Protein AF-A0A959IHS4-F1 (afdb_monomer)

Structure (mmCIF, N/CA/C/O backbone):
data_AF-A0A959IHS4-F1
#
_entry.id   AF-A0A959IHS4-F1
#
loop_
_atom_site.group_PDB
_atom_site.id
_atom_site.type_symbol
_atom_site.label_atom_id
_atom_site.label_alt_id
_atom_site.label_comp_id
_atom_site.label_asym_id
_atom_site.label_entity_id
_atom_site.label_seq_id
_atom_site.pdbx_PDB_ins_code
_atom_site.Cartn_x
_atom_site.Cartn_y
_atom_site.Cartn_z
_atom_site.occupancy
_atom_site.B_iso_or_equiv
_atom_site.auth_seq_id
_atom_site.auth_comp_id
_atom_site.auth_asym_id
_atom_site.auth_atom_id
_atom_site.pdbx_PDB_model_num
ATOM 1 N N . GLU A 1 1 ? 25.591 5.114 -28.907 1.00 56.88 1 GLU A N 1
ATOM 2 C CA . GLU A 1 1 ? 26.953 5.305 -29.443 1.00 56.88 1 GLU A CA 1
ATOM 3 C C . GLU A 1 1 ? 26.884 5.442 -30.956 1.00 56.88 1 GLU A C 1
ATOM 5 O O . GLU A 1 1 ? 26.188 4.658 -31.595 1.00 56.88 1 GLU A O 1
ATOM 10 N N . VAL A 1 2 ? 27.521 6.467 -31.518 1.00 58.00 2 VAL A N 1
ATOM 11 C CA . VAL A 1 2 ? 27.653 6.655 -32.969 1.00 58.00 2 VAL A CA 1
ATOM 12 C C . VAL A 1 2 ? 29.113 6.933 -33.289 1.00 58.00 2 VAL A C 1
ATOM 14 O O . VAL A 1 2 ? 29.644 7.971 -32.889 1.00 58.00 2 VAL A O 1
ATOM 17 N N . ASP A 1 3 ? 29.726 6.039 -34.059 1.00 51.16 3 ASP A N 1
ATOM 18 C CA . ASP A 1 3 ? 31.077 6.229 -34.571 1.00 51.16 3 ASP A CA 1
ATOM 19 C C . ASP A 1 3 ? 31.067 7.031 -35.865 1.00 51.16 3 ASP A C 1
ATOM 21 O O . ASP A 1 3 ? 30.422 6.676 -36.860 1.00 51.16 3 ASP A O 1
ATOM 25 N N . VAL A 1 4 ? 31.838 8.113 -35.876 1.00 56.34 4 VAL A N 1
ATOM 26 C CA . VAL A 1 4 ? 32.077 8.891 -37.087 1.00 56.34 4 VAL A CA 1
ATOM 27 C C . VAL A 1 4 ? 33.311 8.326 -37.775 1.00 56.34 4 VAL A C 1
ATOM 29 O O . VAL A 1 4 ? 34.445 8.640 -37.410 1.00 56.34 4 VAL A O 1
ATOM 32 N N . LEU A 1 5 ? 33.083 7.482 -38.779 1.00 50.22 5 LEU A N 1
ATOM 33 C CA . LEU A 1 5 ? 34.152 6.828 -39.529 1.00 50.22 5 LEU A CA 1
ATOM 34 C C . LEU A 1 5 ? 34.499 7.581 -40.818 1.00 50.22 5 LEU A C 1
ATOM 36 O O . LEU A 1 5 ? 33.633 8.167 -41.475 1.00 50.22 5 LEU A O 1
ATOM 40 N N . TYR A 1 6 ? 35.766 7.507 -41.225 1.00 49.72 6 TYR A N 1
ATOM 41 C CA . TYR A 1 6 ? 36.226 8.013 -42.518 1.00 49.72 6 TYR A CA 1
ATOM 42 C C . TYR A 1 6 ? 36.817 6.901 -43.393 1.00 49.72 6 TYR A C 1
ATOM 44 O O . TYR A 1 6 ? 37.619 6.088 -42.940 1.00 49.72 6 TYR A O 1
ATOM 52 N N . SER A 1 7 ? 36.481 6.906 -44.688 1.00 39.66 7 SER A N 1
ATOM 53 C CA . SER A 1 7 ? 37.101 6.026 -45.687 1.00 39.66 7 SER A CA 1
ATOM 54 C C . SER A 1 7 ? 37.397 6.782 -46.991 1.00 39.66 7 SER A C 1
ATOM 56 O O . SER A 1 7 ? 36.471 7.155 -47.713 1.00 39.66 7 SER A O 1
ATOM 58 N N . GLY A 1 8 ? 38.677 6.996 -47.323 1.00 46.59 8 GLY A N 1
ATOM 59 C CA . GLY A 1 8 ? 39.109 7.593 -48.601 1.00 46.59 8 GLY A CA 1
ATOM 60 C C . GLY A 1 8 ? 40.490 8.265 -48.549 1.00 46.59 8 GLY A C 1
ATOM 61 O O . GLY A 1 8 ? 41.148 8.255 -47.515 1.00 46.59 8 GLY A O 1
ATOM 62 N N . SER A 1 9 ? 40.927 8.925 -49.631 1.00 45.72 9 SER A N 1
ATOM 63 C CA . SER A 1 9 ? 42.103 9.822 -49.612 1.00 45.72 9 SER A CA 1
ATOM 64 C C . SER A 1 9 ? 41.672 11.288 -49.694 1.00 45.72 9 SER A C 1
ATOM 66 O O . SER A 1 9 ? 40.969 11.662 -50.635 1.00 45.72 9 SER A O 1
ATOM 68 N N . LEU A 1 10 ? 42.115 12.132 -48.758 1.00 48.22 10 LEU A N 1
ATOM 69 C CA . LEU A 1 10 ? 41.819 13.566 -48.778 1.00 48.22 10 LEU A CA 1
ATOM 70 C C . LEU A 1 10 ? 42.882 14.305 -49.600 1.00 48.22 10 LEU A C 1
ATOM 72 O O . LEU A 1 10 ? 43.956 14.635 -49.103 1.00 48.22 10 LEU A O 1
ATOM 76 N N . THR A 1 11 ? 42.589 14.610 -50.863 1.00 45.53 11 THR A N 1
ATOM 77 C CA . THR A 1 11 ? 43.406 15.540 -51.660 1.00 45.53 11 THR A CA 1
ATOM 78 C C . THR A 1 11 ? 42.654 16.845 -51.887 1.00 45.53 11 THR A C 1
ATOM 80 O O . THR A 1 11 ? 41.589 16.842 -52.497 1.00 45.53 11 THR A O 1
ATOM 83 N N . GLY A 1 12 ? 43.224 17.968 -51.434 1.00 41.34 12 GLY A N 1
ATOM 84 C CA . GLY A 1 12 ? 42.740 19.317 -51.768 1.00 41.34 12 GLY A CA 1
ATOM 85 C C . GLY A 1 12 ? 41.621 19.883 -50.886 1.00 41.34 12 GLY A C 1
ATOM 86 O O . GLY A 1 12 ? 40.983 20.855 -51.282 1.00 41.34 12 GLY A O 1
ATOM 87 N N . ILE A 1 13 ? 41.375 19.310 -49.707 1.00 45.72 13 ILE A N 1
ATOM 88 C CA . ILE A 1 13 ? 40.368 19.807 -48.757 1.00 45.72 13 ILE A CA 1
ATOM 89 C C . ILE A 1 13 ? 41.061 20.719 -47.744 1.00 45.72 13 ILE A C 1
ATOM 91 O O . ILE A 1 13 ? 41.985 20.290 -47.061 1.00 45.72 13 ILE A O 1
ATOM 95 N N . SER A 1 14 ? 40.646 21.987 -47.686 1.00 37.81 14 SER A N 1
ATOM 96 C CA . SER A 1 14 ? 41.252 23.010 -46.823 1.00 37.81 14 SER A CA 1
ATOM 97 C C . SER A 1 14 ? 40.633 23.084 -45.426 1.00 37.81 14 SER A C 1
ATOM 99 O O . SER A 1 14 ? 41.330 23.485 -44.502 1.00 37.81 14 SER A O 1
ATOM 101 N N . LEU A 1 15 ? 39.360 22.699 -45.274 1.00 43.03 15 LEU A N 1
ATOM 102 C CA . LEU A 1 15 ? 38.643 22.553 -44.002 1.00 43.03 15 LEU A CA 1
ATOM 103 C C . LEU A 1 15 ? 37.551 21.482 -44.137 1.00 43.03 15 LEU A C 1
ATOM 105 O O . LEU A 1 15 ? 36.865 21.416 -45.160 1.00 43.03 15 LEU A O 1
ATOM 109 N N . MET A 1 16 ? 37.362 20.683 -43.087 1.00 46.66 16 MET A N 1
ATOM 110 C CA . MET A 1 16 ? 36.220 19.780 -42.925 1.00 46.66 16 MET A CA 1
ATOM 111 C C . MET A 1 16 ? 35.393 20.252 -41.724 1.00 46.66 16 MET A C 1
ATOM 113 O O . MET A 1 16 ? 35.949 20.725 -40.736 1.00 46.66 16 MET A O 1
ATOM 117 N N . TYR A 1 17 ? 34.070 20.138 -41.823 1.00 47.97 17 TYR A N 1
ATOM 118 C CA . TYR A 1 17 ? 33.146 20.353 -40.712 1.00 47.97 17 TYR A CA 1
ATOM 119 C C . TYR A 1 17 ? 32.264 19.120 -4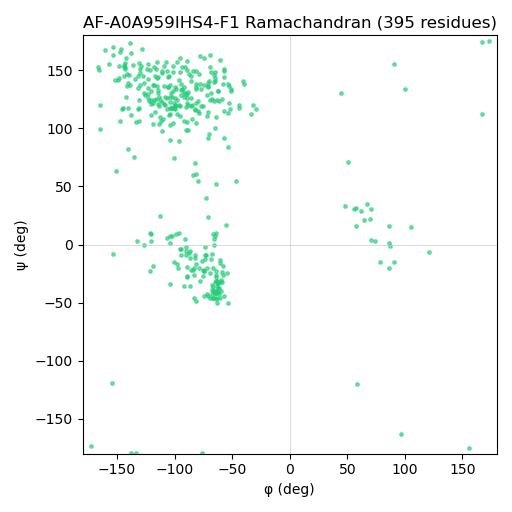0.597 1.00 47.97 17 TYR A C 1
ATOM 121 O O . TYR A 1 17 ? 31.687 18.693 -41.602 1.00 47.97 17 TYR A O 1
ATOM 129 N N . ILE A 1 18 ? 32.145 18.573 -39.393 1.00 51.59 18 ILE A N 1
ATOM 130 C CA . ILE A 1 18 ? 31.140 17.564 -39.072 1.00 51.59 18 ILE A CA 1
ATOM 131 C C . ILE A 1 18 ? 30.284 18.181 -37.975 1.00 51.59 18 ILE A C 1
ATOM 133 O O . ILE A 1 18 ? 30.715 18.286 -36.830 1.00 51.59 18 ILE A O 1
ATOM 137 N N . ASN A 1 19 ? 29.090 18.638 -38.350 1.00 53.12 19 ASN A N 1
ATOM 138 C CA . ASN A 1 19 ? 28.087 19.043 -37.375 1.00 53.12 19 ASN A CA 1
ATOM 139 C C . ASN A 1 19 ? 27.079 17.911 -37.289 1.00 53.12 19 ASN A C 1
ATOM 141 O O . ASN A 1 19 ? 26.419 17.593 -38.286 1.00 53.12 19 ASN A O 1
ATOM 145 N N . VAL A 1 20 ? 26.992 17.324 -36.102 1.00 55.72 20 VAL A N 1
ATOM 146 C CA . VAL A 1 20 ? 25.949 16.367 -35.757 1.00 55.72 20 VAL A CA 1
ATOM 147 C C . VAL A 1 20 ? 24.960 17.104 -34.875 1.00 55.72 20 VAL A C 1
ATOM 149 O O . VAL A 1 20 ? 25.310 17.619 -33.811 1.00 55.72 20 VAL A O 1
ATOM 152 N N . ARG A 1 21 ? 23.726 17.221 -35.358 1.00 58.97 21 ARG A N 1
ATOM 153 C CA . ARG A 1 21 ? 22.641 17.838 -34.604 1.00 58.97 21 ARG A CA 1
ATOM 154 C C . ARG A 1 21 ? 21.675 16.752 -34.163 1.00 58.97 21 ARG A C 1
ATOM 156 O O . ARG A 1 21 ? 21.175 16.019 -35.008 1.00 58.97 21 ARG A O 1
ATOM 163 N N . PHE A 1 22 ? 21.406 16.726 -32.866 1.00 61.47 22 PHE A N 1
ATOM 164 C CA . PHE A 1 22 ? 20.348 15.935 -32.249 1.00 61.47 22 PHE A CA 1
ATOM 165 C C . PHE A 1 22 ? 19.163 16.857 -31.949 1.00 61.47 22 PHE A C 1
ATOM 167 O O . PHE A 1 22 ? 19.346 18.057 -31.714 1.00 61.47 22 PHE A O 1
ATOM 174 N N . THR A 1 23 ? 17.941 16.341 -32.006 1.00 64.12 23 THR A N 1
ATOM 175 C CA . THR A 1 23 ? 16.740 17.132 -31.685 1.00 64.12 23 THR A CA 1
ATOM 176 C C . THR A 1 23 ? 16.409 17.137 -30.191 1.00 64.12 23 THR A C 1
ATOM 178 O O . THR A 1 23 ? 15.749 18.061 -29.724 1.00 64.12 23 THR A O 1
ATOM 181 N N . ASN A 1 24 ? 16.900 16.147 -29.447 1.00 62.38 24 ASN A N 1
ATOM 182 C CA . ASN A 1 24 ? 16.707 15.917 -28.013 1.00 62.38 24 ASN A CA 1
ATOM 183 C C . ASN A 1 24 ? 17.911 15.131 -27.448 1.00 62.38 24 ASN A C 1
ATOM 185 O O . ASN A 1 24 ? 18.754 14.653 -28.209 1.00 62.38 24 ASN A O 1
ATOM 189 N N . GLY A 1 25 ? 17.985 15.024 -26.120 1.00 62.03 25 GLY A N 1
ATOM 190 C CA . GLY A 1 25 ? 19.011 14.249 -25.422 1.00 62.03 25 GLY A CA 1
ATOM 191 C C . GLY A 1 25 ? 20.274 15.030 -25.049 1.00 62.03 25 GLY A C 1
ATOM 192 O O . GLY A 1 25 ? 20.619 16.053 -25.652 1.00 62.03 25 GLY A O 1
ATOM 193 N N . ASN A 1 26 ? 20.964 14.540 -24.021 1.00 63.53 26 ASN A N 1
ATOM 194 C CA . ASN A 1 26 ? 22.276 15.050 -23.639 1.00 63.53 26 ASN A CA 1
ATOM 195 C C . ASN A 1 26 ? 23.328 14.411 -24.533 1.00 63.53 26 ASN A C 1
ATOM 197 O O . ASN A 1 26 ? 23.304 13.209 -24.751 1.00 63.53 26 ASN A O 1
ATOM 201 N N . VAL A 1 27 ? 24.253 15.212 -25.059 1.00 58.94 27 VAL A N 1
ATOM 202 C CA . VAL A 1 27 ? 25.267 14.735 -26.006 1.00 58.94 27 VAL A CA 1
ATOM 203 C C . VAL A 1 27 ? 26.654 15.018 -25.456 1.00 58.94 27 VAL A C 1
ATOM 205 O O . VAL A 1 27 ? 27.020 16.180 -25.206 1.00 58.94 27 VAL A O 1
ATOM 208 N N . THR A 1 28 ? 27.433 13.950 -25.353 1.00 61.44 28 THR A N 1
ATOM 209 C CA . THR A 1 28 ? 28.850 13.956 -25.011 1.00 61.44 28 THR A CA 1
ATOM 210 C C . THR A 1 28 ? 29.624 13.390 -26.189 1.00 61.44 28 THR A C 1
ATOM 212 O O . THR A 1 28 ? 29.217 12.417 -26.810 1.00 61.44 28 THR A O 1
ATOM 215 N N . VAL A 1 29 ? 30.744 14.009 -26.537 1.00 58.16 29 VAL A N 1
ATOM 216 C CA . VAL A 1 29 ? 31.593 13.503 -27.615 1.00 58.16 29 VAL A CA 1
ATOM 217 C C . VAL A 1 29 ? 32.923 13.116 -27.012 1.00 58.16 29 VAL A C 1
ATOM 219 O O . VAL A 1 29 ? 33.552 13.942 -26.346 1.00 58.16 29 VAL A O 1
ATOM 222 N N . ASP A 1 30 ? 33.317 11.871 -27.241 1.00 59.19 30 ASP A N 1
ATOM 223 C CA . ASP A 1 30 ? 34.622 11.364 -26.872 1.00 59.19 30 ASP A CA 1
ATOM 224 C C . ASP A 1 30 ? 35.549 11.349 -28.089 1.00 59.19 30 ASP A C 1
ATOM 226 O O . ASP A 1 30 ? 35.183 10.949 -29.196 1.00 59.19 30 ASP A O 1
ATOM 230 N N . TYR A 1 31 ? 36.767 11.813 -27.846 1.00 59.78 31 TYR A N 1
ATOM 231 C CA . TYR A 1 31 ? 37.858 11.873 -28.811 1.00 59.78 31 TYR A CA 1
ATOM 232 C C . TYR A 1 31 ? 39.063 11.053 -28.338 1.00 59.78 31 TYR A C 1
ATOM 234 O O . TYR A 1 31 ? 40.143 11.162 -28.912 1.00 59.78 31 TYR A O 1
ATOM 242 N N . SER A 1 32 ? 38.915 10.271 -27.264 1.00 58.66 32 SER A N 1
ATOM 243 C CA . SER A 1 32 ? 39.979 9.447 -26.689 1.00 58.66 32 SER A CA 1
ATOM 244 C C . SER A 1 32 ? 40.466 8.365 -27.658 1.00 58.66 32 SER A C 1
ATOM 246 O O . SER A 1 32 ? 41.653 8.042 -27.664 1.00 58.66 32 SER A O 1
ATOM 248 N N . GLU A 1 33 ? 39.573 7.869 -28.520 1.00 52.56 33 GLU A N 1
ATOM 249 C CA . GLU A 1 33 ? 39.887 6.919 -29.593 1.00 52.56 33 GLU A CA 1
ATOM 250 C C . GLU A 1 33 ? 40.322 7.591 -30.901 1.00 52.56 33 GLU A C 1
ATOM 252 O O . GLU A 1 33 ? 40.768 6.923 -31.838 1.00 52.56 33 GLU A O 1
ATOM 257 N N . THR A 1 34 ? 40.230 8.920 -30.984 1.00 55.50 34 THR A N 1
ATOM 258 C CA . THR A 1 34 ? 40.799 9.651 -32.107 1.00 55.50 34 THR A CA 1
ATOM 259 C C . THR A 1 34 ? 42.317 9.562 -31.994 1.00 55.50 34 THR A C 1
ATOM 261 O O . THR A 1 34 ? 42.898 9.997 -31.000 1.00 55.50 34 THR A O 1
ATOM 264 N N . ASP A 1 35 ? 42.994 9.079 -33.037 1.00 50.09 35 ASP A N 1
ATOM 265 C CA . ASP A 1 35 ? 44.466 9.047 -33.115 1.00 50.09 35 ASP A CA 1
ATOM 266 C C . ASP A 1 35 ? 45.071 10.461 -33.332 1.00 50.09 35 ASP A C 1
ATOM 268 O O . ASP A 1 35 ? 45.996 10.695 -34.110 1.00 50.09 35 ASP A O 1
ATOM 272 N N . ALA A 1 36 ? 44.497 11.454 -32.648 1.00 46.62 36 ALA A N 1
ATOM 273 C CA . ALA A 1 36 ? 44.821 12.875 -32.672 1.00 46.62 36 ALA A CA 1
ATOM 274 C C . ALA A 1 36 ? 46.203 13.182 -32.074 1.00 46.62 36 ALA A C 1
ATOM 276 O O . ALA A 1 36 ? 46.694 14.303 -32.187 1.00 46.62 36 ALA A O 1
ATOM 277 N N . SER A 1 37 ? 46.858 12.194 -31.459 1.00 43.19 37 SER A N 1
ATOM 278 C CA . SER A 1 37 ? 48.214 12.343 -30.927 1.00 43.19 37 SER A CA 1
ATOM 279 C C . SER A 1 37 ? 49.302 12.409 -32.012 1.00 43.19 37 SER A C 1
ATOM 281 O O . SER A 1 37 ? 50.451 12.723 -31.696 1.00 43.19 37 SER A O 1
ATOM 283 N N . ILE A 1 38 ? 48.961 12.154 -33.285 1.00 44.38 38 ILE A N 1
ATOM 284 C CA . ILE A 1 38 ? 49.937 12.043 -34.383 1.00 44.38 38 ILE A CA 1
ATOM 285 C C . ILE A 1 38 ? 50.040 13.320 -35.247 1.00 44.38 38 ILE A C 1
ATOM 287 O O . ILE A 1 38 ? 51.042 13.484 -35.945 1.00 44.38 38 ILE A O 1
ATOM 291 N N . ASP A 1 39 ? 49.095 14.271 -35.182 1.00 47.97 39 ASP A N 1
ATOM 292 C CA . ASP A 1 39 ? 49.120 15.456 -36.062 1.00 47.97 39 ASP A CA 1
ATOM 293 C C . ASP A 1 39 ? 48.901 16.797 -35.311 1.00 47.97 39 ASP A C 1
ATOM 295 O O . ASP A 1 39 ? 47.811 17.032 -34.788 1.00 47.97 39 ASP A O 1
ATOM 299 N N . PRO A 1 40 ? 49.884 17.730 -35.289 1.00 44.66 40 PRO A N 1
ATOM 300 C CA . PRO A 1 40 ? 49.788 19.056 -34.643 1.00 44.66 40 PRO A CA 1
ATOM 301 C C . PRO A 1 40 ? 48.753 20.019 -35.264 1.00 44.66 40 PRO A C 1
ATOM 303 O O . PRO A 1 40 ? 48.694 21.194 -34.908 1.00 44.66 40 PRO A O 1
ATOM 306 N N . ASN A 1 41 ? 47.952 19.520 -36.198 1.00 43.78 41 ASN A N 1
ATOM 307 C CA . ASN A 1 41 ? 46.930 20.210 -36.976 1.00 43.78 41 ASN A CA 1
ATOM 308 C C . ASN A 1 41 ? 45.497 19.862 -36.549 1.00 43.78 41 ASN A C 1
ATOM 310 O O . ASN A 1 41 ? 44.522 20.232 -37.201 1.00 43.78 41 ASN A O 1
ATOM 314 N N . TYR A 1 42 ? 45.362 19.084 -35.483 1.00 45.97 42 TYR A N 1
ATOM 315 C CA . TYR A 1 42 ? 44.081 18.729 -34.907 1.00 45.97 42 TYR A CA 1
ATOM 316 C C . TYR A 1 42 ? 43.760 19.697 -33.759 1.00 45.97 42 TYR A C 1
ATOM 318 O O . TYR A 1 42 ? 44.424 19.667 -32.725 1.00 45.97 42 TYR A O 1
ATOM 326 N N . ASP A 1 43 ? 42.767 20.574 -33.943 1.00 46.34 43 ASP A N 1
ATOM 327 C CA . ASP A 1 43 ? 42.283 21.494 -32.903 1.00 46.34 43 ASP A CA 1
ATOM 328 C C . ASP A 1 43 ? 40.798 21.232 -32.626 1.00 46.34 43 ASP A C 1
ATOM 330 O O . ASP A 1 43 ? 39.937 21.473 -33.475 1.00 46.34 43 ASP A O 1
ATOM 334 N N . TYR A 1 44 ? 40.504 20.713 -31.434 1.00 49.53 44 TYR A N 1
ATOM 335 C CA . TYR A 1 44 ? 39.147 20.471 -30.957 1.00 49.53 44 TYR A CA 1
ATOM 336 C C . TYR A 1 44 ? 38.748 21.546 -29.944 1.00 49.53 44 TYR A C 1
ATOM 338 O O . TYR A 1 44 ? 39.367 21.688 -28.889 1.00 49.53 44 TYR A O 1
ATOM 346 N N . SER A 1 45 ? 37.655 22.261 -30.222 1.00 47.06 45 SER A N 1
ATOM 347 C CA . SER A 1 45 ? 37.067 23.221 -29.287 1.00 47.06 45 SER A CA 1
ATOM 348 C C . SER A 1 45 ? 35.686 22.758 -28.814 1.00 47.06 45 SER A C 1
ATOM 350 O O . SER A 1 45 ? 34.701 22.908 -29.538 1.00 47.06 45 SER A O 1
ATOM 352 N N . ALA A 1 46 ? 35.595 22.250 -27.581 1.00 43.78 46 ALA A N 1
ATOM 353 C CA . ALA A 1 46 ? 34.322 22.053 -26.886 1.00 43.78 46 ALA A CA 1
ATOM 354 C C . ALA A 1 46 ? 33.901 23.357 -26.198 1.00 43.78 46 ALA A C 1
ATOM 356 O O . ALA A 1 46 ? 34.595 23.817 -25.292 1.00 43.78 46 ALA A O 1
ATOM 357 N N . SER A 1 47 ? 32.746 23.924 -26.542 1.00 42.16 47 SER A N 1
ATOM 358 C CA . SER A 1 47 ? 32.084 24.882 -25.645 1.00 42.16 47 SER A CA 1
ATOM 359 C C . SER A 1 47 ? 31.068 24.133 -24.767 1.00 42.16 47 SER A C 1
ATOM 361 O O . SER A 1 47 ? 30.314 23.312 -25.299 1.00 42.16 47 SER A O 1
ATOM 363 N N . PRO A 1 48 ? 31.014 24.362 -23.440 1.00 35.81 48 PRO A N 1
ATOM 364 C CA . PRO A 1 48 ? 29.933 23.850 -22.597 1.00 35.81 48 PRO A CA 1
ATOM 365 C C . PRO A 1 48 ? 28.602 24.558 -22.918 1.00 35.81 48 PRO A C 1
ATOM 367 O O . PRO A 1 48 ? 28.555 25.786 -22.912 1.00 35.81 48 PRO A O 1
ATOM 370 N N . GLY A 1 49 ? 27.525 23.791 -23.140 1.00 42.72 49 GLY A N 1
ATOM 371 C CA . GLY A 1 49 ? 26.142 24.287 -23.248 1.00 42.72 49 GLY A CA 1
ATOM 372 C C . GLY A 1 49 ? 25.575 24.448 -24.673 1.00 42.72 49 GLY A C 1
ATOM 373 O O . GLY A 1 49 ? 26.223 25.028 -25.533 1.00 42.72 49 GLY A O 1
ATOM 374 N N . THR A 1 50 ? 24.335 23.949 -24.838 1.00 44.31 50 THR A N 1
ATOM 375 C CA . THR A 1 50 ? 23.358 23.951 -25.966 1.00 44.31 50 THR A CA 1
ATOM 376 C C . THR A 1 50 ? 23.845 23.638 -27.391 1.00 44.31 50 THR A C 1
ATOM 378 O O . THR A 1 50 ? 24.772 24.245 -27.912 1.00 44.31 50 THR A O 1
ATOM 381 N N . LEU A 1 51 ? 23.137 22.711 -28.051 1.00 44.78 51 LEU A N 1
ATOM 382 C CA . LEU A 1 51 ? 23.334 22.294 -29.446 1.00 44.78 51 LEU A CA 1
ATOM 383 C C . LEU A 1 51 ? 23.222 23.461 -30.454 1.00 44.78 51 LEU A C 1
ATOM 385 O O . LEU A 1 51 ? 22.410 24.366 -30.242 1.00 44.78 51 LEU A O 1
ATOM 389 N N . PRO A 1 52 ? 23.926 23.397 -31.605 1.00 48.06 52 PRO A N 1
ATOM 390 C CA . PRO A 1 52 ? 24.788 22.302 -32.076 1.00 48.06 52 PRO A CA 1
ATOM 391 C C . PRO A 1 52 ? 26.219 22.365 -31.510 1.00 48.06 52 PRO A C 1
ATOM 393 O O . PRO A 1 52 ? 26.745 23.445 -31.257 1.00 48.06 52 PRO A O 1
ATOM 396 N N . ARG A 1 53 ? 26.858 21.199 -31.329 1.00 48.94 53 ARG A N 1
ATOM 397 C CA . ARG A 1 53 ? 28.300 21.114 -31.043 1.00 48.94 53 ARG A CA 1
ATOM 398 C C . ARG A 1 53 ? 29.066 20.965 -32.363 1.00 48.94 53 ARG A C 1
ATOM 400 O O . ARG A 1 53 ? 28.759 20.068 -33.146 1.00 48.94 53 ARG A O 1
ATOM 407 N N . ASP A 1 54 ? 30.047 21.836 -32.592 1.00 44.19 54 ASP A N 1
ATOM 408 C CA . ASP A 1 54 ? 30.864 21.856 -33.811 1.00 44.19 54 ASP A CA 1
ATOM 409 C C . ASP A 1 54 ? 32.160 21.052 -33.610 1.00 44.19 54 ASP A C 1
ATOM 411 O O . ASP A 1 54 ? 32.921 21.332 -32.682 1.00 44.19 54 ASP A O 1
ATOM 415 N N . VAL A 1 55 ? 32.472 20.124 -34.519 1.00 43.75 55 VAL A N 1
ATOM 416 C CA . VAL A 1 55 ? 33.821 19.539 -34.634 1.00 43.75 55 VAL A CA 1
ATOM 417 C C . VAL A 1 55 ? 34.560 20.250 -35.768 1.00 43.75 55 VAL A C 1
ATOM 419 O O . VAL A 1 55 ? 34.107 20.237 -36.919 1.00 43.75 55 VAL A O 1
ATOM 422 N N . ARG A 1 56 ? 35.681 20.912 -35.451 1.00 46.91 56 ARG A N 1
ATOM 423 C CA . ARG A 1 56 ? 36.486 21.685 -36.412 1.00 46.91 56 ARG A CA 1
ATOM 424 C C . ARG A 1 56 ? 37.749 20.920 -36.803 1.00 46.91 56 ARG A C 1
ATOM 426 O O . ARG A 1 56 ? 38.439 20.390 -35.948 1.00 46.91 56 ARG A O 1
ATOM 433 N N . PHE A 1 57 ? 38.074 20.932 -38.096 1.00 47.34 57 PHE A N 1
ATOM 434 C CA . PHE A 1 57 ? 39.347 20.437 -38.625 1.00 47.34 57 PHE A CA 1
ATOM 435 C C . PHE A 1 57 ? 40.096 21.601 -39.296 1.00 47.34 57 PHE A C 1
ATOM 437 O O . PHE A 1 57 ? 39.547 22.228 -40.207 1.00 47.34 57 PHE A O 1
ATOM 444 N N . GLN A 1 58 ? 41.337 21.894 -38.891 1.00 40.62 58 GLN A N 1
ATOM 445 C CA . GLN A 1 58 ? 42.188 22.900 -39.546 1.00 40.62 58 GLN A CA 1
ATOM 446 C C . GLN A 1 58 ? 43.604 22.369 -39.785 1.00 40.62 58 GLN A C 1
ATOM 448 O O . GLN A 1 58 ? 44.393 22.418 -38.859 1.00 40.62 58 GLN A O 1
ATOM 453 N N . ASN A 1 59 ? 43.981 22.023 -41.027 1.00 43.56 59 ASN A N 1
ATOM 454 C CA . ASN A 1 59 ? 45.288 22.457 -41.553 1.00 43.56 59 ASN A CA 1
ATOM 455 C C . ASN A 1 59 ? 45.460 22.301 -43.073 1.00 43.56 59 ASN A C 1
ATOM 457 O O . ASN A 1 59 ? 44.936 21.393 -43.713 1.00 43.56 59 ASN A O 1
ATOM 461 N N . GLY A 1 60 ? 46.283 23.192 -43.632 1.00 42.16 60 GLY A N 1
ATOM 462 C CA . GLY A 1 60 ? 46.703 23.258 -45.028 1.00 42.16 60 GLY A CA 1
ATOM 463 C C . GLY A 1 60 ? 47.815 22.278 -45.411 1.00 42.16 60 GLY A C 1
ATOM 464 O O . GLY A 1 60 ? 48.832 22.690 -45.967 1.00 42.16 60 GLY A O 1
ATOM 465 N N . SER A 1 61 ? 47.640 20.981 -45.163 1.00 40.53 61 SER A N 1
ATOM 466 C CA . SER A 1 61 ? 48.498 19.931 -45.733 1.00 40.53 61 SER A CA 1
ATOM 467 C C . SER A 1 61 ? 47.705 18.645 -45.960 1.00 40.53 61 SER A C 1
ATOM 469 O O . SER A 1 61 ? 46.812 18.307 -45.192 1.00 40.53 61 SER A O 1
ATOM 471 N N . THR A 1 62 ? 48.010 17.937 -47.047 1.00 44.72 62 THR A N 1
ATOM 472 C CA . THR A 1 62 ? 47.391 16.657 -47.426 1.00 44.72 62 THR A CA 1
ATOM 473 C C . THR A 1 62 ? 47.548 15.607 -46.324 1.00 44.72 62 THR A C 1
ATOM 475 O O . THR A 1 62 ? 48.666 15.169 -46.061 1.00 44.72 62 THR A O 1
ATOM 478 N N . LEU A 1 63 ? 46.432 15.179 -45.728 1.00 46.06 63 LEU A N 1
ATOM 479 C CA . LEU A 1 63 ? 46.359 14.064 -44.779 1.00 46.06 63 LEU A CA 1
ATOM 480 C C . LEU A 1 63 ? 46.559 12.741 -45.537 1.00 46.06 63 LEU A C 1
ATOM 482 O O . LEU A 1 63 ? 45.711 12.347 -46.339 1.00 46.06 63 LEU A O 1
ATOM 486 N N . SER A 1 64 ? 47.687 12.059 -45.317 1.00 45.69 64 SER A N 1
ATOM 487 C CA . SER A 1 64 ? 48.023 10.806 -46.017 1.00 45.69 64 SER A CA 1
ATOM 488 C C . SER A 1 64 ? 47.362 9.555 -45.424 1.00 45.69 64 SER A C 1
ATOM 490 O O . SER A 1 64 ? 47.300 8.534 -46.104 1.00 45.69 64 SER A O 1
ATOM 492 N N . SER A 1 65 ? 46.849 9.625 -44.192 1.00 49.56 65 SER A N 1
ATOM 493 C CA . SER A 1 65 ? 46.073 8.557 -43.548 1.00 49.56 65 SER A CA 1
ATOM 494 C C . SER A 1 65 ? 45.331 9.111 -42.330 1.00 49.56 65 SER A C 1
ATOM 496 O O . SER A 1 65 ? 45.977 9.608 -41.411 1.00 49.56 65 SER A O 1
ATOM 498 N N . LEU A 1 66 ? 44.001 9.033 -42.317 1.00 50.19 66 LEU A N 1
ATOM 499 C CA . LEU A 1 66 ? 43.194 9.274 -41.115 1.00 50.19 66 LEU A CA 1
ATOM 500 C C . LEU A 1 66 ? 42.971 7.945 -40.365 1.00 50.19 66 LEU A C 1
ATOM 502 O O . LEU A 1 66 ? 42.967 6.898 -41.023 1.00 50.19 66 LEU A O 1
ATOM 506 N N . PRO A 1 67 ? 42.767 7.965 -39.033 1.00 52.69 67 PRO A N 1
ATOM 507 C CA . PRO A 1 67 ? 42.268 6.800 -38.305 1.00 52.69 67 PRO A CA 1
ATOM 508 C C . PRO A 1 67 ? 40.882 6.389 -38.825 1.00 52.69 67 PRO A C 1
ATOM 510 O O . PRO A 1 67 ? 40.170 7.192 -39.434 1.00 52.69 67 PRO A O 1
ATOM 513 N N . SER A 1 68 ? 40.493 5.131 -38.593 1.00 54.56 68 SER A N 1
ATOM 514 C CA . SER A 1 68 ? 39.168 4.634 -38.986 1.00 54.56 68 SER A CA 1
ATOM 515 C C . SER A 1 68 ? 38.042 5.370 -38.261 1.00 54.56 68 SER A C 1
ATOM 517 O O . SER A 1 68 ? 37.029 5.642 -38.899 1.00 54.56 68 SER A O 1
ATOM 519 N N . THR A 1 69 ? 38.253 5.751 -36.995 1.00 54.72 69 THR A N 1
ATOM 520 C CA . THR A 1 69 ? 37.294 6.477 -36.147 1.00 54.72 69 THR A CA 1
ATOM 521 C C . THR A 1 69 ? 37.804 7.885 -35.853 1.00 54.72 69 THR A C 1
ATOM 523 O O . THR A 1 69 ? 38.925 8.069 -35.381 1.00 54.72 69 THR A O 1
ATOM 526 N N . LEU A 1 70 ? 36.993 8.896 -36.173 1.00 59.03 70 LEU A N 1
ATOM 527 C CA . LEU A 1 70 ? 37.325 10.308 -35.962 1.00 59.03 70 LEU A CA 1
ATOM 528 C C . LEU A 1 70 ? 36.846 10.821 -34.604 1.00 59.03 70 LEU A C 1
ATOM 530 O O . LEU A 1 70 ? 37.511 11.665 -34.012 1.00 59.03 70 LEU A O 1
ATOM 534 N N . ALA A 1 71 ? 35.694 10.349 -34.140 1.00 58.44 71 ALA A N 1
ATOM 535 C CA . ALA A 1 71 ? 35.120 10.641 -32.833 1.00 58.44 71 ALA A CA 1
ATOM 536 C C . ALA A 1 71 ? 33.986 9.649 -32.559 1.00 58.44 71 ALA A C 1
ATOM 538 O O . ALA A 1 71 ? 33.314 9.211 -33.503 1.00 58.44 71 ALA A O 1
ATOM 539 N N . THR A 1 72 ? 33.733 9.385 -31.281 1.00 59.84 72 THR A N 1
ATOM 540 C CA . THR A 1 72 ? 32.587 8.598 -30.827 1.00 59.84 72 THR A CA 1
ATOM 541 C C . THR A 1 72 ? 31.622 9.524 -30.105 1.00 59.84 72 THR A C 1
ATOM 543 O O . THR A 1 72 ? 31.981 10.243 -29.169 1.00 59.84 72 THR A O 1
ATOM 546 N N . ILE A 1 73 ? 30.381 9.566 -30.581 1.00 62.50 73 ILE A N 1
ATOM 547 C CA . ILE A 1 73 ? 29.341 10.421 -30.017 1.00 62.50 73 ILE A CA 1
ATOM 548 C C . ILE A 1 73 ? 28.448 9.573 -29.114 1.00 62.50 73 ILE A C 1
ATOM 550 O O . ILE A 1 73 ? 27.762 8.651 -29.569 1.00 62.50 73 ILE A O 1
ATOM 554 N N . TYR A 1 74 ? 28.436 9.926 -27.835 1.00 65.69 74 TYR A N 1
ATOM 555 C CA . TYR A 1 74 ? 27.506 9.417 -26.842 1.00 65.69 74 TYR A CA 1
ATOM 556 C C . TYR A 1 74 ? 26.331 10.382 -26.734 1.00 65.69 74 TYR A C 1
ATOM 558 O O . TYR A 1 74 ? 26.505 11.601 -26.664 1.00 65.69 74 TYR A O 1
ATOM 566 N N . PHE A 1 75 ? 25.122 9.845 -26.748 1.00 65.31 75 PHE A N 1
ATOM 567 C CA . PHE A 1 75 ? 23.932 10.631 -26.493 1.00 65.31 75 PHE A CA 1
ATOM 568 C C . PHE A 1 75 ? 22.959 9.812 -25.664 1.00 65.31 75 PHE A C 1
ATOM 570 O O . PHE A 1 75 ? 22.754 8.630 -25.944 1.00 65.31 75 PHE A O 1
ATOM 577 N N . ASP A 1 76 ? 22.384 10.473 -24.671 1.00 67.62 76 ASP A N 1
ATOM 578 C CA . ASP A 1 76 ? 21.418 9.894 -23.753 1.00 67.62 76 ASP A CA 1
ATOM 579 C C . ASP A 1 76 ? 20.037 10.401 -24.145 1.00 67.62 76 ASP A C 1
ATOM 581 O O . ASP A 1 76 ? 19.822 11.609 -24.301 1.00 67.62 76 ASP A O 1
ATOM 585 N N . MET A 1 77 ? 19.108 9.474 -24.335 1.00 74.38 77 MET A N 1
ATOM 586 C CA . MET A 1 77 ? 17.713 9.767 -24.627 1.00 74.38 77 MET A CA 1
ATOM 587 C C . MET A 1 77 ? 16.821 8.733 -23.937 1.00 74.38 77 MET A C 1
ATOM 589 O O . MET A 1 77 ? 17.281 7.605 -23.747 1.00 74.38 77 MET A O 1
ATOM 593 N N . PRO A 1 78 ? 15.570 9.091 -23.598 1.00 76.38 78 PRO A N 1
ATOM 594 C CA . PRO A 1 78 ? 14.636 8.139 -23.014 1.00 76.38 78 PRO A CA 1
ATOM 595 C C . PRO A 1 78 ? 14.426 6.925 -23.923 1.00 76.38 78 PRO A C 1
ATOM 597 O O . PRO A 1 78 ? 14.505 7.023 -25.155 1.00 76.38 78 PRO A O 1
ATOM 600 N N . SER A 1 79 ? 14.149 5.781 -23.310 1.00 81.38 79 SER A N 1
ATOM 601 C CA . SER A 1 79 ? 13.827 4.543 -24.017 1.00 81.38 79 SER A CA 1
ATOM 602 C C . SER A 1 79 ? 12.607 4.747 -24.925 1.00 81.38 79 SER A C 1
ATOM 604 O O . SER A 1 79 ? 11.650 5.413 -24.552 1.00 81.38 79 SER A O 1
ATOM 606 N N . GLY A 1 80 ? 12.630 4.205 -26.146 1.00 81.00 80 GLY A N 1
ATOM 607 C CA . GLY A 1 80 ? 11.488 4.246 -27.072 1.00 81.00 80 GLY A CA 1
ATOM 608 C C . GLY A 1 80 ? 11.291 5.573 -27.809 1.00 81.00 80 GLY A C 1
ATOM 609 O O . GLY A 1 80 ? 10.615 5.601 -28.839 1.00 81.00 80 GLY A O 1
ATOM 610 N N . GLU A 1 81 ? 11.931 6.653 -27.359 1.00 81.94 81 GLU A N 1
ATOM 611 C CA . GLU A 1 81 ? 11.903 7.938 -28.050 1.00 81.94 81 GLU A CA 1
ATOM 612 C C . GLU A 1 81 ? 12.683 7.889 -29.368 1.00 81.94 81 GLU A C 1
ATOM 614 O O . GLU A 1 81 ? 13.642 7.127 -29.543 1.00 81.94 81 GLU A O 1
ATOM 619 N N . CYS A 1 82 ? 12.285 8.750 -30.305 1.00 79.38 82 CYS A N 1
ATOM 620 C CA . CYS A 1 82 ? 12.969 8.921 -31.581 1.00 79.38 82 CYS A CA 1
ATOM 621 C C . CYS A 1 82 ? 13.651 10.292 -31.664 1.00 79.38 82 CYS A C 1
ATOM 623 O O . CYS A 1 82 ? 13.197 11.289 -31.100 1.00 79.38 82 CYS A O 1
ATOM 625 N N . THR A 1 83 ? 14.759 10.353 -32.393 1.00 72.31 83 THR A N 1
ATOM 626 C CA . THR A 1 83 ? 15.523 11.572 -32.633 1.00 72.31 83 THR A CA 1
ATOM 627 C C . THR A 1 83 ? 16.026 11.613 -34.063 1.00 72.31 83 THR A C 1
ATOM 629 O O . THR A 1 83 ? 16.498 10.614 -34.612 1.00 72.31 83 THR A O 1
ATOM 632 N N . ASP A 1 84 ? 15.953 12.796 -34.666 1.00 72.44 84 ASP A N 1
ATOM 633 C CA . ASP A 1 84 ? 16.606 13.036 -35.941 1.00 72.44 84 ASP A CA 1
ATOM 634 C C . ASP A 1 84 ? 18.077 13.366 -35.684 1.00 72.44 84 ASP A C 1
ATOM 636 O O . ASP A 1 84 ? 18.416 14.414 -35.128 1.00 72.44 84 ASP A O 1
ATOM 640 N N . ILE A 1 85 ? 18.965 12.501 -36.164 1.00 69.88 85 ILE A N 1
ATOM 641 C CA . ILE A 1 85 ? 20.401 12.750 -36.228 1.00 69.88 85 ILE A CA 1
ATOM 642 C C . ILE A 1 85 ? 20.698 13.359 -37.595 1.00 69.88 85 ILE A C 1
ATOM 644 O O . ILE A 1 85 ? 20.655 12.676 -38.623 1.00 69.88 85 ILE A O 1
ATOM 648 N N . GLN A 1 86 ? 20.978 14.662 -37.620 1.00 64.25 86 GLN A N 1
ATOM 649 C CA . GLN A 1 86 ? 21.265 15.381 -38.860 1.00 64.25 86 GLN A CA 1
ATOM 650 C C . GLN A 1 86 ? 22.760 15.612 -39.051 1.00 64.25 86 GLN A C 1
ATOM 652 O O . GLN A 1 86 ? 23.432 16.146 -38.166 1.00 64.25 86 GLN A O 1
ATOM 657 N N . PHE A 1 87 ? 23.252 15.304 -40.252 1.00 62.34 87 PHE A N 1
ATOM 658 C CA . PHE A 1 87 ? 24.628 15.556 -40.669 1.00 62.34 87 PHE A CA 1
ATOM 659 C C . PHE A 1 87 ? 24.659 16.627 -41.764 1.00 62.34 87 PHE A C 1
ATOM 661 O O . PHE A 1 87 ? 24.246 16.405 -42.907 1.00 62.34 87 PHE A O 1
ATOM 668 N N . THR A 1 88 ? 25.167 17.818 -41.445 1.00 53.34 88 THR A N 1
ATOM 669 C CA . THR A 1 88 ? 25.054 18.970 -42.361 1.00 53.34 88 THR A CA 1
ATOM 670 C C . THR A 1 88 ? 26.116 19.016 -43.466 1.00 53.34 88 THR A C 1
ATOM 672 O O . THR A 1 88 ? 26.003 19.831 -44.381 1.00 53.34 88 THR A O 1
ATOM 675 N N . SER A 1 89 ? 27.148 18.166 -43.423 1.00 53.16 89 SER A N 1
ATOM 676 C CA . SER A 1 89 ? 28.262 18.195 -44.384 1.00 53.16 89 SER A CA 1
ATOM 677 C C . SER A 1 89 ? 28.107 17.142 -45.481 1.00 53.16 89 SER A C 1
ATOM 679 O O . SER A 1 89 ? 28.031 15.949 -45.209 1.00 53.16 89 SER A O 1
ATOM 681 N N . LYS A 1 90 ? 28.045 17.584 -46.743 1.00 48.34 90 LYS A N 1
ATOM 682 C CA . LYS A 1 90 ? 27.743 16.733 -47.914 1.00 48.34 90 LYS A CA 1
ATOM 683 C C . LYS A 1 90 ? 28.958 16.044 -48.533 1.00 48.34 90 LYS A C 1
ATOM 685 O O . LYS A 1 90 ? 28.785 15.201 -49.406 1.00 48.34 90 LYS A O 1
ATOM 690 N N . THR A 1 91 ? 30.169 16.431 -48.146 1.00 45.94 91 THR A N 1
ATOM 691 C CA . THR A 1 91 ? 31.351 16.138 -48.967 1.00 45.94 91 THR A CA 1
ATOM 692 C C . THR A 1 91 ? 32.103 14.881 -48.517 1.00 45.94 91 THR A C 1
ATOM 694 O O . THR A 1 91 ? 32.866 14.338 -49.309 1.00 45.94 91 THR A O 1
ATOM 697 N N . ILE A 1 92 ? 31.935 14.415 -47.269 1.00 48.34 92 ILE A N 1
ATOM 698 C CA . ILE A 1 92 ? 32.856 13.430 -46.670 1.00 48.34 92 ILE A CA 1
ATOM 699 C C . ILE A 1 92 ? 32.164 12.532 -45.632 1.00 48.34 92 ILE A C 1
ATOM 701 O O . ILE A 1 92 ? 32.501 12.559 -44.455 1.00 48.34 92 ILE A O 1
ATOM 705 N N . MET A 1 93 ? 31.182 11.731 -46.046 1.00 47.78 93 MET A N 1
ATOM 706 C CA . MET A 1 93 ? 30.680 10.640 -45.202 1.00 47.78 93 MET A CA 1
ATOM 707 C C . MET A 1 93 ? 30.404 9.415 -46.062 1.00 47.78 93 MET A C 1
ATOM 709 O O . MET A 1 93 ? 29.559 9.455 -46.954 1.00 47.78 93 MET A O 1
ATOM 713 N N . HIS A 1 94 ? 31.120 8.328 -45.791 1.00 43.34 94 HIS A N 1
ATOM 714 C CA . HIS A 1 94 ? 30.751 7.003 -46.265 1.00 43.34 94 HIS A CA 1
ATOM 715 C C . HIS A 1 94 ? 30.319 6.211 -45.031 1.00 43.34 94 HIS A C 1
ATOM 717 O O . HIS A 1 94 ? 31.151 5.732 -44.268 1.00 43.34 94 HIS A O 1
ATOM 723 N N . LEU A 1 95 ? 29.011 6.146 -44.791 1.00 45.44 95 LEU A N 1
ATOM 724 C CA . LEU A 1 95 ? 28.440 5.369 -43.691 1.00 45.44 95 LEU A CA 1
ATOM 725 C C . LEU A 1 95 ? 28.348 3.899 -44.130 1.00 45.44 95 LEU A C 1
ATOM 727 O O . LEU A 1 95 ? 28.000 3.611 -45.276 1.00 45.44 95 LEU A O 1
ATOM 731 N N . SER A 1 96 ? 28.693 2.968 -43.242 1.00 41.53 96 SER A N 1
ATOM 732 C CA . SER A 1 96 ? 28.464 1.529 -43.439 1.00 41.53 96 SER A CA 1
ATOM 733 C C . SER A 1 96 ? 27.356 1.047 -42.493 1.00 41.53 96 SER A C 1
ATOM 735 O O . SER A 1 96 ? 27.113 1.677 -41.467 1.00 41.53 96 SER A O 1
ATOM 737 N N . GLY A 1 97 ? 26.637 -0.021 -42.857 1.00 46.41 97 GLY A N 1
ATOM 738 C CA . GLY A 1 97 ? 25.428 -0.483 -42.151 1.00 46.41 97 GLY A CA 1
ATOM 739 C C . GLY A 1 97 ? 24.120 0.012 -42.791 1.00 46.41 97 GLY A C 1
ATOM 740 O O . GLY A 1 97 ? 24.117 0.454 -43.937 1.00 46.41 97 GLY A O 1
ATOM 741 N N . ASN A 1 98 ? 22.997 -0.052 -42.063 1.00 37.88 98 ASN A N 1
ATOM 742 C CA . ASN A 1 98 ? 21.648 0.315 -42.550 1.00 37.88 98 ASN A CA 1
ATOM 743 C C . ASN A 1 98 ? 21.455 1.821 -42.864 1.00 37.88 98 ASN A C 1
ATOM 745 O O . ASN A 1 98 ? 20.339 2.263 -43.125 1.00 37.88 98 ASN A O 1
ATOM 749 N N . CYS A 1 99 ? 22.523 2.621 -42.857 1.00 37.66 99 CYS A N 1
ATOM 750 C CA . CYS A 1 99 ? 22.490 4.052 -43.140 1.00 37.66 99 CYS A CA 1
ATOM 751 C C . CYS A 1 99 ? 22.839 4.310 -44.617 1.00 37.66 99 CYS A C 1
ATOM 753 O O . CYS A 1 99 ? 24.003 4.489 -44.968 1.00 37.66 99 CYS A O 1
ATOM 755 N N . THR A 1 100 ? 21.843 4.312 -45.509 1.00 46.12 100 THR A N 1
ATOM 756 C CA . THR A 1 100 ? 22.048 4.646 -46.933 1.00 46.12 100 THR A CA 1
ATOM 757 C C . THR A 1 100 ? 22.096 6.165 -47.177 1.00 46.12 100 THR A C 1
ATOM 759 O O . THR A 1 100 ? 21.232 6.883 -46.668 1.00 46.12 100 THR A O 1
ATOM 762 N N . PRO A 1 101 ? 23.041 6.680 -47.993 1.00 45.75 101 PRO A N 1
ATOM 763 C CA . PRO A 1 101 ? 23.380 8.103 -48.096 1.00 45.75 101 PRO A CA 1
ATOM 764 C C . PRO A 1 101 ? 22.456 8.870 -49.055 1.00 45.75 101 PRO A C 1
ATOM 766 O O . PRO A 1 101 ? 22.895 9.474 -50.035 1.00 45.75 101 PRO A O 1
ATOM 769 N N . ASN A 1 102 ? 21.158 8.863 -48.761 1.00 44.59 102 ASN A N 1
ATOM 770 C CA . ASN A 1 102 ? 20.169 9.648 -49.503 1.00 44.59 102 ASN A CA 1
ATOM 771 C C . ASN A 1 102 ? 19.459 10.668 -48.601 1.00 44.59 102 ASN A C 1
ATOM 773 O O . ASN A 1 102 ? 18.895 11.635 -49.111 1.00 44.59 102 ASN A O 1
ATOM 777 N N . SER A 1 103 ? 19.506 10.499 -47.277 1.00 50.41 103 SER A N 1
ATOM 778 C CA . SER A 1 103 ? 18.933 11.434 -46.311 1.00 50.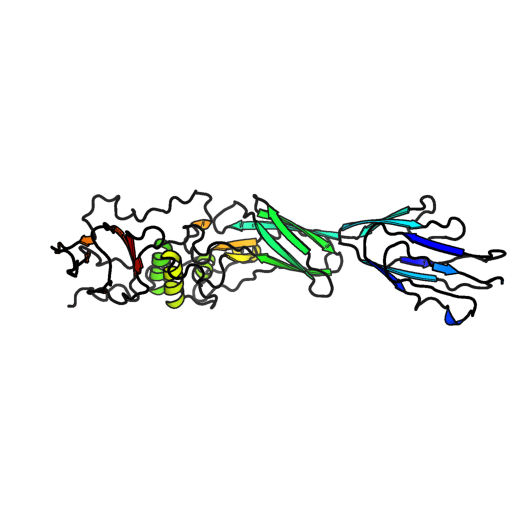41 103 SER A CA 1
ATOM 779 C C . SER A 1 103 ? 20.025 11.954 -45.382 1.00 50.41 103 SER A C 1
ATOM 781 O O . SER A 1 103 ? 20.711 11.194 -44.711 1.00 50.41 103 SER A O 1
ATOM 783 N N . GLN A 1 104 ? 20.171 13.280 -45.311 1.00 59.19 104 GLN A N 1
ATOM 784 C CA . GLN A 1 104 ? 21.038 13.971 -44.344 1.00 59.19 104 GLN A CA 1
ATOM 785 C C . GLN A 1 104 ? 20.569 13.809 -42.887 1.00 59.19 104 GLN A C 1
ATOM 787 O O . GLN A 1 104 ? 21.146 14.421 -41.995 1.00 59.19 104 GLN A O 1
ATOM 792 N N . ASN A 1 105 ? 19.521 13.012 -42.679 1.00 63.28 105 ASN A N 1
ATOM 793 C CA . ASN A 1 105 ? 18.803 12.803 -41.440 1.00 63.28 105 ASN A CA 1
ATOM 794 C C . ASN A 1 105 ? 18.668 11.288 -41.249 1.00 63.28 105 ASN A C 1
ATOM 796 O O . ASN A 1 105 ? 18.153 10.600 -42.141 1.00 63.28 105 ASN A O 1
ATOM 800 N N . ILE A 1 106 ? 19.131 10.786 -40.112 1.00 71.81 106 ILE A N 1
ATOM 801 C CA . ILE A 1 106 ? 18.819 9.450 -39.615 1.00 71.81 106 ILE A CA 1
ATOM 802 C C . ILE A 1 106 ? 17.740 9.643 -38.558 1.00 71.81 106 ILE A C 1
ATOM 804 O O . ILE A 1 106 ? 17.998 10.304 -37.561 1.00 71.81 106 ILE A O 1
ATOM 808 N N . ASN A 1 107 ? 16.558 9.072 -38.767 1.00 76.06 107 ASN A N 1
ATOM 809 C CA . ASN A 1 107 ? 15.594 8.937 -37.683 1.00 76.06 107 ASN A CA 1
ATOM 810 C C . ASN A 1 107 ? 16.001 7.707 -36.862 1.00 76.06 107 ASN A C 1
ATOM 812 O O . ASN A 1 107 ? 15.861 6.578 -37.338 1.00 76.06 107 ASN A O 1
ATOM 816 N N . TYR A 1 108 ? 16.585 7.933 -35.689 1.00 78.19 108 TYR A N 1
ATOM 817 C CA . TYR A 1 108 ? 16.994 6.884 -34.763 1.00 78.19 108 TYR A CA 1
ATOM 818 C C . TYR A 1 108 ? 15.983 6.798 -33.626 1.00 78.19 108 TYR A C 1
ATOM 820 O O . TYR A 1 108 ? 15.686 7.815 -33.010 1.00 78.19 108 TYR A O 1
ATOM 828 N N . CYS A 1 109 ? 15.497 5.597 -33.325 1.00 79.25 109 CYS A N 1
ATOM 829 C CA . CYS A 1 109 ? 14.655 5.351 -32.159 1.00 79.25 109 CYS A CA 1
ATOM 830 C C . CYS A 1 109 ? 15.400 4.439 -31.191 1.00 79.25 109 CYS A C 1
ATOM 832 O O . CYS A 1 109 ? 15.933 3.405 -31.611 1.00 79.25 109 CYS A O 1
ATOM 834 N N . ALA A 1 110 ? 15.454 4.827 -29.917 1.00 80.44 110 ALA A N 1
ATOM 835 C CA . ALA A 1 110 ? 16.076 4.017 -28.881 1.00 80.44 110 ALA A CA 1
ATOM 836 C C . ALA A 1 110 ? 15.300 2.694 -28.732 1.00 80.44 110 ALA A C 1
ATOM 838 O O . ALA A 1 110 ? 14.086 2.732 -28.518 1.00 80.44 110 ALA A O 1
ATOM 839 N N . PRO A 1 111 ? 15.950 1.520 -28.862 1.00 83.88 111 PRO A N 1
ATOM 840 C CA . PRO A 1 111 ? 15.259 0.246 -28.718 1.00 83.88 111 PRO A CA 1
ATOM 841 C C . PRO A 1 111 ? 14.674 0.097 -27.312 1.00 83.88 111 PRO A C 1
ATOM 843 O O . PRO A 1 111 ? 15.403 0.151 -26.321 1.00 83.88 111 PRO A O 1
ATOM 846 N N . ALA A 1 112 ? 13.369 -0.136 -27.244 1.00 90.38 112 ALA A N 1
ATOM 847 C CA . ALA A 1 112 ? 12.644 -0.294 -25.997 1.00 90.38 112 ALA A CA 1
ATOM 848 C C . ALA A 1 112 ? 11.572 -1.370 -26.109 1.00 90.38 112 ALA A C 1
ATOM 850 O O . ALA A 1 112 ? 11.143 -1.743 -27.205 1.00 90.38 112 ALA A O 1
ATOM 851 N N . TYR A 1 113 ? 11.158 -1.849 -24.947 1.00 95.44 113 TYR A N 1
ATOM 852 C CA . TYR A 1 113 ? 10.026 -2.741 -24.773 1.00 95.44 113 TYR A CA 1
ATOM 853 C C . TYR A 1 113 ? 9.099 -2.181 -23.704 1.00 95.44 113 TYR A C 1
ATOM 855 O O . TYR A 1 113 ? 9.457 -1.246 -22.993 1.00 95.44 113 TYR A O 1
ATOM 863 N N . THR A 1 114 ? 7.910 -2.758 -23.598 1.00 96.44 114 THR A N 1
ATOM 864 C CA . THR A 1 114 ? 6.914 -2.326 -22.621 1.00 96.44 114 THR A CA 1
ATOM 865 C C . THR A 1 114 ? 6.810 -3.312 -21.465 1.00 96.44 114 THR A C 1
ATOM 867 O O . THR A 1 114 ? 6.943 -4.525 -21.659 1.00 96.44 114 THR A O 1
ATOM 870 N N . ILE A 1 115 ? 6.581 -2.802 -20.258 1.00 98.00 115 ILE A N 1
ATOM 871 C CA . ILE A 1 115 ? 6.090 -3.579 -19.119 1.00 98.00 115 ILE A CA 1
ATOM 872 C C . ILE A 1 115 ? 4.692 -3.058 -18.804 1.00 98.00 115 ILE A C 1
ATOM 874 O O . ILE A 1 115 ? 4.525 -1.885 -18.487 1.00 98.00 115 ILE A O 1
ATOM 878 N N . GLU A 1 116 ? 3.698 -3.932 -18.904 1.00 97.94 116 GLU A N 1
ATOM 879 C CA . GLU A 1 116 ? 2.285 -3.570 -18.804 1.00 97.94 116 GLU A CA 1
ATOM 880 C C . GLU A 1 116 ? 1.556 -4.504 -17.841 1.00 97.94 116 GLU A C 1
ATOM 882 O O . GLU A 1 116 ? 1.809 -5.717 -17.790 1.00 97.94 116 GLU A O 1
ATOM 887 N N . GLY A 1 117 ? 0.589 -3.944 -17.123 1.00 97.44 117 GLY A N 1
ATOM 888 C CA . GLY A 1 117 ? -0.245 -4.687 -16.190 1.00 97.44 117 GLY A CA 1
ATOM 889 C C . GLY A 1 117 ? -1.380 -3.847 -15.626 1.00 97.44 117 GLY A C 1
ATOM 890 O O . GLY A 1 117 ? -1.631 -2.716 -16.049 1.00 97.44 117 GLY A O 1
ATOM 891 N N . GLN A 1 118 ? -2.085 -4.428 -14.662 1.00 96.75 118 GLN A N 1
ATOM 892 C CA . GLN A 1 118 ? -3.117 -3.760 -13.885 1.00 96.75 118 GLN A CA 1
ATOM 893 C C . GLN A 1 118 ? -2.817 -3.825 -12.388 1.00 96.75 118 GLN A C 1
ATOM 895 O O . GLN A 1 118 ? -2.399 -4.859 -11.876 1.00 96.75 118 GLN A O 1
ATOM 900 N N . VAL A 1 119 ? -3.114 -2.753 -11.660 1.00 96.38 119 VAL A N 1
ATOM 901 C CA . VAL A 1 119 ? -3.262 -2.798 -10.200 1.00 96.38 119 VAL A CA 1
ATOM 902 C C . VAL A 1 119 ? -4.728 -3.092 -9.889 1.00 96.38 119 VAL A C 1
ATOM 904 O O . VAL A 1 119 ? -5.610 -2.323 -10.268 1.00 96.38 119 VAL A O 1
ATOM 907 N N . LEU A 1 120 ? -5.003 -4.210 -9.222 1.00 93.44 120 LEU A N 1
ATOM 908 C CA . LEU A 1 120 ? -6.342 -4.680 -8.846 1.00 93.44 120 LEU A CA 1
ATOM 909 C C . LEU A 1 120 ? -6.562 -4.524 -7.338 1.00 93.44 120 LEU A C 1
ATOM 911 O O . LEU A 1 120 ? -5.601 -4.502 -6.578 1.00 93.44 120 LEU A O 1
ATOM 915 N N . ARG A 1 121 ? -7.814 -4.446 -6.872 1.00 90.00 121 ARG A N 1
ATOM 916 C CA . ARG A 1 121 ? -8.109 -4.566 -5.429 1.00 90.00 121 ARG A CA 1
ATOM 917 C C . ARG A 1 121 ? -8.302 -6.023 -5.044 1.00 90.00 121 ARG A C 1
ATOM 919 O O . ARG A 1 121 ? -8.886 -6.784 -5.812 1.00 90.00 121 ARG A O 1
ATOM 926 N N . VAL A 1 122 ? -7.904 -6.386 -3.825 1.00 87.38 122 VAL A N 1
ATOM 927 C CA . VAL A 1 122 ? -8.315 -7.666 -3.225 1.00 87.38 122 VAL A CA 1
ATOM 928 C C . VAL A 1 122 ? -9.831 -7.826 -3.307 1.00 87.38 122 VAL A C 1
ATOM 930 O O . VAL A 1 122 ? -10.585 -6.900 -3.001 1.00 87.38 122 VAL A O 1
ATOM 933 N N . GLY A 1 123 ? -10.273 -9.013 -3.725 1.00 74.25 123 GLY A N 1
ATOM 934 C CA . GLY A 1 123 ? -11.690 -9.367 -3.782 1.00 74.25 123 GLY A CA 1
ATOM 935 C C . GLY A 1 123 ? -12.507 -8.663 -4.874 1.00 74.25 123 GLY A C 1
ATOM 936 O O . GLY A 1 123 ? -13.715 -8.890 -4.938 1.00 74.25 123 GLY A O 1
ATOM 937 N N . ASP A 1 124 ? -11.894 -7.853 -5.746 1.00 74.12 124 ASP A N 1
ATOM 938 C CA . ASP A 1 124 ? -12.568 -7.200 -6.876 1.00 74.12 124 ASP A CA 1
ATOM 939 C C . ASP A 1 124 ? -11.814 -7.439 -8.199 1.00 74.12 124 ASP A C 1
ATOM 941 O O . ASP A 1 124 ? -10.611 -7.670 -8.257 1.00 74.12 124 ASP A O 1
ATOM 945 N N . THR A 1 125 ? -12.560 -7.387 -9.296 1.00 71.19 125 THR A N 1
ATOM 946 C CA . THR A 1 125 ? -12.054 -7.358 -10.673 1.00 71.19 125 THR A CA 1
ATOM 947 C C . THR A 1 125 ? -11.820 -5.938 -11.193 1.00 71.19 125 THR A C 1
ATOM 949 O O . THR A 1 125 ? -11.280 -5.765 -12.284 1.00 71.19 125 THR A O 1
ATOM 952 N N . ASN A 1 126 ? -12.250 -4.915 -10.449 1.00 79.25 126 ASN A N 1
ATOM 953 C CA . ASN A 1 126 ? -12.020 -3.522 -10.809 1.00 79.25 126 ASN A CA 1
ATOM 954 C C . ASN A 1 126 ? -10.576 -3.108 -10.501 1.00 79.25 126 ASN A C 1
ATOM 956 O O . ASN A 1 126 ? -10.056 -3.349 -9.409 1.00 79.25 126 ASN A O 1
ATOM 960 N N . GLY A 1 127 ? -9.946 -2.437 -11.464 1.00 87.25 127 GLY A N 1
ATOM 961 C CA . GLY A 1 127 ? -8.619 -1.869 -11.272 1.00 87.25 127 GLY A CA 1
ATOM 962 C C . GLY A 1 127 ? -8.619 -0.607 -10.409 1.00 87.25 127 GLY A C 1
ATOM 963 O O . GLY A 1 127 ? -9.639 0.064 -10.229 1.00 87.25 127 GLY A O 1
ATOM 964 N N . VAL A 1 128 ? -7.447 -0.280 -9.875 1.00 90.44 128 VAL A N 1
ATOM 965 C CA . VAL A 1 128 ? -7.204 0.868 -9.003 1.00 90.44 128 VAL A CA 1
ATOM 966 C C . VAL A 1 128 ? -6.486 1.954 -9.773 1.00 90.44 128 VAL A C 1
ATOM 968 O O . VAL A 1 128 ? -5.326 1.783 -10.113 1.00 90.44 128 VAL A O 1
ATOM 971 N N . GLY A 1 129 ? -7.160 3.074 -10.023 1.00 92.38 129 GLY A N 1
ATOM 972 C CA . GLY A 1 129 ? -6.499 4.250 -10.583 1.00 92.38 129 GLY A CA 1
ATOM 973 C C . GLY A 1 129 ? -5.773 5.080 -9.533 1.00 92.38 129 GLY A C 1
ATOM 974 O O . GLY A 1 129 ? -6.227 5.176 -8.391 1.00 92.38 129 GLY A O 1
ATOM 975 N N . GLY A 1 130 ? -4.687 5.725 -9.954 1.00 93.75 130 GLY A N 1
ATOM 976 C CA . GLY A 1 130 ? -3.865 6.595 -9.116 1.00 93.75 130 GLY A CA 1
ATOM 977 C C . GLY A 1 130 ? -2.770 5.884 -8.318 1.00 93.75 130 GLY A C 1
ATOM 978 O O . GLY A 1 130 ? -2.069 6.557 -7.573 1.00 93.75 130 GLY A O 1
ATOM 979 N N . ALA A 1 131 ? -2.618 4.565 -8.457 1.00 95.94 131 ALA A N 1
ATOM 980 C CA . ALA A 1 131 ? -1.434 3.854 -7.981 1.00 95.94 131 ALA A CA 1
ATOM 981 C C . ALA A 1 131 ? -0.227 4.203 -8.861 1.00 95.94 131 ALA A C 1
ATOM 983 O O . ALA A 1 131 ? -0.352 4.230 -10.089 1.00 95.94 131 ALA A O 1
ATOM 984 N N . GLU A 1 132 ? 0.902 4.463 -8.217 1.00 97.88 132 GLU A N 1
ATOM 985 C CA . GLU A 1 132 ? 2.197 4.742 -8.830 1.00 97.88 132 GLU A CA 1
ATOM 986 C C . GLU A 1 132 ? 2.926 3.420 -9.061 1.00 97.88 132 GLU A C 1
ATOM 988 O O . GLU A 1 132 ? 2.974 2.573 -8.166 1.00 97.88 132 GLU A O 1
ATOM 993 N N . VAL A 1 133 ? 3.450 3.219 -10.266 1.00 98.31 133 VAL A N 1
ATOM 994 C CA . VAL A 1 133 ? 4.201 2.021 -10.643 1.00 98.31 133 VAL A CA 1
ATOM 995 C C . VAL A 1 133 ? 5.569 2.453 -11.135 1.00 98.31 133 VAL A C 1
ATOM 997 O O . VAL A 1 133 ? 5.662 3.277 -12.040 1.00 98.31 133 VAL A O 1
ATOM 1000 N N . VAL A 1 134 ? 6.612 1.881 -10.541 1.00 97.75 134 VA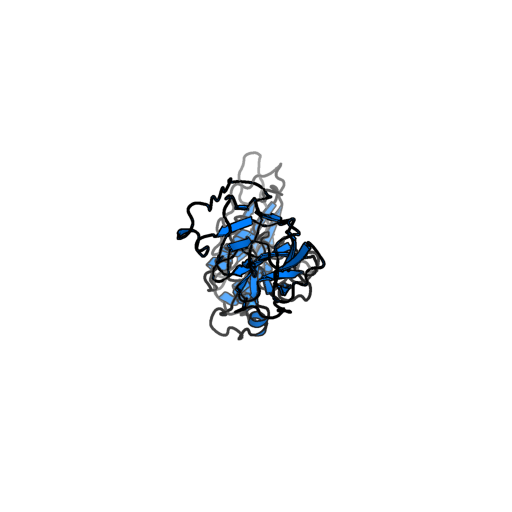L A N 1
ATOM 1001 C CA . VAL A 1 134 ? 8.009 2.246 -10.783 1.00 97.75 134 VAL A CA 1
ATOM 1002 C C . VAL A 1 134 ? 8.768 1.009 -11.242 1.00 97.75 134 VAL A C 1
ATOM 1004 O O . VAL A 1 134 ? 8.693 -0.036 -10.596 1.00 97.75 134 VAL A O 1
ATOM 1007 N N . ALA A 1 135 ? 9.498 1.117 -12.347 1.00 97.12 135 ALA A N 1
ATOM 1008 C CA . ALA A 1 135 ? 10.521 0.164 -12.751 1.00 97.12 135 ALA A CA 1
ATOM 1009 C C . ALA A 1 135 ? 11.902 0.762 -12.461 1.00 97.12 135 ALA A C 1
ATOM 1011 O O . ALA A 1 135 ? 12.400 1.583 -13.232 1.00 97.12 135 ALA A O 1
ATOM 1012 N N . ASP A 1 136 ? 12.517 0.299 -11.374 1.00 96.06 136 ASP A N 1
ATOM 1013 C CA . ASP A 1 136 ? 13.870 0.677 -10.957 1.00 96.06 136 ASP A CA 1
ATOM 1014 C C . ASP A 1 136 ? 14.888 -0.232 -11.672 1.00 96.06 136 ASP A C 1
ATOM 1016 O O . ASP A 1 136 ? 14.817 -1.464 -11.547 1.00 96.06 136 ASP A O 1
ATOM 1020 N N . PRO A 1 137 ? 15.809 0.307 -12.487 1.00 93.44 137 PRO A N 1
ATOM 1021 C CA . PRO A 1 137 ? 16.847 -0.493 -13.111 1.00 93.44 137 PRO A CA 1
ATOM 1022 C C . PRO A 1 137 ? 17.827 -1.031 -12.058 1.00 93.44 137 PRO A C 1
ATOM 1024 O O . PRO A 1 137 ? 18.526 -0.276 -11.392 1.00 93.44 137 PRO A O 1
ATOM 1027 N N . THR A 1 138 ? 18.043 -2.351 -12.013 1.00 86.25 138 THR A N 1
ATOM 1028 C CA . THR A 1 138 ? 18.924 -3.017 -11.022 1.00 86.25 138 THR A CA 1
ATOM 1029 C C . THR A 1 138 ? 20.435 -2.755 -11.237 1.00 86.25 138 THR A C 1
ATOM 1031 O O . THR A 1 138 ? 21.285 -3.582 -10.892 1.00 86.25 138 THR A O 1
ATOM 1034 N N . GLY A 1 139 ? 20.796 -1.656 -11.902 1.00 77.25 139 GLY A N 1
ATOM 1035 C CA . GLY A 1 139 ? 22.131 -1.288 -12.352 1.00 77.25 139 GLY A CA 1
ATOM 1036 C C . GLY A 1 139 ? 22.283 0.229 -12.485 1.00 77.25 139 GLY A C 1
ATOM 1037 O O . GLY A 1 139 ? 22.218 0.951 -11.499 1.00 77.25 139 GLY A O 1
ATOM 1038 N N . THR A 1 140 ? 22.574 0.714 -13.692 1.00 67.50 140 THR A N 1
ATOM 1039 C CA . THR A 1 140 ? 22.672 2.152 -13.987 1.00 67.50 140 THR A CA 1
ATOM 1040 C C . THR A 1 140 ? 21.550 2.556 -14.927 1.00 67.50 140 THR A C 1
ATOM 1042 O O . THR A 1 140 ? 21.434 1.971 -16.004 1.00 67.50 140 THR A O 1
ATOM 1045 N N . GLY A 1 141 ? 20.788 3.572 -14.555 1.00 73.00 141 GLY A N 1
ATOM 1046 C CA . GLY A 1 141 ? 19.687 4.121 -15.336 1.00 73.00 141 GLY A CA 1
ATOM 1047 C C . GLY A 1 141 ? 18.851 5.048 -14.462 1.00 73.00 141 GLY A C 1
ATOM 1048 O O . GLY A 1 141 ? 19.122 5.153 -13.266 1.00 73.00 141 GLY A O 1
ATOM 1049 N N . ASP A 1 142 ? 17.885 5.713 -15.081 1.00 83.06 142 ASP A N 1
ATOM 1050 C CA . ASP A 1 142 ? 16.834 6.433 -14.367 1.00 83.06 142 ASP A CA 1
ATOM 1051 C C . ASP A 1 142 ? 15.618 5.506 -14.211 1.00 83.06 142 ASP A C 1
ATOM 1053 O O . ASP A 1 142 ? 15.420 4.597 -15.027 1.00 83.06 142 ASP A O 1
ATOM 1057 N N . ASP A 1 143 ? 14.832 5.740 -13.163 1.00 91.25 143 ASP A N 1
ATOM 1058 C CA . ASP A 1 143 ? 13.575 5.036 -12.928 1.00 91.25 143 ASP A CA 1
ATOM 1059 C C . ASP A 1 143 ? 12.569 5.364 -14.035 1.00 91.25 143 ASP A C 1
ATOM 1061 O O . ASP A 1 143 ? 12.463 6.509 -14.487 1.00 91.25 143 ASP A O 1
ATOM 1065 N N . GLU A 1 144 ? 11.813 4.355 -14.460 1.00 93.69 144 GLU A N 1
ATOM 1066 C CA . GLU A 1 144 ? 10.665 4.551 -15.343 1.00 93.69 144 GLU A CA 1
ATOM 1067 C C . GLU A 1 144 ? 9.393 4.467 -14.499 1.00 93.69 144 GLU A C 1
ATOM 1069 O O . GLU A 1 144 ? 9.183 3.487 -13.782 1.00 93.69 144 GLU A O 1
ATOM 1074 N N . GLU A 1 145 ? 8.527 5.473 -14.594 1.00 96.25 145 GLU A N 1
ATOM 1075 C CA . GLU A 1 145 ? 7.343 5.605 -13.741 1.00 96.25 145 GLU A CA 1
ATOM 1076 C C . GLU A 1 145 ? 6.071 5.808 -14.571 1.00 96.25 145 GLU A C 1
ATOM 1078 O O . GLU A 1 145 ? 6.078 6.483 -15.604 1.00 96.25 145 GLU A O 1
ATOM 1083 N N . ASP A 1 146 ? 4.955 5.258 -14.096 1.00 97.88 146 ASP A N 1
ATOM 1084 C CA . ASP A 1 146 ? 3.618 5.522 -14.623 1.00 97.88 146 ASP A CA 1
ATOM 1085 C C . ASP A 1 146 ? 2.592 5.553 -13.484 1.00 97.88 146 ASP A C 1
ATOM 1087 O O . ASP A 1 146 ? 2.775 4.962 -12.418 1.00 97.88 146 ASP A O 1
ATOM 1091 N N . VAL A 1 147 ? 1.479 6.245 -13.715 1.00 97.38 147 VAL A N 1
ATOM 1092 C CA . VAL A 1 147 ? 0.349 6.291 -12.789 1.00 97.38 147 VAL A CA 1
ATOM 1093 C C . VAL A 1 147 ? -0.842 5.616 -13.437 1.00 97.38 147 VAL A C 1
ATOM 1095 O O . VAL A 1 147 ? -1.370 6.055 -14.460 1.00 97.38 147 VAL A O 1
ATOM 1098 N N . THR A 1 148 ? -1.323 4.574 -12.772 1.00 97.44 148 THR A N 1
ATOM 1099 C CA . THR A 1 1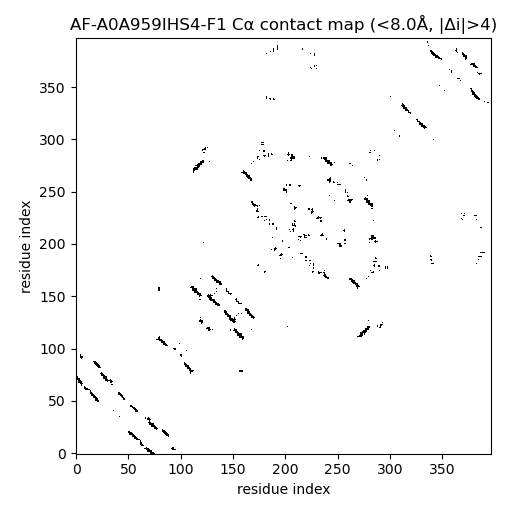48 ? -2.458 3.778 -13.235 1.00 97.44 148 THR A CA 1
ATOM 1100 C C . THR A 1 148 ? -3.688 4.628 -13.562 1.00 97.44 148 THR A C 1
ATOM 1102 O O . THR A 1 148 ? -4.118 5.508 -12.805 1.00 97.44 148 THR A O 1
ATOM 1105 N N . ASN A 1 149 ? -4.326 4.320 -14.690 1.00 95.56 149 ASN A N 1
ATOM 1106 C CA . ASN A 1 149 ? -5.579 4.962 -15.082 1.00 95.56 149 ASN A CA 1
ATOM 1107 C C . ASN A 1 149 ? -6.784 4.424 -14.282 1.00 95.56 149 ASN A C 1
ATOM 1109 O O . ASN A 1 149 ? -6.664 3.525 -13.459 1.00 95.56 149 ASN A O 1
ATOM 1113 N N . SER A 1 150 ? -8.000 4.917 -14.548 1.00 92.00 150 SER A N 1
ATOM 1114 C CA . SER A 1 150 ? -9.210 4.501 -13.811 1.00 92.00 150 SER A CA 1
ATOM 1115 C C . SER A 1 150 ? -9.566 3.010 -13.910 1.00 92.00 150 SER A C 1
ATOM 1117 O O . SER A 1 150 ? -10.423 2.554 -13.161 1.00 92.00 150 SER A O 1
ATOM 1119 N N . SER A 1 151 ? -8.961 2.266 -14.840 1.00 92.25 151 SER A N 1
ATOM 1120 C CA . SER A 1 151 ? -9.104 0.808 -14.975 1.00 92.25 151 SER A CA 1
ATOM 1121 C C . SER A 1 151 ? -7.941 0.042 -14.333 1.00 92.25 151 SER A C 1
ATOM 1123 O O . SER A 1 151 ? -7.815 -1.160 -14.551 1.00 92.25 151 SER A O 1
ATOM 1125 N N . GLY A 1 152 ? -7.071 0.731 -13.591 1.00 95.25 152 GLY A N 1
ATOM 1126 C CA . GLY A 1 152 ? -5.871 0.185 -12.963 1.00 95.25 152 GLY A CA 1
ATOM 1127 C C . GLY A 1 152 ? -4.716 -0.105 -13.910 1.00 95.25 152 GLY A C 1
ATOM 1128 O O . GLY A 1 152 ? -3.714 -0.634 -13.457 1.00 95.25 152 GLY A O 1
ATOM 1129 N N . TYR A 1 153 ? -4.840 0.203 -15.202 1.00 97.50 153 TYR A N 1
ATOM 1130 C CA . TYR A 1 153 ? -3.814 -0.115 -16.195 1.00 97.50 153 TYR A CA 1
ATOM 1131 C C . TYR A 1 153 ? -2.644 0.864 -16.126 1.00 97.50 153 TYR A C 1
ATOM 1133 O O . TYR A 1 153 ? -2.888 2.072 -16.031 1.00 97.50 153 TYR A O 1
ATOM 1141 N N . TYR A 1 154 ? -1.429 0.332 -16.242 1.00 98.25 154 TYR A N 1
ATOM 1142 C CA . TYR A 1 154 ? -0.178 1.073 -16.390 1.00 98.25 154 TYR A CA 1
ATOM 1143 C C . TYR A 1 154 ? 0.658 0.508 -17.552 1.00 98.25 154 TYR A C 1
ATOM 1145 O O . TYR A 1 154 ? 0.527 -0.670 -17.906 1.00 98.25 154 TYR A O 1
ATOM 1153 N N . GLU A 1 155 ? 1.537 1.337 -18.111 1.00 97.88 155 GLU A N 1
ATOM 1154 C CA . GLU A 1 155 ? 2.477 0.974 -19.173 1.00 97.88 155 GLU A CA 1
ATOM 1155 C C . GLU A 1 155 ? 3.805 1.722 -19.006 1.00 97.88 155 GLU A C 1
ATOM 1157 O O . GLU A 1 155 ? 3.869 2.943 -19.113 1.00 97.88 155 GLU A O 1
ATOM 1162 N N . LEU A 1 156 ? 4.884 0.970 -18.791 1.00 96.81 156 LEU A N 1
ATOM 1163 C CA . LEU A 1 156 ? 6.244 1.494 -18.662 1.00 96.81 156 LEU A CA 1
ATOM 1164 C C . LEU A 1 156 ? 7.046 1.187 -19.923 1.00 96.81 156 LEU A C 1
ATOM 1166 O O . LEU A 1 156 ? 7.029 0.053 -20.407 1.00 96.81 156 LEU A O 1
ATOM 1170 N N . THR A 1 157 ? 7.790 2.169 -20.431 1.00 94.94 157 THR A N 1
ATOM 1171 C CA . THR A 1 157 ? 8.712 1.977 -21.559 1.00 94.94 157 THR A CA 1
ATOM 1172 C C . THR A 1 157 ? 10.126 1.786 -21.032 1.00 94.94 157 THR A C 1
ATOM 1174 O O . THR A 1 157 ? 10.727 2.712 -20.514 1.00 94.94 157 THR A O 1
ATOM 1177 N N . VAL A 1 158 ? 10.677 0.587 -21.194 1.00 93.25 158 VAL A N 1
ATOM 1178 C CA . VAL A 1 158 ? 11.961 0.193 -20.602 1.00 93.25 158 VAL A CA 1
ATOM 1179 C C . VAL A 1 158 ? 13.022 -0.121 -21.650 1.00 93.25 158 VAL A C 1
ATOM 1181 O O . VAL A 1 158 ? 12.732 -0.594 -22.757 1.00 93.25 158 VAL A O 1
ATOM 1184 N N . GLN A 1 159 ? 14.284 0.101 -21.289 1.00 89.94 159 GLN A N 1
ATOM 1185 C CA . GLN A 1 159 ? 15.420 -0.122 -22.174 1.00 89.94 159 GLN A CA 1
ATOM 1186 C C . GLN A 1 159 ? 15.654 -1.619 -22.410 1.00 89.94 159 GLN A C 1
ATOM 1188 O O . GLN A 1 159 ? 15.675 -2.427 -21.479 1.00 89.94 159 GLN A O 1
ATOM 1193 N N . THR A 1 160 ? 15.910 -2.008 -23.662 1.00 90.44 160 THR A N 1
ATOM 1194 C CA . THR A 1 160 ? 16.339 -3.384 -23.950 1.00 90.44 160 THR A CA 1
ATOM 1195 C C . THR A 1 160 ? 17.711 -3.701 -23.341 1.00 90.44 160 THR A C 1
ATOM 1197 O O . THR A 1 160 ? 18.614 -2.869 -23.337 1.00 90.44 160 THR A O 1
ATOM 1200 N N . GLY A 1 161 ? 17.894 -4.932 -22.868 1.00 89.94 161 GLY A N 1
ATOM 1201 C CA . GLY A 1 161 ? 19.139 -5.429 -22.284 1.00 89.94 161 GLY A CA 1
ATOM 1202 C C . GLY A 1 161 ? 19.295 -5.137 -20.790 1.00 89.94 161 GLY A C 1
ATOM 1203 O O . GLY A 1 161 ? 20.055 -5.836 -20.122 1.00 89.94 161 GLY A O 1
ATOM 1204 N N . SER A 1 162 ? 18.558 -4.159 -20.260 1.00 91.38 162 SER A N 1
ATOM 1205 C CA . SER A 1 162 ? 18.556 -3.801 -18.838 1.00 91.38 162 SER A CA 1
ATOM 1206 C C . SER A 1 162 ? 17.726 -4.782 -18.002 1.00 91.38 162 SER A C 1
ATOM 1208 O O . SER A 1 162 ? 16.920 -5.544 -18.537 1.00 91.38 162 SER A O 1
ATOM 1210 N N . SER A 1 163 ? 17.939 -4.786 -16.690 1.00 95.31 163 SER A N 1
ATOM 1211 C CA . SER A 1 163 ? 17.127 -5.519 -15.712 1.00 95.31 163 SER A CA 1
ATOM 1212 C C . SER A 1 163 ? 16.410 -4.514 -14.818 1.00 95.31 163 SER A C 1
ATOM 1214 O O . SER A 1 163 ? 17.006 -3.489 -14.501 1.00 95.31 163 SER A O 1
ATOM 1216 N N . TYR A 1 164 ? 15.176 -4.813 -14.417 1.00 96.38 164 TYR A N 1
ATOM 1217 C CA . TYR A 1 164 ? 14.333 -3.921 -13.620 1.00 96.38 164 TYR A CA 1
ATOM 1218 C C . TYR A 1 164 ? 13.659 -4.662 -12.468 1.00 96.38 164 TYR A C 1
ATOM 1220 O O . TYR A 1 164 ? 13.194 -5.789 -12.663 1.00 96.38 164 TYR A O 1
ATOM 1228 N N . ASP A 1 165 ? 13.549 -3.997 -11.322 1.00 97.31 165 ASP A N 1
ATOM 1229 C CA . ASP A 1 165 ? 12.630 -4.346 -10.244 1.00 97.31 165 ASP A CA 1
ATOM 1230 C C . ASP A 1 165 ? 1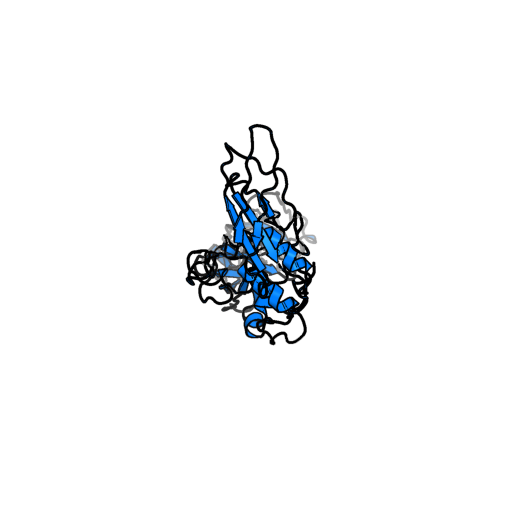1.403 -3.437 -10.350 1.00 97.31 165 ASP A C 1
ATOM 1232 O O . ASP A 1 165 ? 11.491 -2.213 -10.278 1.00 97.31 165 ASP A O 1
ATOM 1236 N N . VAL A 1 166 ? 10.244 -4.044 -10.607 1.00 98.00 166 VAL A N 1
ATOM 1237 C CA . VAL A 1 166 ? 8.986 -3.317 -10.802 1.00 98.00 166 VAL A CA 1
ATOM 1238 C C . VAL A 1 166 ? 8.172 -3.382 -9.525 1.00 98.00 166 VAL A C 1
ATOM 1240 O O . VAL A 1 166 ? 7.815 -4.477 -9.083 1.00 98.00 166 VAL A O 1
ATOM 1243 N N . THR A 1 167 ? 7.838 -2.224 -8.970 1.00 97.75 167 THR A N 1
ATOM 1244 C CA . THR A 1 167 ? 7.034 -2.074 -7.755 1.00 97.75 167 THR A CA 1
ATOM 1245 C C . THR A 1 167 ? 5.809 -1.214 -8.028 1.00 97.75 167 THR A C 1
ATOM 1247 O O . THR A 1 167 ? 5.791 -0.402 -8.952 1.00 97.75 167 THR A O 1
ATOM 1250 N N . ALA A 1 168 ? 4.768 -1.403 -7.223 1.00 97.69 168 ALA A N 1
ATOM 1251 C CA . ALA A 1 168 ? 3.606 -0.530 -7.204 1.00 97.69 168 ALA A CA 1
ATOM 1252 C C . ALA A 1 168 ? 3.427 0.038 -5.797 1.00 97.69 168 ALA A C 1
ATOM 1254 O O . ALA A 1 168 ? 3.760 -0.616 -4.808 1.00 97.69 168 ALA A O 1
ATOM 1255 N N . SER A 1 169 ? 2.865 1.237 -5.697 1.00 96.06 169 SER A N 1
ATOM 1256 C CA . SER A 1 169 ? 2.488 1.844 -4.428 1.00 96.06 169 SER A CA 1
ATOM 1257 C C . SER A 1 169 ? 1.192 2.641 -4.566 1.00 96.06 169 SER A C 1
ATOM 1259 O O . SER A 1 169 ? 0.812 3.099 -5.647 1.00 96.06 169 SER A O 1
ATOM 1261 N N . LEU A 1 170 ? 0.453 2.758 -3.465 1.00 93.62 170 LEU A N 1
ATOM 1262 C CA . LEU A 1 170 ? -0.762 3.559 -3.411 1.00 93.62 170 LEU A CA 1
ATOM 1263 C C . LEU A 1 170 ? -0.903 4.179 -2.030 1.00 93.62 170 LEU A C 1
ATOM 1265 O O . LEU A 1 170 ? -1.114 3.483 -1.035 1.00 93.62 170 LEU A O 1
ATOM 1269 N N . ASP A 1 171 ? -0.858 5.504 -1.987 1.00 89.31 171 ASP A N 1
ATOM 1270 C CA . ASP A 1 171 ? -1.180 6.246 -0.778 1.00 89.31 171 ASP A CA 1
ATOM 1271 C C . ASP A 1 171 ? -2.680 6.580 -0.715 1.00 89.31 171 ASP A C 1
ATOM 1273 O O . ASP A 1 171 ? -3.411 6.602 -1.709 1.00 89.31 171 ASP A O 1
ATOM 1277 N N . GLY A 1 172 ? -3.173 6.825 0.491 1.00 88.25 172 GLY A N 1
ATOM 1278 C CA . GLY A 1 172 ? -4.555 7.192 0.728 1.00 88.25 172 GLY A CA 1
ATOM 1279 C C . GLY A 1 172 ? -4.893 7.242 2.211 1.00 88.25 172 GLY A C 1
ATOM 1280 O O . GLY A 1 172 ? -4.094 6.854 3.062 1.00 88.25 172 GLY A O 1
ATOM 1281 N N . PRO A 1 173 ? -6.112 7.662 2.569 1.00 86.88 173 PRO A N 1
ATOM 1282 C CA . PRO A 1 173 ? -6.513 7.722 3.965 1.00 86.88 173 PRO A CA 1
ATOM 1283 C C . PRO A 1 173 ? -6.494 6.322 4.587 1.00 86.88 173 PRO A C 1
ATOM 1285 O O . PRO A 1 173 ? -7.049 5.375 4.027 1.00 86.88 173 PRO A O 1
ATOM 1288 N N . HIS A 1 174 ? -5.886 6.185 5.767 1.00 89.69 174 HIS A N 1
ATOM 1289 C CA . HIS A 1 174 ? -5.715 4.877 6.404 1.00 89.69 174 HIS A CA 1
ATOM 1290 C C . HIS A 1 174 ? -7.050 4.227 6.780 1.00 89.69 174 HIS A C 1
ATOM 1292 O O . HIS A 1 174 ? -7.156 3.009 6.727 1.00 89.69 174 HIS A O 1
ATOM 1298 N N . ASN A 1 175 ? -8.105 5.000 7.052 1.00 84.44 175 ASN A N 1
ATOM 1299 C CA . ASN A 1 175 ? -9.452 4.449 7.246 1.00 84.44 175 ASN A CA 1
ATOM 1300 C C . ASN A 1 175 ? -10.132 3.988 5.934 1.00 84.44 175 ASN A C 1
ATOM 1302 O O . ASN A 1 175 ? -11.282 3.548 5.948 1.00 84.44 175 ASN A O 1
ATOM 1306 N N . GLY A 1 176 ? -9.471 4.162 4.785 1.00 80.25 176 GLY A N 1
ATOM 1307 C CA . GLY A 1 176 ? -9.982 3.815 3.461 1.00 80.25 176 GLY A CA 1
ATOM 1308 C C . GLY A 1 176 ? -11.241 4.588 3.056 1.00 80.25 176 GLY A C 1
ATOM 1309 O O . GLY A 1 176 ? -12.061 4.080 2.302 1.00 80.25 176 GLY A O 1
ATOM 1310 N N . ASN A 1 177 ? -11.426 5.811 3.564 1.00 83.69 177 ASN A N 1
ATOM 1311 C CA . ASN A 1 177 ? -12.672 6.584 3.451 1.00 83.69 177 ASN A CA 1
ATOM 1312 C C . ASN A 1 177 ? -13.878 5.951 4.168 1.00 83.69 177 ASN A C 1
ATOM 1314 O O . ASN A 1 177 ? -15.017 6.308 3.871 1.00 83.69 177 ASN A O 1
ATOM 1318 N N . GLY A 1 178 ? -13.640 5.060 5.134 1.00 80.56 178 GLY A N 1
ATOM 1319 C CA . GLY A 1 178 ? -14.678 4.438 5.959 1.00 80.56 178 GLY A CA 1
ATOM 1320 C C . GLY A 1 178 ? -14.991 2.982 5.618 1.00 80.56 178 GLY A C 1
ATOM 1321 O O . GLY A 1 178 ? -16.032 2.495 6.048 1.00 80.56 178 GLY A O 1
ATOM 1322 N N . CYS A 1 179 ? -14.135 2.298 4.854 1.00 85.12 179 CYS A N 1
ATOM 1323 C CA . CYS A 1 179 ? -14.199 0.837 4.733 1.00 85.12 179 CYS A CA 1
ATOM 1324 C C . CYS A 1 179 ? -13.487 0.113 5.883 1.00 85.12 179 CYS A C 1
ATOM 1326 O O . CYS A 1 179 ? -13.921 -0.963 6.258 1.00 85.12 179 CYS A O 1
ATOM 1328 N N . VAL A 1 180 ? -12.487 0.724 6.529 1.00 90.88 180 VAL A N 1
ATOM 1329 C CA . VAL A 1 180 ? -11.941 0.179 7.783 1.00 90.88 180 VAL A CA 1
ATOM 1330 C C . VAL A 1 180 ? -12.877 0.561 8.932 1.00 90.88 180 VAL A C 1
ATOM 1332 O O . VAL A 1 180 ? -13.047 1.748 9.228 1.00 90.88 180 VAL A O 1
ATOM 1335 N N . THR A 1 181 ? -13.504 -0.429 9.567 1.00 89.38 181 THR A N 1
ATOM 1336 C CA . THR A 1 181 ? -14.625 -0.237 10.504 1.00 89.38 181 THR A CA 1
ATOM 1337 C C . THR A 1 181 ? -14.491 -1.041 11.805 1.00 89.38 181 THR A C 1
ATOM 1339 O O . THR A 1 181 ? -13.541 -1.786 12.039 1.00 89.38 181 THR A O 1
ATOM 1342 N N . SER A 1 182 ? -15.491 -0.907 12.686 1.00 85.88 182 SER A N 1
ATOM 1343 C CA . SER A 1 182 ? -15.668 -1.745 13.880 1.00 85.88 182 SER A CA 1
ATOM 1344 C C . SER A 1 182 ? -15.815 -3.239 13.548 1.00 85.88 182 SER A C 1
ATOM 1346 O O . SER A 1 182 ? -15.513 -4.085 14.394 1.00 85.88 182 SER A O 1
ATOM 1348 N N . TYR A 1 183 ? -16.250 -3.576 12.329 1.00 87.56 183 TYR A N 1
ATOM 1349 C CA . TYR A 1 183 ? -16.376 -4.958 11.877 1.00 87.56 183 TYR A CA 1
ATOM 1350 C C . TYR A 1 183 ? -15.008 -5.631 11.731 1.00 87.56 183 TYR A C 1
ATOM 1352 O O . TYR A 1 183 ? -14.832 -6.759 12.193 1.00 87.56 183 TYR A O 1
ATOM 1360 N N . ASP A 1 184 ? -14.028 -4.917 11.175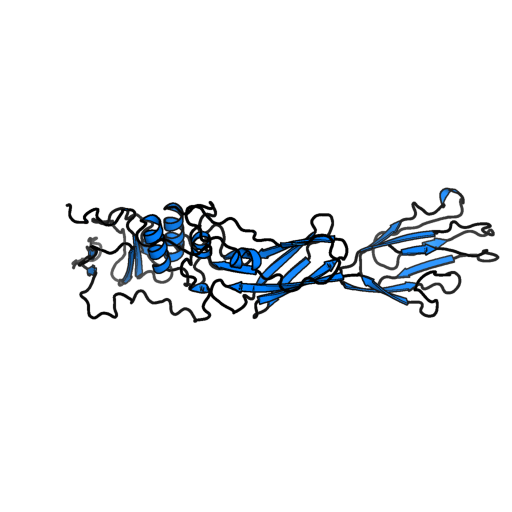 1.00 92.12 184 ASP A N 1
ATOM 1361 C CA . ASP A 1 184 ? -12.659 -5.409 11.008 1.00 92.12 184 ASP A CA 1
ATOM 1362 C C . ASP A 1 184 ? -11.992 -5.683 12.355 1.00 92.12 184 ASP A C 1
ATOM 1364 O O . ASP A 1 184 ? -11.362 -6.720 12.557 1.00 92.12 184 ASP A O 1
ATOM 1368 N N . LEU A 1 185 ? -12.229 -4.803 13.333 1.00 89.75 185 LEU A N 1
ATOM 1369 C CA . LEU A 1 185 ? -11.789 -5.013 14.713 1.00 89.75 185 LEU A CA 1
ATOM 1370 C C . LEU A 1 185 ? -12.419 -6.253 15.342 1.00 89.75 185 LEU A C 1
ATOM 1372 O O . LEU A 1 185 ? -11.753 -6.957 16.101 1.00 89.75 185 LEU A O 1
ATOM 1376 N N . ASN A 1 186 ? -13.690 -6.531 15.046 1.00 87.00 186 ASN A N 1
ATOM 1377 C CA . ASN A 1 186 ? -14.332 -7.743 15.535 1.00 87.00 186 ASN A CA 1
ATOM 1378 C C . ASN A 1 186 ? -13.720 -8.998 14.909 1.00 87.00 186 ASN A C 1
ATOM 1380 O O . ASN A 1 186 ? -13.406 -9.933 15.639 1.00 87.00 186 ASN A O 1
ATOM 1384 N N . ALA A 1 187 ? -13.512 -9.007 13.592 1.00 90.19 187 ALA A N 1
ATOM 1385 C CA . ALA A 1 187 ? -12.886 -10.129 12.899 1.00 90.19 187 ALA A CA 1
ATOM 1386 C C . ALA A 1 187 ? -11.446 -10.377 13.391 1.00 90.19 187 ALA A C 1
ATOM 1388 O O . ALA A 1 187 ? -11.084 -11.514 13.692 1.00 90.19 187 ALA A O 1
ATOM 1389 N N . LEU A 1 188 ? -10.657 -9.316 13.586 1.00 91.12 188 LEU A N 1
ATOM 1390 C CA . LEU A 1 188 ? -9.313 -9.406 14.157 1.00 91.12 188 LEU A CA 1
ATOM 1391 C C . LEU A 1 188 ? -9.321 -9.898 15.613 1.00 91.12 188 LEU A C 1
ATOM 1393 O O . LEU A 1 188 ? -8.511 -10.746 15.990 1.00 91.12 188 LEU A O 1
ATOM 1397 N N . SER A 1 189 ? -10.247 -9.402 16.438 1.00 88.38 189 SER A N 1
ATOM 1398 C CA . SER A 1 189 ? -10.423 -9.884 17.814 1.00 88.38 189 SER A CA 1
ATOM 1399 C C . SER A 1 189 ? -10.771 -11.375 17.835 1.00 88.38 189 SER A C 1
ATOM 1401 O O . SER A 1 189 ? -10.144 -12.142 18.567 1.00 88.38 189 SER A O 1
ATOM 1403 N N . ASP A 1 190 ? -11.703 -11.816 16.986 1.00 87.25 190 ASP A N 1
ATOM 1404 C CA . ASP A 1 190 ? -12.075 -13.225 16.879 1.00 87.25 190 ASP A CA 1
ATOM 1405 C C . ASP A 1 190 ? -10.899 -14.112 16.430 1.00 87.25 190 ASP A C 1
ATOM 1407 O O . ASP A 1 190 ? -10.732 -15.225 16.949 1.00 87.25 190 ASP A O 1
ATOM 1411 N N . HIS A 1 191 ? -10.049 -13.613 15.526 1.00 89.25 191 HIS A N 1
ATOM 1412 C CA . HIS A 1 191 ? -8.835 -14.310 15.106 1.00 89.25 191 HIS A CA 1
ATOM 1413 C C . HIS A 1 191 ? -7.859 -14.476 16.278 1.00 89.25 191 HIS A C 1
ATOM 1415 O O . HIS A 1 191 ? -7.435 -15.594 16.577 1.00 89.25 191 HIS A O 1
ATOM 1421 N N . LEU A 1 192 ? -7.562 -13.393 17.004 1.00 88.06 192 LEU A N 1
ATOM 1422 C CA . LEU A 1 192 ? -6.653 -13.412 18.158 1.00 88.06 192 LEU A CA 1
ATOM 1423 C C . LEU A 1 192 ? -7.155 -14.316 19.296 1.00 88.06 192 LEU A C 1
ATOM 1425 O O . LEU A 1 192 ? -6.361 -14.945 20.000 1.00 88.06 192 LEU A O 1
ATOM 1429 N N . LEU A 1 193 ? -8.475 -14.410 19.480 1.00 85.50 193 LEU A N 1
ATOM 1430 C CA . LEU A 1 193 ? -9.098 -15.272 20.488 1.00 85.50 193 LEU A CA 1
ATOM 1431 C C . LEU A 1 193 ? -9.242 -16.735 20.035 1.00 85.50 193 LEU A C 1
ATOM 1433 O O . LEU A 1 193 ? -9.533 -17.605 20.866 1.00 85.50 193 LEU A O 1
ATOM 1437 N N . GLY A 1 194 ? -9.026 -17.017 18.747 1.00 85.44 194 GLY A N 1
ATOM 1438 C CA . GLY A 1 194 ? -9.207 -18.334 18.137 1.00 85.44 194 GLY A CA 1
ATOM 1439 C C . GLY A 1 194 ? -10.673 -18.763 18.034 1.00 85.44 194 GLY A C 1
ATOM 1440 O O . GLY A 1 194 ? -10.959 -19.960 17.986 1.00 85.44 194 GLY A O 1
ATOM 1441 N N . THR A 1 195 ? -11.611 -17.813 18.065 1.00 85.50 195 THR A N 1
ATOM 1442 C CA . THR A 1 195 ? -13.056 -18.062 17.931 1.00 85.50 195 THR A CA 1
ATOM 1443 C C . THR A 1 195 ? -13.493 -18.101 16.474 1.00 85.50 195 THR A C 1
ATOM 1445 O O . THR A 1 195 ? -14.357 -18.910 16.134 1.00 85.50 195 THR A O 1
ATOM 1448 N N . ASN A 1 196 ? -12.884 -17.270 15.628 1.00 87.25 196 ASN A N 1
ATOM 1449 C CA . ASN A 1 196 ? -12.992 -17.330 14.175 1.00 87.25 196 ASN A CA 1
ATOM 1450 C C . ASN A 1 196 ? -11.666 -16.863 13.567 1.00 87.25 196 ASN A C 1
ATOM 1452 O O . ASN A 1 196 ? -11.337 -15.685 13.629 1.00 87.25 196 ASN A O 1
ATOM 1456 N N . THR A 1 197 ? -10.878 -17.794 13.039 1.00 89.44 197 THR A N 1
ATOM 1457 C CA . THR A 1 197 ? -9.545 -17.501 12.506 1.00 89.44 197 THR A CA 1
ATOM 1458 C C . THR A 1 197 ? -9.614 -17.190 11.019 1.00 89.44 197 THR A C 1
ATOM 1460 O O . THR A 1 197 ? -10.227 -17.954 10.280 1.00 89.44 197 THR A O 1
ATOM 1463 N N . PHE A 1 198 ? -8.910 -16.142 10.597 1.00 90.81 198 PHE A N 1
ATOM 1464 C CA . PHE A 1 198 ? -8.521 -15.907 9.202 1.00 90.81 198 PHE A CA 1
ATOM 1465 C C . PHE A 1 198 ? -8.068 -17.179 8.472 1.00 90.81 198 PHE A C 1
ATOM 1467 O O . PHE A 1 198 ? -7.376 -18.031 9.044 1.00 90.81 198 PHE A O 1
ATOM 1474 N N . THR A 1 199 ? -8.471 -17.287 7.212 1.00 86.62 199 THR A N 1
ATOM 1475 C CA . THR A 1 199 ? -8.210 -18.418 6.318 1.00 86.62 199 THR A CA 1
ATOM 1476 C C . THR A 1 199 ? -7.458 -18.020 5.056 1.00 86.62 199 THR A C 1
ATOM 1478 O O . THR A 1 199 ? -6.791 -18.884 4.481 1.00 86.62 199 THR A O 1
ATOM 1481 N N . GLU A 1 200 ? -7.523 -16.747 4.665 1.00 87.31 200 GLU A N 1
ATOM 1482 C CA . GLU A 1 200 ? -6.919 -16.204 3.449 1.00 87.31 200 GLU A CA 1
ATOM 1483 C C . GLU A 1 200 ? -5.749 -15.272 3.787 1.00 87.31 200 GLU A C 1
ATOM 1485 O O . GLU A 1 200 ? -5.743 -14.612 4.823 1.00 87.31 200 GLU A O 1
ATOM 1490 N N . ALA A 1 201 ? -4.727 -15.220 2.935 1.00 89.19 201 ALA A N 1
ATOM 1491 C CA . ALA A 1 201 ? -3.486 -14.500 3.222 1.00 89.19 201 ALA A CA 1
ATOM 1492 C C . ALA A 1 201 ? -3.665 -12.974 3.297 1.00 89.19 201 ALA A C 1
ATOM 1494 O O . ALA A 1 201 ? -3.030 -12.325 4.128 1.00 89.19 201 ALA A O 1
ATOM 1495 N N . GLU A 1 202 ? -4.560 -12.408 2.488 1.00 90.25 202 GLU A N 1
ATOM 1496 C CA . GLU A 1 202 ? -4.920 -10.990 2.523 1.00 90.25 202 GLU A CA 1
ATOM 1497 C C . GLU A 1 202 ? -5.472 -10.548 3.880 1.00 90.25 202 GLU A C 1
ATOM 1499 O O . GLU A 1 202 ? -5.211 -9.423 4.291 1.00 90.25 202 GLU A O 1
ATOM 1504 N N . GLU A 1 203 ? -6.174 -11.423 4.608 1.00 92.44 203 GLU A N 1
ATOM 1505 C CA . GLU A 1 203 ? -6.697 -11.104 5.938 1.00 92.44 203 GLU A CA 1
ATOM 1506 C C . GLU A 1 203 ? -5.544 -10.920 6.931 1.00 92.44 203 GLU A C 1
ATOM 1508 O O . GLU A 1 203 ? -5.594 -10.043 7.791 1.00 92.44 203 GLU A O 1
ATOM 1513 N N . PHE A 1 204 ? -4.474 -11.712 6.785 1.00 93.19 204 PHE A N 1
ATOM 1514 C CA . PHE A 1 204 ? -3.281 -11.583 7.618 1.00 93.19 204 PHE A CA 1
ATOM 1515 C C . PHE A 1 204 ? -2.538 -10.290 7.300 1.00 93.19 204 PHE A C 1
ATOM 1517 O O . PHE A 1 204 ? -2.184 -9.562 8.224 1.00 93.19 204 PHE A O 1
ATOM 1524 N N . ILE A 1 205 ? -2.347 -9.989 6.014 1.00 93.94 205 ILE A N 1
ATOM 1525 C CA . ILE A 1 205 ? -1.651 -8.777 5.567 1.00 93.94 205 ILE A CA 1
ATOM 1526 C C . ILE A 1 205 ? -2.432 -7.526 5.980 1.00 93.94 205 ILE A C 1
ATOM 1528 O O . ILE A 1 205 ? -1.871 -6.621 6.590 1.00 93.94 205 ILE A O 1
ATOM 1532 N N . ALA A 1 206 ? -3.746 -7.503 5.747 1.00 95.25 206 ALA A N 1
ATOM 1533 C CA . ALA A 1 206 ? -4.608 -6.407 6.173 1.00 95.25 206 ALA A CA 1
ATOM 1534 C C . ALA A 1 206 ? -4.602 -6.219 7.700 1.00 95.25 206 ALA A C 1
ATOM 1536 O O . ALA A 1 206 ? -4.721 -5.090 8.178 1.00 95.25 206 ALA A O 1
ATOM 1537 N N . ALA A 1 207 ? -4.453 -7.295 8.477 1.00 95.62 207 ALA A N 1
ATOM 1538 C CA . ALA A 1 207 ? -4.430 -7.236 9.934 1.00 95.62 207 ALA A CA 1
ATOM 1539 C C . ALA A 1 207 ? -3.120 -6.694 10.530 1.00 95.62 207 ALA A C 1
ATOM 1541 O O . ALA A 1 207 ? -3.150 -6.233 11.668 1.00 95.62 207 ALA A O 1
ATOM 1542 N N . ASP A 1 208 ? -1.993 -6.735 9.815 1.00 95.69 208 ASP A N 1
ATOM 1543 C CA . ASP A 1 208 ? -0.677 -6.295 10.306 1.00 95.69 208 ASP A CA 1
ATOM 1544 C C . ASP A 1 208 ? -0.502 -4.775 10.185 1.00 95.69 208 ASP A C 1
ATOM 1546 O O . ASP A 1 208 ? 0.240 -4.239 9.362 1.00 95.69 208 ASP A O 1
ATOM 1550 N N . ALA A 1 209 ? -1.235 -4.040 11.018 1.00 96.94 209 ALA A N 1
ATOM 1551 C CA . ALA A 1 209 ? -1.280 -2.586 10.952 1.00 96.94 209 ALA A CA 1
ATOM 1552 C C . ALA A 1 209 ? 0.073 -1.913 11.251 1.00 96.94 209 ALA A C 1
ATOM 1554 O O . ALA A 1 209 ? 0.320 -0.802 10.764 1.00 96.94 209 ALA A O 1
ATOM 1555 N N . ASN A 1 210 ? 0.958 -2.562 12.016 1.00 95.56 210 ASN A N 1
ATOM 1556 C CA . ASN A 1 210 ? 2.290 -2.041 12.342 1.00 95.56 210 ASN A CA 1
ATOM 1557 C C . ASN A 1 210 ? 3.427 -2.532 11.422 1.00 95.56 210 ASN A C 1
ATOM 1559 O O . ASN A 1 210 ? 4.552 -2.058 11.596 1.00 95.56 210 ASN A O 1
ATOM 1563 N N . GLY A 1 211 ? 3.156 -3.436 10.474 1.00 94.69 211 GLY A N 1
ATOM 1564 C CA . GLY A 1 211 ? 4.151 -3.957 9.531 1.00 94.69 211 GLY A CA 1
ATOM 1565 C C . GLY A 1 211 ? 5.188 -4.883 10.180 1.00 94.69 211 GLY A C 1
ATOM 1566 O O . GLY A 1 211 ? 6.353 -4.900 9.781 1.00 94.69 211 GLY A O 1
ATOM 1567 N N . SER A 1 212 ? 4.808 -5.604 11.237 1.00 94.38 212 SER A N 1
ATOM 1568 C CA . SER A 1 212 ? 5.694 -6.513 11.976 1.00 94.38 212 SER A CA 1
ATOM 1569 C C . SER A 1 212 ? 5.771 -7.922 11.389 1.00 94.38 212 SER A C 1
ATOM 1571 O O . SER A 1 212 ? 6.537 -8.751 11.889 1.00 94.38 212 SER A O 1
ATOM 1573 N N . SER A 1 213 ? 4.960 -8.216 10.371 1.00 92.25 213 SER A N 1
ATOM 1574 C CA . SER A 1 213 ? 4.698 -9.559 9.850 1.00 92.25 213 SER A CA 1
ATOM 1575 C C . SER A 1 213 ? 4.192 -10.523 10.930 1.00 92.25 213 SER A C 1
ATOM 1577 O O . SER A 1 213 ? 4.448 -11.730 10.890 1.00 92.25 213 SER A O 1
ATOM 1579 N N . THR A 1 214 ? 3.485 -9.996 11.935 1.00 90.75 214 THR A N 1
ATOM 1580 C CA . THR A 1 214 ? 2.822 -10.772 12.987 1.00 90.75 214 THR A CA 1
ATOM 1581 C C . THR A 1 214 ? 1.504 -10.120 13.375 1.00 90.75 214 THR A C 1
ATOM 1583 O O . THR A 1 214 ? 1.409 -8.904 13.421 1.00 90.75 214 THR A O 1
ATOM 1586 N N . ILE A 1 215 ? 0.496 -10.929 13.706 1.00 91.94 215 ILE A N 1
ATOM 1587 C CA . ILE A 1 215 ? -0.803 -10.416 14.155 1.00 91.94 215 ILE A CA 1
ATOM 1588 C C . ILE A 1 215 ? -0.834 -10.419 15.678 1.00 91.94 215 ILE A C 1
ATOM 1590 O O . ILE A 1 215 ? -0.693 -11.467 16.318 1.00 91.94 215 ILE A O 1
ATOM 1594 N N . SER A 1 216 ? -1.023 -9.243 16.266 1.00 91.06 216 SER A N 1
ATOM 1595 C CA . SER A 1 216 ? -0.953 -9.042 17.707 1.00 91.06 216 SER A CA 1
ATOM 1596 C C . SER A 1 216 ? -2.043 -8.104 18.228 1.00 91.06 216 SER A C 1
ATOM 1598 O O . SER A 1 216 ? -2.795 -7.473 17.487 1.00 91.06 216 SER A O 1
ATOM 1600 N N . THR A 1 217 ? -2.123 -7.972 19.553 1.00 89.88 217 THR A N 1
ATOM 1601 C CA . THR A 1 217 ? -2.998 -6.975 20.184 1.00 89.88 217 THR A CA 1
ATOM 1602 C C . THR A 1 217 ? -2.587 -5.541 19.858 1.00 89.88 217 THR A C 1
ATOM 1604 O O . THR A 1 217 ? -3.432 -4.653 19.931 1.00 89.88 217 THR A O 1
ATOM 1607 N N . LEU A 1 218 ? -1.325 -5.292 19.490 1.00 92.12 218 LEU A N 1
ATOM 1608 C CA . LEU A 1 218 ? -0.875 -3.964 19.079 1.00 92.12 218 LEU A CA 1
ATOM 1609 C C . LEU A 1 218 ? -1.567 -3.528 17.781 1.00 92.12 218 LEU A C 1
ATOM 1611 O O . LEU A 1 218 ? -2.009 -2.386 17.692 1.00 92.12 218 LEU A O 1
ATOM 1615 N N . ASP A 1 219 ? -1.746 -4.441 16.831 1.00 95.06 219 ASP A N 1
ATOM 1616 C CA . ASP A 1 219 ? -2.419 -4.155 15.562 1.00 95.06 219 ASP A CA 1
ATOM 1617 C C . ASP A 1 219 ? -3.888 -3.786 15.773 1.00 95.06 219 ASP A C 1
ATOM 1619 O O . ASP A 1 219 ? -4.380 -2.791 15.240 1.00 95.06 219 ASP A O 1
ATOM 1623 N N . LEU A 1 220 ? -4.560 -4.504 16.674 1.00 91.75 220 LEU A N 1
ATOM 1624 C CA . LEU A 1 220 ? -5.929 -4.206 17.093 1.00 91.75 220 LEU A CA 1
ATOM 1625 C C . LEU A 1 220 ? -6.056 -2.801 17.714 1.00 91.75 220 LEU A C 1
ATOM 1627 O O . LEU A 1 220 ? -7.019 -2.079 17.444 1.00 91.75 220 LEU A O 1
ATOM 1631 N N . LEU A 1 221 ? -5.079 -2.380 18.527 1.00 91.62 221 LEU A N 1
ATOM 1632 C CA . LEU A 1 221 ? -5.052 -1.034 19.116 1.00 91.62 221 LEU A CA 1
ATOM 1633 C C . LEU A 1 221 ? -4.829 0.053 18.057 1.00 91.62 221 LEU A C 1
ATOM 1635 O O . LEU A 1 221 ? -5.458 1.110 18.132 1.00 91.62 221 LEU A O 1
ATOM 1639 N N . ILE A 1 222 ? -3.962 -0.212 17.079 1.00 94.94 222 ILE A N 1
ATOM 1640 C CA . ILE A 1 222 ? -3.656 0.704 15.978 1.00 94.94 222 ILE A CA 1
ATOM 1641 C C . ILE A 1 222 ? -4.879 0.878 15.065 1.00 94.94 222 ILE A C 1
ATOM 1643 O O . ILE A 1 222 ? -5.263 2.011 14.772 1.00 94.94 222 ILE A O 1
ATOM 1647 N N . ILE A 1 223 ? -5.553 -0.213 14.681 1.00 94.56 223 ILE A N 1
ATOM 1648 C CA . ILE A 1 223 ? -6.791 -0.159 13.882 1.00 94.56 223 ILE A CA 1
ATOM 1649 C C . ILE A 1 223 ? -7.892 0.576 14.644 1.00 94.56 223 ILE A C 1
ATOM 1651 O O . ILE A 1 223 ? -8.550 1.439 14.064 1.00 94.56 223 ILE A O 1
ATOM 1655 N N . ARG A 1 224 ? -8.040 0.356 15.960 1.00 92.56 224 ARG A N 1
ATOM 1656 C CA . ARG A 1 224 ? -8.998 1.116 16.783 1.00 92.56 224 ARG A CA 1
ATOM 1657 C C . ARG A 1 224 ? -8.730 2.615 16.706 1.00 92.56 224 ARG A C 1
ATOM 1659 O O . ARG A 1 224 ? -9.676 3.386 16.559 1.00 92.56 224 ARG A O 1
ATOM 1666 N N . ALA A 1 225 ? -7.466 3.027 16.790 1.00 92.62 225 ALA A N 1
ATOM 1667 C CA . ALA A 1 225 ? -7.100 4.437 16.733 1.00 92.62 225 ALA A CA 1
ATOM 1668 C C . ALA A 1 225 ? -7.413 5.079 15.369 1.00 92.62 225 ALA A C 1
ATOM 1670 O O . ALA A 1 225 ? -7.783 6.253 15.321 1.00 92.62 225 ALA A O 1
ATOM 1671 N N . VAL A 1 226 ? -7.322 4.314 14.275 1.00 93.00 226 VAL A N 1
ATOM 1672 C CA . VAL A 1 226 ? -7.717 4.763 12.929 1.00 93.00 226 VAL A CA 1
ATOM 1673 C C . VAL A 1 226 ? -9.237 4.817 12.771 1.00 93.00 226 VAL A C 1
ATOM 1675 O O . VAL A 1 226 ? -9.747 5.820 12.273 1.00 93.00 226 VAL A O 1
ATOM 1678 N N . VAL A 1 227 ? -9.975 3.804 13.242 1.00 90.44 227 VAL A N 1
ATOM 1679 C CA . VAL A 1 227 ? -11.452 3.769 13.183 1.00 90.44 227 VAL A CA 1
ATOM 1680 C C . VAL A 1 227 ? -12.061 4.907 14.005 1.00 90.44 227 VAL A C 1
ATOM 1682 O O . VAL A 1 227 ? -12.919 5.635 13.511 1.00 90.44 227 VAL A O 1
ATOM 1685 N N . LEU A 1 228 ? -11.564 5.127 15.228 1.00 89.69 228 LEU A N 1
ATOM 1686 C CA . LEU A 1 228 ? -11.932 6.285 16.047 1.00 89.69 228 LEU A CA 1
ATOM 1687 C C . LEU A 1 228 ? -11.293 7.586 15.541 1.00 89.69 228 LEU A C 1
ATOM 1689 O O . LEU A 1 228 ? -11.616 8.659 16.028 1.00 89.69 228 LEU A O 1
ATOM 1693 N N . GLN A 1 229 ? -10.364 7.538 14.587 1.00 88.62 229 GLN A N 1
ATOM 1694 C CA . GLN A 1 229 ? -9.571 8.678 14.114 1.00 88.62 229 GLN A CA 1
ATOM 1695 C C . GLN A 1 229 ? -8.946 9.522 15.257 1.00 88.62 229 GLN A C 1
ATOM 1697 O O . GLN A 1 229 ? -8.784 10.735 15.147 1.00 88.62 229 GLN A O 1
ATOM 1702 N N . THR A 1 230 ? -8.583 8.879 16.371 1.00 89.44 230 THR A N 1
ATOM 1703 C CA . THR A 1 230 ? -7.733 9.471 17.422 1.00 89.44 230 THR A CA 1
ATOM 1704 C C . THR A 1 230 ? -6.272 9.518 16.982 1.00 89.44 230 THR A C 1
ATOM 1706 O O . THR A 1 230 ? -5.529 10.407 17.391 1.00 89.44 230 THR A O 1
ATOM 1709 N N . ASN A 1 231 ? -5.876 8.596 16.100 1.00 90.56 231 ASN A N 1
ATOM 1710 C CA . ASN A 1 231 ? -4.626 8.644 15.354 1.00 90.56 231 ASN A CA 1
ATOM 1711 C C . ASN A 1 231 ? -4.873 8.155 13.910 1.00 90.56 231 ASN A C 1
ATOM 1713 O O . ASN A 1 231 ? -4.658 6.981 13.607 1.00 90.56 231 ASN A O 1
ATOM 1717 N N . PRO A 1 232 ? -5.366 9.027 13.010 1.00 87.50 232 PRO A N 1
ATOM 1718 C CA . PRO A 1 232 ? -5.812 8.636 11.671 1.00 87.50 232 PRO A CA 1
ATOM 1719 C C . PRO A 1 232 ? -4.680 8.180 10.743 1.00 87.50 232 PRO A C 1
ATOM 1721 O O . PRO A 1 232 ? -4.970 7.604 9.704 1.00 87.50 232 PRO A O 1
ATOM 1724 N N . SER A 1 233 ? -3.417 8.412 11.104 1.00 91.31 233 SER A N 1
ATOM 1725 C CA . SER A 1 233 ? -2.240 8.038 10.309 1.00 91.31 233 SER A CA 1
ATOM 1726 C C . SER A 1 233 ? -1.407 6.944 10.991 1.00 91.31 233 SER A C 1
ATOM 1728 O O . SER A 1 233 ? -0.210 6.853 10.759 1.00 91.31 233 SER A O 1
ATOM 1730 N N . ALA A 1 234 ? -2.020 6.12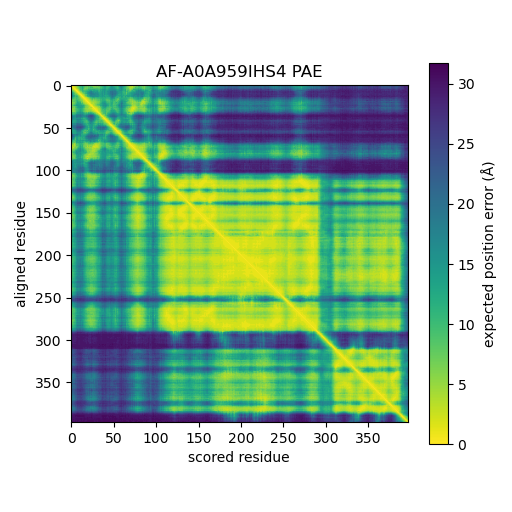9 11.861 1.00 92.56 234 ALA A N 1
ATOM 1731 C CA . ALA A 1 234 ? -1.285 5.190 12.715 1.00 92.56 234 ALA A CA 1
ATOM 1732 C C . ALA A 1 234 ? -0.733 3.942 12.001 1.00 92.56 234 ALA A C 1
ATOM 1734 O O . ALA A 1 234 ? 0.182 3.315 12.528 1.00 92.56 234 ALA A O 1
ATOM 1735 N N . PHE A 1 235 ? -1.303 3.553 10.856 1.00 94.75 235 PHE A N 1
ATOM 1736 C CA . PHE A 1 235 ? -0.780 2.437 10.056 1.00 94.75 235 PHE A CA 1
ATOM 1737 C C . PHE A 1 235 ? 0.608 2.756 9.510 1.00 94.75 235 PHE A C 1
ATOM 1739 O O . PHE A 1 235 ? 0.909 3.910 9.213 1.00 94.75 235 PHE A O 1
ATOM 1746 N N . HIS A 1 236 ? 1.438 1.725 9.355 1.00 94.00 236 HIS A N 1
ATOM 1747 C CA . HIS A 1 236 ? 2.744 1.866 8.709 1.00 94.00 236 HIS A CA 1
ATOM 1748 C C . HIS A 1 236 ? 2.617 2.280 7.232 1.00 94.00 236 HIS A C 1
ATOM 1750 O O . HIS A 1 236 ? 3.463 3.016 6.733 1.00 94.00 236 HIS A O 1
ATOM 1756 N N . GLN A 1 237 ? 1.539 1.850 6.567 1.00 94.56 237 GLN A N 1
ATOM 1757 C CA . GLN A 1 237 ? 1.140 2.272 5.226 1.00 94.56 237 GLN A CA 1
ATOM 1758 C C . GLN A 1 237 ? -0.376 2.132 5.035 1.00 94.56 237 GLN A C 1
ATOM 1760 O O . GLN A 1 237 ? -1.058 1.445 5.801 1.00 94.56 237 GLN A O 1
ATOM 1765 N N . SER A 1 238 ? -0.920 2.790 4.011 1.00 93.56 238 SER A N 1
ATOM 1766 C CA . SER A 1 238 ? -2.358 2.752 3.730 1.00 93.56 238 SER A CA 1
ATOM 1767 C C . SER A 1 238 ? -2.775 1.493 2.974 1.00 93.56 238 SER A C 1
ATOM 1769 O O . SER A 1 238 ? -3.739 0.826 3.366 1.00 93.56 238 SER A O 1
ATOM 1771 N N . TRP A 1 239 ? -2.044 1.170 1.911 1.00 94.56 239 TRP A N 1
ATOM 1772 C CA . TRP A 1 239 ? -2.237 -0.006 1.075 1.00 94.56 239 TRP A CA 1
ATOM 1773 C C . TRP A 1 239 ? -0.920 -0.753 0.976 1.00 94.56 239 TRP A C 1
ATOM 1775 O O . TRP A 1 239 ? 0.125 -0.128 0.822 1.00 94.56 239 TRP A O 1
ATOM 1785 N N . ASP A 1 240 ? -0.996 -2.071 1.053 1.00 95.25 240 ASP A N 1
ATOM 1786 C CA . ASP A 1 240 ? 0.117 -2.951 0.739 1.00 95.25 240 ASP A CA 1
ATOM 1787 C C . ASP A 1 240 ? -0.060 -3.543 -0.658 1.00 95.25 240 ASP A C 1
ATOM 1789 O O . ASP A 1 240 ? -1.186 -3.660 -1.153 1.00 95.25 240 ASP A O 1
ATOM 1793 N N . MET A 1 241 ? 1.047 -3.907 -1.294 1.00 95.38 241 MET A N 1
ATOM 1794 C CA . MET A 1 241 ? 1.071 -4.402 -2.663 1.00 95.38 241 MET A CA 1
ATOM 1795 C C . MET A 1 241 ? 1.712 -5.780 -2.716 1.00 95.38 241 MET A C 1
ATOM 1797 O O . MET A 1 241 ? 2.777 -6.031 -2.159 1.00 95.38 241 MET A O 1
ATOM 1801 N N . THR A 1 242 ? 1.075 -6.680 -3.453 1.00 94.75 242 THR A N 1
ATOM 1802 C CA . THR A 1 242 ? 1.658 -7.969 -3.813 1.00 94.75 242 THR A CA 1
ATOM 1803 C C . THR A 1 242 ? 1.528 -8.195 -5.309 1.00 94.75 242 THR A C 1
ATOM 1805 O O . THR A 1 242 ? 0.605 -7.692 -5.952 1.00 94.75 242 THR A O 1
ATOM 1808 N N . THR A 1 243 ? 2.449 -8.949 -5.898 1.00 95.38 243 THR A N 1
ATOM 1809 C CA . THR A 1 243 ? 2.281 -9.371 -7.290 1.00 95.38 243 THR A CA 1
ATOM 1810 C C . THR A 1 243 ? 1.078 -10.309 -7.424 1.00 95.38 243 THR A C 1
ATOM 1812 O O . THR A 1 243 ? 0.805 -11.133 -6.551 1.00 95.38 243 THR A O 1
ATOM 1815 N N . TYR A 1 244 ? 0.361 -10.243 -8.544 1.00 92.31 244 TYR A N 1
ATOM 1816 C CA . TYR A 1 244 ? -0.796 -11.110 -8.796 1.00 92.31 244 TYR A CA 1
ATOM 1817 C C . TYR A 1 244 ? -0.436 -12.607 -8.791 1.00 92.31 244 TYR A C 1
ATOM 1819 O O . TYR A 1 244 ? -1.251 -13.453 -8.413 1.00 92.31 244 TYR A O 1
ATOM 1827 N N . SER A 1 245 ? 0.796 -12.952 -9.182 1.00 89.44 245 SER A N 1
ATOM 1828 C CA . SER A 1 245 ? 1.307 -14.323 -9.090 1.00 89.44 245 SER A CA 1
ATOM 1829 C C . SER A 1 245 ? 1.482 -14.807 -7.652 1.00 89.44 245 SER A C 1
ATOM 1831 O O . SER A 1 245 ? 1.158 -15.960 -7.376 1.00 89.44 245 SER A O 1
ATOM 1833 N N . GLU A 1 246 ? 1.966 -13.949 -6.752 1.00 88.44 246 GLU A N 1
ATOM 1834 C CA . GLU A 1 246 ? 2.099 -14.276 -5.328 1.00 88.44 246 GLU A CA 1
ATOM 1835 C C . GLU A 1 246 ? 0.718 -14.336 -4.665 1.00 88.44 246 GLU A C 1
ATOM 1837 O O . GLU A 1 246 ? 0.424 -15.312 -3.979 1.00 88.44 246 GLU A O 1
ATOM 1842 N N . TYR A 1 247 ? -0.177 -13.388 -4.980 1.00 87.50 247 TYR A N 1
ATOM 1843 C CA . TYR A 1 247 ? -1.560 -13.383 -4.489 1.00 87.50 247 TYR A CA 1
ATOM 1844 C C . TYR A 1 247 ? -2.297 -14.700 -4.782 1.00 87.50 247 TYR A C 1
ATOM 1846 O O . TYR A 1 247 ? -2.844 -15.340 -3.890 1.00 87.50 247 TYR A O 1
ATOM 1854 N N . ASN A 1 248 ? -2.257 -15.174 -6.029 1.00 83.25 248 ASN A N 1
ATOM 1855 C CA . ASN A 1 248 ? -2.889 -16.449 -6.393 1.00 83.25 248 ASN A CA 1
ATOM 1856 C C . ASN A 1 248 ? -2.103 -17.688 -5.937 1.00 83.25 248 ASN A C 1
ATOM 1858 O O . ASN A 1 248 ? -2.609 -18.810 -6.020 1.00 83.25 248 ASN A O 1
ATOM 1862 N N . GLY A 1 249 ? -0.845 -17.500 -5.542 1.00 77.88 249 GLY A N 1
ATOM 1863 C CA . GLY A 1 249 ? 0.061 -18.547 -5.090 1.00 77.88 249 GLY A CA 1
ATOM 1864 C C . GLY A 1 249 ? 0.076 -18.735 -3.576 1.00 77.88 249 GLY A C 1
ATOM 1865 O O . GLY A 1 249 ? 0.753 -19.654 -3.107 1.00 77.88 249 GLY A O 1
ATOM 1866 N N . PHE A 1 250 ? -0.648 -17.902 -2.818 1.00 77.56 250 PHE A N 1
ATOM 1867 C CA . PHE A 1 250 ? -0.657 -17.951 -1.364 1.00 77.56 250 PHE A CA 1
ATOM 1868 C C . PHE A 1 250 ? -0.985 -19.355 -0.852 1.00 77.56 250 PHE A C 1
ATOM 1870 O O . PHE A 1 250 ? -2.041 -19.929 -1.116 1.00 77.56 250 PHE A O 1
ATOM 1877 N N . ALA A 1 251 ? -0.067 -19.921 -0.071 1.00 68.69 251 ALA A N 1
ATOM 1878 C CA . ALA A 1 251 ? -0.404 -21.062 0.759 1.00 68.69 251 ALA A CA 1
ATOM 1879 C C . ALA A 1 251 ? -1.281 -20.560 1.908 1.00 68.69 251 ALA A C 1
ATOM 1881 O O . ALA A 1 251 ? -0.873 -19.625 2.597 1.00 68.69 251 ALA A O 1
ATOM 1882 N N . ASN A 1 252 ? -2.438 -21.191 2.146 1.00 63.97 252 ASN A N 1
ATOM 1883 C CA . ASN A 1 252 ? -3.293 -20.830 3.279 1.00 63.97 252 ASN A CA 1
ATOM 1884 C C . ASN A 1 252 ? -2.450 -20.825 4.568 1.00 63.97 252 ASN A C 1
ATOM 1886 O O . ASN A 1 252 ? -1.914 -21.877 4.948 1.00 63.97 252 ASN A O 1
ATOM 1890 N N . PRO A 1 253 ? -2.295 -19.672 5.236 1.00 61.78 253 PRO A N 1
ATOM 1891 C CA . PRO A 1 253 ? -1.427 -19.547 6.398 1.00 61.78 253 PRO A CA 1
ATOM 1892 C C . PRO A 1 253 ? -2.034 -20.300 7.586 1.00 61.78 253 PRO A C 1
ATOM 1894 O O . PRO A 1 253 ? -2.867 -19.792 8.327 1.00 61.78 253 PRO A O 1
ATOM 1897 N N . THR A 1 254 ? -1.621 -21.552 7.800 1.00 61.72 254 THR A N 1
ATOM 1898 C CA . THR A 1 254 ? -2.157 -22.352 8.915 1.00 61.72 254 THR A CA 1
ATOM 1899 C C . THR A 1 254 ? -1.523 -22.002 10.261 1.00 61.72 254 THR A C 1
ATOM 1901 O O . THR A 1 254 ? -2.080 -22.350 11.300 1.00 61.72 254 THR A O 1
ATOM 1904 N N . THR A 1 255 ? -0.335 -21.380 10.265 1.00 63.50 255 THR A N 1
ATOM 1905 C CA . THR A 1 255 ? 0.454 -21.150 11.495 1.00 63.50 255 THR A CA 1
ATOM 1906 C C . THR A 1 255 ? 1.400 -19.943 11.475 1.00 63.50 255 THR A C 1
ATOM 1908 O O . THR A 1 255 ? 1.998 -19.649 12.507 1.00 63.50 255 THR A O 1
ATOM 1911 N N . SER A 1 256 ? 1.602 -19.272 10.340 1.00 74.00 256 SER A N 1
ATOM 1912 C CA . SER A 1 256 ? 2.556 -18.160 10.207 1.00 74.00 256 SER A CA 1
ATOM 1913 C C . SER A 1 256 ? 2.065 -17.141 9.191 1.00 74.00 256 SER A C 1
ATOM 1915 O O . SER A 1 256 ? 1.346 -17.511 8.266 1.00 74.00 256 SER A O 1
ATOM 1917 N N . PHE A 1 257 ? 2.496 -15.891 9.350 1.00 83.75 257 PHE A N 1
ATOM 1918 C CA . PHE A 1 257 ? 2.259 -14.828 8.378 1.00 83.75 257 PHE A CA 1
ATOM 1919 C C . PHE A 1 257 ? 2.748 -15.253 6.980 1.00 83.75 257 PHE A C 1
ATOM 1921 O O . PHE A 1 257 ? 3.793 -15.914 6.889 1.00 83.75 257 PHE A O 1
ATOM 1928 N N . PRO A 1 258 ? 1.994 -14.958 5.908 1.00 85.06 258 PRO A N 1
ATOM 1929 C CA . PRO A 1 258 ? 2.375 -15.355 4.561 1.00 85.06 258 PRO A CA 1
ATOM 1930 C C . PRO A 1 258 ? 3.659 -14.638 4.123 1.00 85.06 258 PRO A C 1
ATOM 1932 O O . PRO A 1 258 ? 3.851 -13.457 4.390 1.00 85.06 258 PRO A O 1
ATOM 1935 N N . SER A 1 259 ? 4.542 -15.357 3.431 1.00 85.44 259 SER A N 1
ATOM 1936 C CA . SER A 1 259 ? 5.665 -14.747 2.713 1.00 85.44 259 SER A CA 1
ATOM 1937 C C . SER A 1 259 ? 5.197 -14.416 1.301 1.00 85.44 259 SER A C 1
ATOM 1939 O O . SER A 1 259 ? 4.665 -15.303 0.639 1.00 85.44 259 SER A O 1
ATOM 1941 N N . TYR A 1 260 ? 5.419 -13.186 0.846 1.00 88.94 260 TYR A N 1
ATOM 1942 C CA . TYR A 1 260 ? 5.122 -12.735 -0.517 1.00 88.94 260 TYR A CA 1
ATOM 1943 C C . TYR A 1 260 ? 6.141 -11.703 -0.982 1.00 88.94 260 TYR A C 1
ATOM 1945 O O . TYR A 1 260 ? 6.923 -11.175 -0.191 1.00 88.94 260 TYR A O 1
ATOM 1953 N N . SER A 1 261 ? 6.101 -11.428 -2.282 1.00 88.75 261 SER A N 1
ATOM 1954 C CA . SER A 1 261 ? 6.813 -10.329 -2.917 1.00 88.75 261 SER A CA 1
ATOM 1955 C C . SER A 1 261 ? 5.835 -9.240 -3.367 1.00 88.75 261 SER A C 1
ATOM 1957 O O . SER A 1 261 ? 4.783 -9.540 -3.950 1.00 88.75 261 SER A O 1
ATOM 1959 N N . GLY A 1 262 ? 6.206 -7.984 -3.117 1.00 92.38 262 GLY A N 1
ATOM 1960 C CA . GLY A 1 262 ? 5.580 -6.786 -3.685 1.00 92.38 262 GLY A CA 1
ATOM 1961 C C . GLY A 1 262 ? 6.219 -6.325 -4.998 1.00 92.38 262 GLY A C 1
ATOM 1962 O O . GLY A 1 262 ? 5.835 -5.284 -5.519 1.00 92.38 262 GLY A O 1
ATOM 1963 N N . GLU A 1 263 ? 7.182 -7.085 -5.530 1.00 95.62 263 GLU A N 1
ATOM 1964 C CA . GLU A 1 263 ? 7.996 -6.706 -6.688 1.00 95.62 263 GLU A CA 1
ATOM 1965 C C . GLU A 1 263 ? 8.061 -7.801 -7.763 1.00 95.62 263 GLU A C 1
ATOM 1967 O O . GLU A 1 263 ? 8.077 -9.004 -7.469 1.00 95.62 263 GLU A O 1
ATOM 1972 N N . TYR A 1 264 ? 8.153 -7.374 -9.026 1.00 96.81 264 TYR A N 1
ATOM 1973 C CA . TYR A 1 264 ? 8.582 -8.220 -10.138 1.00 96.81 264 TYR A CA 1
ATOM 1974 C C . TYR A 1 264 ? 10.021 -7.888 -10.535 1.00 96.81 264 TYR A C 1
ATOM 1976 O O . TYR A 1 264 ? 10.259 -6.868 -11.174 1.00 96.81 264 TYR A O 1
ATOM 1984 N N . THR A 1 265 ? 10.952 -8.811 -10.302 1.00 95.94 265 THR A N 1
ATOM 1985 C CA . THR A 1 265 ? 12.290 -8.734 -10.904 1.00 95.94 265 THR A CA 1
ATOM 1986 C C . THR A 1 265 ? 12.269 -9.288 -12.326 1.00 95.94 265 THR A C 1
ATOM 1988 O O . THR A 1 265 ? 12.025 -10.481 -12.553 1.00 95.94 265 THR A O 1
ATOM 1991 N N . ILE A 1 266 ? 12.563 -8.441 -13.310 1.00 96.00 266 ILE A N 1
ATOM 1992 C CA . ILE A 1 266 ? 12.638 -8.807 -14.724 1.00 96.00 266 ILE A CA 1
ATOM 1993 C C . ILE A 1 266 ? 14.062 -8.588 -15.219 1.00 96.00 266 ILE A C 1
ATOM 1995 O O . ILE A 1 266 ? 14.550 -7.468 -15.317 1.00 96.00 266 ILE A O 1
ATOM 1999 N N . ASN A 1 267 ? 14.729 -9.683 -15.577 1.00 95.69 267 ASN A N 1
ATOM 2000 C CA . ASN A 1 267 ? 16.120 -9.642 -16.004 1.00 95.69 267 ASN A CA 1
ATOM 2001 C C . ASN A 1 267 ? 16.259 -9.554 -17.525 1.00 95.69 267 ASN A C 1
ATOM 2003 O O . ASN A 1 267 ? 15.616 -10.326 -18.237 1.00 95.69 267 ASN A O 1
ATOM 2007 N N . ASN A 1 268 ? 17.186 -8.715 -17.998 1.00 93.62 268 ASN A N 1
ATOM 2008 C CA . ASN A 1 268 ? 17.605 -8.630 -19.402 1.00 93.62 268 ASN A CA 1
ATOM 2009 C C . ASN A 1 268 ? 16.420 -8.499 -20.381 1.00 93.62 268 ASN A C 1
ATOM 2011 O O . ASN A 1 268 ? 16.089 -9.427 -21.128 1.00 93.62 268 ASN A O 1
ATOM 2015 N N . ILE A 1 269 ? 15.775 -7.332 -20.368 1.00 95.12 269 ILE A N 1
ATOM 2016 C CA . ILE A 1 269 ? 14.614 -6.998 -21.190 1.00 95.12 269 ILE A CA 1
ATOM 2017 C C . ILE A 1 269 ? 14.903 -7.250 -22.680 1.00 95.12 269 ILE A C 1
ATOM 2019 O O . ILE A 1 269 ? 15.699 -6.565 -23.325 1.00 95.12 269 ILE A O 1
ATOM 2023 N N . ASN A 1 270 ? 14.214 -8.228 -23.259 1.00 94.88 270 ASN A N 1
ATOM 2024 C CA . ASN A 1 270 ? 14.385 -8.646 -24.652 1.00 94.88 270 ASN A CA 1
ATOM 2025 C C . ASN A 1 270 ? 13.056 -8.800 -25.414 1.00 94.88 270 ASN A C 1
ATOM 2027 O O . ASN A 1 270 ? 13.065 -9.224 -26.569 1.00 94.88 270 ASN A O 1
ATOM 2031 N N . GLN A 1 271 ? 11.940 -8.478 -24.761 1.00 95.75 271 GLN A N 1
ATOM 2032 C CA . GLN A 1 271 ? 10.577 -8.491 -25.283 1.00 95.75 271 GLN A CA 1
ATOM 2033 C C . GLN A 1 271 ? 9.686 -7.616 -24.387 1.00 95.75 271 GLN A C 1
ATOM 2035 O O . GLN A 1 271 ? 10.089 -7.291 -23.269 1.00 95.75 271 GLN A O 1
ATOM 2040 N N . SER A 1 272 ? 8.471 -7.293 -24.839 1.00 96.75 272 SER A N 1
ATOM 2041 C CA . SER A 1 272 ? 7.448 -6.706 -23.964 1.00 96.75 272 SER A CA 1
ATOM 2042 C C . SER A 1 272 ? 6.927 -7.740 -22.961 1.00 96.75 272 SER A C 1
ATOM 2044 O O . SER A 1 272 ? 6.718 -8.909 -23.306 1.00 96.75 272 SER A O 1
ATOM 2046 N N . TYR A 1 273 ? 6.693 -7.305 -21.726 1.00 97.50 273 TYR A N 1
ATOM 2047 C CA . TYR A 1 273 ? 6.175 -8.106 -20.623 1.00 97.50 273 TYR A CA 1
ATOM 2048 C C . TYR A 1 273 ? 4.769 -7.638 -20.264 1.00 97.50 273 TYR A C 1
ATOM 2050 O O . TYR A 1 273 ? 4.589 -6.592 -19.655 1.00 97.50 273 TYR A O 1
ATOM 2058 N N . LEU A 1 274 ? 3.781 -8.446 -20.636 1.00 96.69 274 LEU A N 1
ATOM 2059 C CA . LEU A 1 274 ? 2.366 -8.179 -20.385 1.00 96.69 274 LEU A CA 1
ATOM 2060 C C . LEU A 1 274 ? 1.876 -8.931 -19.143 1.00 96.69 274 LEU A C 1
ATOM 2062 O O . LEU A 1 274 ? 2.430 -9.980 -18.794 1.00 96.69 274 LEU A O 1
ATOM 2066 N N . GLY A 1 275 ? 0.797 -8.439 -18.534 1.00 95.00 275 GLY A N 1
ATOM 2067 C CA . GLY A 1 275 ? 0.135 -9.084 -17.395 1.00 95.00 275 GLY A CA 1
ATOM 2068 C C . GLY A 1 275 ? 0.993 -9.081 -16.133 1.00 95.00 275 GLY A C 1
ATOM 2069 O O . GLY A 1 275 ? 1.001 -10.055 -15.378 1.00 95.00 275 GLY A O 1
ATOM 2070 N N . LYS A 1 276 ? 1.780 -8.020 -15.931 1.00 97.25 276 LYS A N 1
ATOM 2071 C CA . LYS A 1 276 ? 2.520 -7.772 -14.690 1.00 97.25 276 LYS A CA 1
ATOM 2072 C C . LYS A 1 276 ? 1.601 -7.134 -13.658 1.00 97.25 276 LYS A C 1
ATOM 2074 O O . LYS A 1 276 ? 1.800 -6.023 -13.204 1.00 97.25 276 LYS A O 1
ATOM 2079 N N . ASP A 1 277 ? 0.556 -7.866 -13.306 1.00 96.50 277 ASP A N 1
ATOM 2080 C CA . ASP A 1 277 ? -0.506 -7.328 -12.468 1.00 96.50 277 ASP A CA 1
ATOM 2081 C C . ASP A 1 277 ? -0.084 -7.306 -10.991 1.00 96.50 277 ASP A C 1
ATOM 2083 O O . ASP A 1 277 ? 0.635 -8.199 -10.524 1.00 96.50 277 ASP A O 1
ATOM 2087 N N . PHE A 1 278 ? -0.566 -6.313 -10.251 1.00 97.00 278 PHE A N 1
ATOM 2088 C CA . PHE A 1 278 ? -0.430 -6.192 -8.800 1.00 97.00 278 PHE A CA 1
ATOM 2089 C C . PHE A 1 278 ? -1.802 -6.275 -8.132 1.00 97.00 278 PHE A C 1
ATOM 2091 O O . PHE A 1 278 ? -2.832 -5.976 -8.738 1.00 97.00 278 PHE A O 1
ATOM 2098 N N . VAL A 1 279 ? -1.812 -6.649 -6.858 1.00 94.44 279 VAL A N 1
ATOM 2099 C CA . VAL A 1 279 ? -2.995 -6.662 -6.002 1.00 94.44 279 VAL A CA 1
ATOM 2100 C C . VAL A 1 279 ? -2.749 -5.742 -4.813 1.00 94.44 279 VAL A C 1
ATOM 2102 O O . VAL A 1 279 ? -1.811 -5.944 -4.045 1.00 94.44 279 VAL A O 1
ATOM 2105 N N . ALA A 1 280 ? -3.614 -4.741 -4.674 1.00 94.75 280 ALA A N 1
ATOM 2106 C CA . ALA A 1 280 ? -3.634 -3.781 -3.585 1.00 94.75 280 ALA A CA 1
ATOM 2107 C C . ALA A 1 280 ? -4.502 -4.300 -2.432 1.00 94.75 280 ALA A C 1
ATOM 2109 O O . ALA A 1 280 ? -5.706 -4.540 -2.595 1.00 94.75 280 ALA A O 1
ATOM 2110 N N . ILE A 1 281 ? -3.890 -4.422 -1.258 1.00 93.94 281 ILE A N 1
ATOM 2111 C CA . ILE A 1 281 ? -4.491 -4.897 -0.012 1.00 93.94 281 ILE A CA 1
ATOM 2112 C C . ILE A 1 281 ? -4.632 -3.700 0.926 1.00 93.94 281 ILE A C 1
ATOM 2114 O O . ILE A 1 281 ? -3.643 -3.054 1.270 1.00 93.94 281 ILE A O 1
ATOM 2118 N N . LYS A 1 282 ? -5.851 -3.360 1.350 1.00 94.62 282 LYS A N 1
ATOM 2119 C CA . LYS A 1 282 ? -6.028 -2.249 2.288 1.00 94.62 282 LYS A CA 1
ATOM 2120 C C . LYS A 1 282 ? -5.640 -2.697 3.698 1.00 94.62 282 LYS A C 1
ATOM 2122 O O . LYS A 1 282 ? -6.314 -3.533 4.292 1.00 94.62 282 LYS A O 1
ATOM 2127 N N . ILE A 1 283 ? -4.633 -2.050 4.285 1.00 96.44 283 ILE A N 1
ATOM 2128 C CA . ILE A 1 283 ? -4.305 -2.254 5.701 1.00 96.44 283 ILE A CA 1
ATOM 2129 C C . ILE A 1 283 ? -5.486 -1.808 6.574 1.00 96.44 283 ILE A C 1
ATOM 2131 O O . ILE A 1 283 ? -6.043 -0.722 6.373 1.00 96.44 283 ILE A O 1
ATOM 2135 N N . GLY A 1 284 ? -5.866 -2.660 7.525 1.00 95.00 284 GLY A N 1
ATOM 2136 C CA . GLY A 1 284 ? -7.001 -2.518 8.433 1.00 95.00 284 GLY A CA 1
ATOM 2137 C C . GLY A 1 284 ? -8.325 -3.114 7.937 1.00 95.00 284 GLY A C 1
ATOM 2138 O O . GLY A 1 284 ? -9.221 -3.282 8.754 1.00 95.00 284 GLY A O 1
ATOM 2139 N N . ASP A 1 285 ? -8.464 -3.442 6.650 1.00 94.12 285 ASP A N 1
ATOM 2140 C CA . ASP A 1 285 ? -9.706 -3.951 6.036 1.00 94.12 285 ASP A CA 1
ATOM 2141 C C . ASP A 1 285 ? -9.648 -5.477 5.878 1.00 94.12 285 ASP A C 1
ATOM 2143 O O . ASP A 1 285 ? -9.426 -6.014 4.791 1.00 94.12 285 ASP A O 1
ATOM 2147 N N . VAL A 1 286 ? -9.796 -6.201 6.988 1.00 92.62 286 VAL A N 1
ATOM 2148 C CA . VAL A 1 286 ? -9.623 -7.665 7.012 1.00 92.62 286 VAL A CA 1
ATOM 2149 C C . VAL A 1 286 ? -10.784 -8.407 6.351 1.00 92.62 286 VAL A C 1
ATOM 2151 O O . VAL A 1 286 ? -10.673 -9.596 6.090 1.00 92.62 286 VAL A O 1
ATOM 2154 N N . ASN A 1 287 ? -11.901 -7.732 6.067 1.00 88.19 287 ASN A N 1
ATOM 2155 C CA . ASN A 1 287 ? -13.038 -8.311 5.348 1.00 88.19 287 ASN A CA 1
ATOM 2156 C C . ASN A 1 287 ? -13.114 -7.885 3.865 1.00 88.19 287 ASN A C 1
ATOM 2158 O O . ASN A 1 287 ? -14.104 -8.199 3.197 1.00 88.19 287 ASN A O 1
ATOM 2162 N N . SER A 1 288 ? -12.093 -7.185 3.346 1.00 87.25 288 SER A N 1
ATOM 2163 C CA . SER A 1 288 ? -12.010 -6.710 1.952 1.00 87.25 288 SER A CA 1
ATOM 2164 C C . SER A 1 288 ? -13.174 -5.801 1.512 1.00 87.25 288 SER A C 1
ATOM 2166 O O . SER A 1 288 ? -13.590 -5.791 0.345 1.00 87.25 288 SER A O 1
ATOM 2168 N N . SER A 1 289 ? -13.744 -5.021 2.429 1.00 85.12 289 SER A N 1
ATOM 2169 C CA . SER A 1 289 ? -14.854 -4.111 2.139 1.00 85.12 289 SER A CA 1
ATOM 2170 C C . SER A 1 289 ? -14.461 -2.917 1.259 1.00 85.12 289 SER A C 1
ATOM 2172 O O . SER A 1 289 ? -15.308 -2.405 0.523 1.00 85.12 289 SER A O 1
ATOM 2174 N N . CYS A 1 290 ? -13.187 -2.510 1.246 1.00 81.31 290 CYS A N 1
ATOM 2175 C CA . CYS A 1 290 ? -12.653 -1.480 0.353 1.00 81.31 290 CYS A CA 1
ATOM 2176 C C . CYS A 1 290 ? -12.545 -1.954 -1.105 1.00 81.31 290 CYS A C 1
ATOM 2178 O O . CYS A 1 290 ? -12.426 -1.120 -2.009 1.00 81.31 290 CYS A O 1
ATOM 2180 N N . GLY A 1 291 ? -12.534 -3.270 -1.341 1.00 65.56 291 GLY A N 1
ATOM 2181 C CA . GLY A 1 291 ? -12.445 -3.873 -2.669 1.00 65.56 291 GLY A CA 1
ATOM 2182 C C . GLY A 1 291 ? -13.728 -3.690 -3.465 1.00 65.56 291 GLY A C 1
ATOM 2183 O O . GLY A 1 291 ? -13.682 -3.267 -4.608 1.00 65.56 291 GLY A O 1
ATOM 2184 N N . ASN A 1 292 ? -14.884 -3.902 -2.839 1.00 56.12 292 ASN A N 1
ATOM 2185 C CA . ASN A 1 292 ? -16.175 -3.855 -3.512 1.00 56.12 292 ASN A CA 1
ATOM 2186 C C . ASN A 1 292 ? -16.543 -2.413 -3.893 1.00 56.12 292 ASN A C 1
ATOM 2188 O O . ASN A 1 292 ? -16.865 -1.622 -3.011 1.00 56.12 292 ASN A O 1
ATOM 2192 N N . GLY A 1 293 ? -16.620 -2.083 -5.191 1.00 46.50 293 GLY A N 1
ATOM 2193 C CA . GLY A 1 293 ? -17.115 -0.801 -5.747 1.00 46.50 293 GLY A CA 1
ATOM 2194 C C . GLY A 1 293 ? -18.536 -0.353 -5.333 1.00 46.50 293 GLY A C 1
ATOM 2195 O O . GLY A 1 293 ? -19.148 0.515 -5.959 1.00 46.50 293 GLY A O 1
ATOM 2196 N N . SER A 1 294 ? -19.088 -0.927 -4.268 1.00 37.28 294 SER A N 1
ATOM 2197 C CA . SER A 1 294 ? -20.162 -0.342 -3.490 1.00 37.28 294 SER A CA 1
ATOM 2198 C C . SER A 1 294 ? -19.645 0.937 -2.845 1.00 37.28 294 SER A C 1
ATOM 2200 O O . SER A 1 294 ? -18.857 0.909 -1.907 1.00 37.28 294 SER A O 1
ATOM 2202 N N . SER A 1 295 ? -20.144 2.077 -3.328 1.00 34.16 295 SER A N 1
ATOM 2203 C CA . SER A 1 295 ? -20.234 3.299 -2.535 1.00 34.16 295 SER A CA 1
ATOM 2204 C C . SER A 1 295 ? -20.469 2.917 -1.078 1.00 34.16 295 SER A C 1
ATOM 2206 O O . SER A 1 295 ? -21.467 2.241 -0.802 1.00 34.16 295 SER A O 1
ATOM 2208 N N . LEU A 1 296 ? -19.552 3.319 -0.203 1.00 38.75 296 LEU A N 1
ATOM 2209 C CA . LEU A 1 296 ? -19.626 3.162 1.238 1.00 38.75 296 LEU A CA 1
ATOM 2210 C C . LEU A 1 296 ? -20.947 3.766 1.724 1.00 38.75 296 LEU A C 1
ATOM 2212 O O . LEU A 1 296 ? -21.031 4.885 2.216 1.00 38.75 296 LEU A O 1
ATOM 2216 N N . LYS A 1 297 ? -22.018 2.983 1.655 1.00 32.59 297 LYS A N 1
ATOM 2217 C CA . LYS A 1 297 ? -22.766 2.798 2.870 1.00 32.59 297 LYS A CA 1
ATOM 2218 C C . LYS A 1 297 ? -21.745 2.067 3.711 1.00 32.59 297 LYS A C 1
ATOM 2220 O O . LYS A 1 297 ? -21.567 0.871 3.511 1.00 32.59 297 LYS A O 1
ATOM 2225 N N . ALA A 1 298 ? -21.075 2.808 4.602 1.00 39.03 298 ALA A N 1
ATOM 2226 C CA . ALA A 1 298 ? -20.747 2.254 5.902 1.00 39.03 298 ALA A CA 1
ATOM 2227 C C . ALA A 1 298 ? -21.861 1.250 6.166 1.00 39.03 298 ALA A C 1
ATOM 2229 O O . ALA A 1 298 ? -23.041 1.642 6.079 1.00 39.03 298 ALA A O 1
ATOM 2230 N N . GLU A 1 299 ? -21.541 -0.039 6.280 1.00 40.62 299 GLU A N 1
ATOM 2231 C CA . GLU A 1 299 ? -22.497 -0.942 6.883 1.00 40.62 299 GLU A CA 1
ATOM 2232 C C . GLU A 1 299 ? -22.728 -0.307 8.237 1.00 40.62 299 GLU A C 1
ATOM 2234 O O . GLU A 1 299 ? -21.928 -0.425 9.154 1.00 40.62 299 GLU A O 1
ATOM 2239 N N . SER A 1 300 ? -23.741 0.557 8.279 1.00 37.41 300 SER A N 1
ATOM 2240 C CA . SER A 1 300 ? -24.072 1.355 9.429 1.00 37.41 300 SER A CA 1
ATOM 2241 C C . SER A 1 300 ? -24.130 0.336 10.541 1.00 37.41 300 SER A C 1
ATOM 2243 O O . SER A 1 300 ? -24.748 -0.705 10.283 1.00 37.41 300 SER A O 1
ATOM 2245 N N . ASP A 1 301 ? -23.476 0.622 11.669 1.00 45.56 301 ASP A N 1
ATOM 2246 C CA . ASP A 1 301 ? -23.497 -0.067 12.971 1.00 45.56 301 ASP A CA 1
ATOM 2247 C C . ASP A 1 301 ? -24.959 -0.380 13.422 1.00 45.56 301 ASP A C 1
ATOM 2249 O O . ASP A 1 301 ? -25.460 0.018 14.466 1.00 45.56 301 ASP A O 1
ATOM 2253 N N . GLN A 1 302 ? -25.728 -1.060 12.578 1.00 40.28 302 GLN A N 1
ATOM 2254 C CA . GLN A 1 302 ? -27.178 -1.252 12.566 1.00 40.28 302 GLN A CA 1
ATOM 2255 C C . GLN A 1 302 ? -27.510 -2.742 12.515 1.00 40.28 302 GLN A C 1
ATOM 2257 O O . GLN A 1 302 ? -28.693 -3.099 12.562 1.00 40.28 302 GLN A O 1
ATOM 2262 N N . SER A 1 303 ? -26.509 -3.628 12.476 1.00 40.12 303 SER A N 1
ATOM 2263 C CA . SER A 1 303 ? -26.718 -5.073 12.623 1.00 40.12 303 SER A CA 1
ATOM 2264 C C . SER A 1 303 ? -27.400 -5.418 13.959 1.00 40.12 303 SER A C 1
ATOM 2266 O O . SER A 1 303 ? -28.069 -6.447 14.062 1.00 40.12 303 SER A O 1
ATOM 2268 N N . LEU A 1 304 ? -27.377 -4.507 14.941 1.00 43.34 304 LEU A N 1
ATOM 2269 C CA . LEU A 1 304 ? -28.118 -4.630 16.200 1.00 43.34 304 LEU A CA 1
ATOM 2270 C C . LEU A 1 304 ? -29.458 -3.864 16.233 1.00 43.34 304 LEU A C 1
ATOM 2272 O O . LEU A 1 304 ? -30.310 -4.186 17.058 1.00 43.34 304 LEU A O 1
ATOM 2276 N N . ALA A 1 305 ? -29.699 -2.915 15.321 1.00 38.22 305 ALA A N 1
ATOM 2277 C CA . ALA A 1 305 ? -30.918 -2.093 15.296 1.00 38.22 305 ALA A CA 1
ATOM 2278 C C . ALA A 1 305 ? -32.071 -2.699 14.465 1.00 38.22 305 ALA A C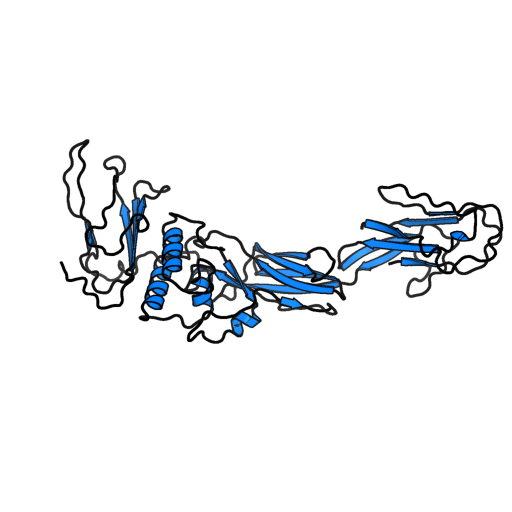 1
ATOM 2280 O O . ALA A 1 305 ? -33.229 -2.322 14.648 1.00 38.22 305 ALA A O 1
ATOM 2281 N N . LYS A 1 306 ? -31.787 -3.640 13.548 1.00 38.72 306 LYS A N 1
ATOM 2282 C CA . LYS A 1 306 ? -32.792 -4.214 12.620 1.00 38.72 306 LYS A CA 1
ATOM 2283 C C . LYS A 1 306 ? -33.446 -5.520 13.075 1.00 38.72 306 LYS A C 1
ATOM 2285 O O . LYS A 1 306 ? -34.429 -5.953 12.477 1.00 38.72 306 LYS A O 1
ATOM 2290 N N . SER A 1 307 ? -32.963 -6.141 14.145 1.00 39.69 307 SER A N 1
ATOM 2291 C CA . SER A 1 307 ? -33.730 -7.168 14.853 1.00 39.69 307 SER A CA 1
ATOM 2292 C C . SER A 1 307 ? -34.520 -6.439 15.931 1.00 39.69 307 SER A C 1
ATOM 2294 O O . SER A 1 307 ? -33.913 -5.660 16.650 1.00 39.69 307 SER A O 1
ATOM 2296 N N . GLY A 1 308 ? -35.836 -6.639 16.055 1.00 43.34 308 GLY A N 1
ATOM 2297 C CA . GLY A 1 308 ? -36.688 -6.020 17.090 1.00 43.34 308 GLY A CA 1
ATOM 2298 C C . GLY A 1 308 ? -36.340 -6.446 18.529 1.00 43.34 308 GLY A C 1
ATOM 2299 O O . GLY A 1 308 ? -37.197 -6.923 19.270 1.00 43.34 308 GLY A O 1
ATOM 2300 N N . LYS A 1 309 ? -35.066 -6.329 18.904 1.00 48.41 309 LYS A N 1
ATOM 2301 C CA . LYS A 1 309 ? -34.412 -6.793 20.118 1.00 48.41 309 LYS A CA 1
ATOM 2302 C C . LYS A 1 309 ? -34.159 -5.601 21.037 1.00 48.41 309 LYS A C 1
ATOM 2304 O O . LYS A 1 309 ? -33.917 -4.481 20.606 1.00 48.41 309 LYS A O 1
ATOM 2309 N N . LYS A 1 310 ? -34.283 -5.888 22.332 1.00 55.00 310 LYS A N 1
ATOM 2310 C CA . LYS A 1 310 ? -34.089 -4.995 23.478 1.00 55.00 310 LYS A CA 1
ATOM 2311 C C . LYS A 1 310 ? -32.897 -4.052 23.277 1.00 55.00 310 LYS A C 1
ATOM 2313 O O . LYS A 1 310 ? -31.840 -4.506 22.854 1.00 55.00 310 LYS A O 1
ATOM 2318 N N . SER A 1 311 ? -33.073 -2.787 23.669 1.00 59.06 311 SER A N 1
ATOM 2319 C CA . SER A 1 311 ? -31.987 -1.806 23.796 1.00 59.06 311 SER A CA 1
ATOM 2320 C C . SER A 1 311 ? -30.786 -2.464 24.481 1.00 59.06 311 SER A C 1
ATOM 2322 O O . SER A 1 311 ? -30.934 -2.993 25.582 1.00 59.06 311 SER A O 1
ATOM 2324 N N . ILE A 1 312 ? -29.634 -2.500 23.811 1.00 74.31 312 ILE A N 1
ATOM 2325 C CA . ILE A 1 312 ? -28.404 -3.123 24.334 1.00 74.31 312 ILE A CA 1
ATOM 2326 C C . ILE A 1 312 ? -27.747 -2.200 25.352 1.00 74.31 312 ILE A C 1
ATOM 2328 O O . ILE A 1 312 ? -27.196 -2.668 26.343 1.00 74.31 312 ILE A O 1
ATOM 2332 N N . PHE A 1 313 ? -27.906 -0.893 25.156 1.00 82.81 313 PHE A N 1
ATOM 2333 C CA . PHE A 1 313 ? -27.457 0.139 26.073 1.00 82.81 313 PHE A CA 1
ATOM 2334 C C . PHE A 1 313 ? -28.639 0.952 26.603 1.00 82.81 313 PHE A C 1
ATOM 2336 O O . PHE A 1 313 ? -29.685 1.075 25.952 1.00 82.81 313 PHE A O 1
ATOM 2343 N N . ARG A 1 314 ? -28.477 1.503 27.806 1.00 86.44 314 ARG A N 1
ATOM 2344 C CA . ARG A 1 314 ? -29.407 2.449 28.425 1.00 86.44 314 ARG A CA 1
ATOM 2345 C C . ARG A 1 314 ? -28.635 3.512 29.191 1.00 86.44 314 ARG A C 1
ATOM 2347 O O . ARG A 1 314 ? -27.872 3.180 30.092 1.00 86.44 314 ARG A O 1
ATOM 2354 N N . LEU A 1 315 ? -28.914 4.777 28.901 1.00 87.56 315 LEU A N 1
ATOM 2355 C CA . LEU A 1 315 ? -28.410 5.895 29.693 1.00 87.56 315 LEU A CA 1
ATOM 2356 C C . LEU A 1 315 ? -29.164 6.000 31.022 1.00 87.56 315 LEU A C 1
ATOM 2358 O O . LEU A 1 315 ? -30.387 5.846 31.089 1.00 87.56 315 LEU A O 1
ATOM 2362 N N . GLY A 1 316 ? -28.420 6.242 32.094 1.00 86.94 316 GLY A N 1
ATOM 2363 C CA . GLY A 1 316 ? -28.967 6.673 33.367 1.00 86.94 316 GLY A CA 1
ATOM 2364 C C . GLY A 1 316 ? -29.504 8.098 33.286 1.00 86.94 316 GLY A C 1
ATOM 2365 O O . GLY A 1 316 ? -29.173 8.864 32.387 1.00 86.94 316 GLY A O 1
ATOM 2366 N N . ASN A 1 317 ? -30.327 8.461 34.263 1.00 87.38 317 ASN A N 1
ATOM 2367 C CA . ASN A 1 317 ? -30.830 9.823 34.387 1.00 87.38 317 ASN A CA 1
ATOM 2368 C C . ASN A 1 317 ? -30.007 10.576 35.431 1.00 87.38 317 ASN A C 1
ATOM 2370 O O . ASN A 1 317 ? -29.823 10.076 36.541 1.00 87.38 317 ASN A O 1
ATOM 2374 N N . ALA A 1 318 ? -29.601 11.799 35.105 1.00 86.50 318 ALA A N 1
ATOM 2375 C CA . ALA A 1 318 ? -29.045 12.755 36.054 1.00 86.50 318 ALA A CA 1
ATOM 2376 C C . ALA A 1 318 ? -29.853 14.057 36.003 1.00 86.50 318 ALA A C 1
ATOM 2378 O O . ALA A 1 318 ? -30.445 14.400 34.980 1.00 86.50 318 ALA A O 1
ATOM 2379 N N . ARG A 1 319 ? -29.904 14.774 37.126 1.00 86.44 319 ARG A N 1
ATOM 2380 C CA . ARG A 1 319 ? -30.411 16.148 37.189 1.00 86.44 319 ARG A CA 1
ATOM 2381 C C . ARG A 1 319 ? -29.245 17.043 37.567 1.00 86.44 319 ARG A C 1
ATOM 2383 O O . ARG A 1 319 ? -28.520 16.709 38.497 1.00 86.44 319 ARG A O 1
ATOM 2390 N N . LEU A 1 320 ? -29.096 18.137 36.838 1.00 86.75 320 LEU A N 1
ATOM 2391 C CA . LEU A 1 320 ? -27.958 19.043 36.912 1.00 86.75 320 LEU A CA 1
ATOM 2392 C C . LEU A 1 320 ? -28.468 20.476 37.048 1.00 86.75 320 LEU A C 1
ATOM 2394 O O . LEU A 1 320 ? -29.425 20.853 36.364 1.00 86.75 320 LEU A O 1
ATOM 2398 N N . LEU A 1 321 ? -27.839 21.266 37.917 1.00 90.81 321 LEU A N 1
ATOM 2399 C CA . LEU A 1 321 ? -27.929 22.724 37.879 1.00 90.81 321 LEU A CA 1
ATOM 2400 C C . LEU A 1 321 ? -26.742 23.307 37.097 1.00 90.81 321 LEU A C 1
ATOM 2402 O O . LEU A 1 321 ? -25.716 22.656 36.912 1.00 90.81 321 LEU A O 1
ATOM 2406 N N . VAL A 1 322 ? -26.877 24.555 36.640 1.00 90.31 322 VAL A N 1
ATOM 2407 C CA . VAL A 1 322 ? -25.808 25.254 35.909 1.00 90.31 322 VAL A CA 1
ATOM 2408 C C . VAL A 1 322 ? -24.549 25.340 36.776 1.00 90.31 322 VAL A C 1
ATOM 2410 O O . VAL A 1 322 ? -24.599 25.853 37.894 1.00 90.31 322 VAL A O 1
ATOM 2413 N N . GLY A 1 323 ? -23.426 24.860 36.239 1.00 91.38 323 GLY A N 1
ATOM 2414 C CA . GLY A 1 323 ? -22.128 24.830 36.918 1.00 91.38 323 GLY A CA 1
ATOM 2415 C C . GLY A 1 323 ? -21.875 23.589 37.781 1.00 91.38 323 GLY A C 1
ATOM 2416 O O . GLY A 1 323 ? -20.795 23.479 38.356 1.00 91.38 323 GLY A O 1
ATOM 2417 N N . GLU A 1 324 ? -22.825 22.655 37.877 1.00 93.44 324 GLU A N 1
ATOM 2418 C CA . GLU A 1 324 ? -22.608 21.370 38.547 1.00 93.44 324 GLU A CA 1
ATOM 2419 C C . GLU A 1 324 ? -22.071 20.306 37.582 1.00 93.44 324 GLU A C 1
ATOM 2421 O O . GLU A 1 324 ? -22.393 20.284 36.396 1.00 93.44 324 GLU A O 1
ATOM 2426 N N . THR A 1 325 ? -21.290 19.371 38.121 1.00 92.94 325 THR A N 1
ATOM 2427 C CA . THR A 1 325 ? -20.860 18.158 37.418 1.00 92.94 325 THR A CA 1
ATOM 2428 C C . THR A 1 325 ? -21.630 16.958 37.962 1.00 92.94 325 THR A C 1
ATOM 2430 O O . THR A 1 325 ? -21.738 16.788 39.177 1.00 92.94 325 THR A O 1
ATOM 2433 N N . ALA A 1 326 ? -22.116 16.080 37.083 1.00 91.56 326 ALA A N 1
ATOM 2434 C CA . ALA A 1 326 ? -22.682 14.788 37.467 1.00 91.56 326 ALA A CA 1
ATOM 2435 C C . ALA A 1 326 ? -22.184 13.679 36.546 1.00 91.56 326 ALA A C 1
ATOM 2437 O O . ALA A 1 326 ? -21.856 13.910 35.385 1.00 91.56 326 ALA A O 1
ATOM 2438 N N . LYS A 1 327 ? -22.177 12.453 37.072 1.00 91.19 327 LYS A N 1
ATOM 2439 C CA . LYS A 1 327 ? -21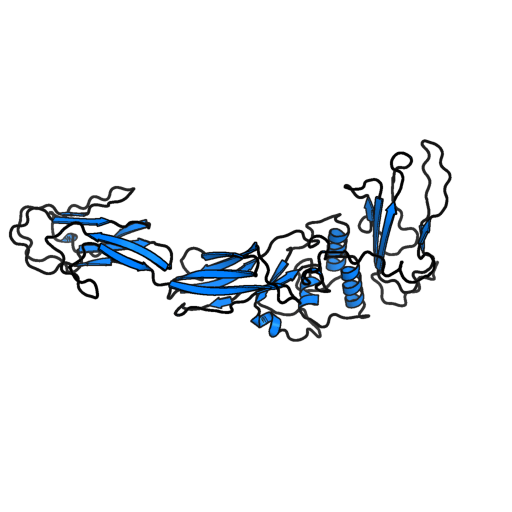.903 11.250 36.289 1.00 91.19 327 LYS A CA 1
ATOM 2440 C C . LYS A 1 327 ? -23.209 10.706 35.721 1.00 91.19 327 LYS A C 1
ATOM 2442 O O . LYS A 1 327 ? -24.149 10.453 36.476 1.00 91.19 327 LYS A O 1
ATOM 2447 N N . ILE A 1 328 ? -23.252 10.500 34.408 1.00 91.06 328 ILE A N 1
ATOM 2448 C CA . ILE A 1 328 ? -24.360 9.834 33.719 1.00 91.06 328 ILE A CA 1
ATOM 2449 C C . ILE A 1 328 ? -23.916 8.394 33.436 1.00 91.06 328 ILE A C 1
ATOM 2451 O O . ILE A 1 328 ? -23.081 8.190 32.558 1.00 91.06 328 ILE A O 1
ATOM 2455 N N . PRO A 1 329 ? -24.411 7.385 34.177 1.00 90.62 329 PRO A N 1
ATOM 2456 C CA . PRO A 1 329 ? -23.984 6.011 33.950 1.00 90.62 329 PRO A CA 1
ATOM 2457 C C . PRO A 1 329 ? -24.557 5.478 32.632 1.00 90.62 329 PRO A C 1
ATOM 2459 O O . PRO A 1 329 ? -25.735 5.685 32.334 1.00 90.62 329 PRO A O 1
ATOM 2462 N N . VAL A 1 330 ? -23.748 4.746 31.870 1.00 89.19 330 VAL A N 1
ATOM 2463 C CA . VAL A 1 330 ? -24.183 4.005 30.679 1.00 89.19 330 VAL A CA 1
ATOM 2464 C C . VAL A 1 330 ? -24.287 2.531 31.055 1.00 89.19 330 VAL A C 1
ATOM 2466 O O . VAL A 1 330 ? -23.302 1.910 31.439 1.00 89.19 330 VAL A O 1
ATOM 2469 N N . TYR A 1 331 ? -25.488 1.962 30.980 1.00 85.94 331 TYR A N 1
ATOM 2470 C CA . TYR A 1 331 ? -25.724 0.562 31.321 1.00 85.94 331 TYR A CA 1
ATOM 2471 C C . TYR A 1 331 ? -25.748 -0.307 30.074 1.00 85.94 331 TYR A C 1
ATOM 2473 O O . TYR A 1 331 ? -26.590 -0.106 29.199 1.00 85.94 331 TYR A O 1
ATOM 2481 N N . ALA A 1 332 ? -24.905 -1.331 30.053 1.00 81.31 332 ALA A N 1
ATOM 2482 C CA . ALA A 1 332 ? -25.027 -2.462 29.150 1.00 81.31 332 ALA A CA 1
ATOM 2483 C C . ALA A 1 332 ? -26.100 -3.436 29.666 1.00 81.31 332 ALA A C 1
ATOM 2485 O O . ALA A 1 332 ? -25.953 -4.056 30.716 1.00 81.31 332 ALA A O 1
ATOM 2486 N N . LEU A 1 333 ? -27.207 -3.568 28.940 1.00 75.62 333 LEU A N 1
ATOM 2487 C CA . LEU A 1 333 ? -28.326 -4.443 29.297 1.00 75.62 333 LEU A CA 1
ATOM 2488 C C . LEU A 1 333 ? -28.096 -5.903 28.870 1.00 75.62 333 LEU A C 1
ATOM 2490 O O . LEU A 1 333 ? -28.754 -6.796 29.405 1.00 75.62 333 LEU A O 1
ATOM 2494 N N . SER A 1 334 ? -27.196 -6.150 27.909 1.00 69.94 334 SER A N 1
ATOM 2495 C CA . SER A 1 334 ? -26.818 -7.493 27.446 1.00 69.94 334 SER A CA 1
ATOM 2496 C C . SER A 1 334 ? -25.517 -7.465 26.627 1.00 69.94 334 SER A C 1
ATOM 2498 O O . SER A 1 334 ? -25.569 -7.194 25.431 1.00 69.94 334 SER A O 1
ATOM 2500 N N . LEU A 1 335 ? -24.374 -7.801 27.243 1.00 67.12 335 LEU A N 1
ATOM 2501 C CA . LEU A 1 335 ? -23.063 -7.938 26.570 1.00 67.12 335 LEU A CA 1
ATOM 2502 C C . LEU A 1 335 ? -22.429 -9.335 26.708 1.00 67.12 335 LEU A C 1
ATOM 2504 O O . LEU A 1 335 ? -21.279 -9.514 26.336 1.00 67.12 335 LEU A O 1
ATOM 2508 N N . GLN A 1 336 ? -23.154 -10.338 27.221 1.00 63.34 336 GLN A N 1
ATOM 2509 C CA . GLN A 1 336 ? -22.573 -11.643 27.597 1.00 63.34 336 GLN A CA 1
ATOM 2510 C C . GLN A 1 336 ? -21.782 -12.362 26.489 1.00 63.34 336 GLN A C 1
ATOM 2512 O O . GLN A 1 336 ? -20.916 -13.170 26.811 1.00 63.34 336 GLN A O 1
ATOM 2517 N N . GLU A 1 337 ? -22.057 -12.077 25.216 1.00 64.94 337 GLU A N 1
ATOM 2518 C CA . GLU A 1 337 ? -21.363 -12.681 24.070 1.00 64.94 337 GLU A CA 1
ATOM 2519 C C . GLU A 1 337 ? -20.662 -11.651 23.169 1.00 64.94 337 GLU A C 1
ATOM 2521 O O . GLU A 1 337 ? -20.106 -12.031 22.142 1.00 64.94 337 GLU A O 1
ATOM 2526 N N . ALA A 1 338 ? -20.696 -10.362 23.524 1.00 65.56 338 ALA A N 1
ATOM 2527 C CA . ALA A 1 338 ? -20.119 -9.308 22.700 1.00 65.56 338 ALA A CA 1
ATOM 2528 C C . ALA A 1 338 ? -18.603 -9.221 22.920 1.00 65.56 338 ALA A C 1
ATOM 2530 O O . ALA A 1 338 ? -18.138 -8.988 24.035 1.00 65.56 338 ALA A O 1
ATOM 2531 N N . THR A 1 339 ? -17.846 -9.391 21.841 1.00 69.88 339 THR A N 1
ATOM 2532 C CA . THR A 1 339 ? -16.388 -9.221 21.786 1.00 69.88 339 THR A CA 1
ATOM 2533 C C . THR A 1 339 ? -15.989 -7.793 21.443 1.00 69.88 339 THR A C 1
ATOM 2535 O O . THR A 1 339 ? -14.939 -7.348 21.892 1.00 69.88 339 THR A O 1
ATOM 2538 N N . VAL A 1 340 ? -16.844 -7.066 20.714 1.00 77.31 340 VAL A N 1
ATOM 2539 C CA . VAL A 1 340 ? -16.669 -5.662 20.318 1.00 77.31 340 VAL A CA 1
ATOM 2540 C C . VAL A 1 340 ? -18.014 -4.934 20.386 1.00 77.31 340 VAL A C 1
ATOM 2542 O O . VAL A 1 340 ? -19.060 -5.523 20.102 1.00 77.31 340 VAL A O 1
ATOM 2545 N N . PHE A 1 341 ? -18.008 -3.647 20.734 1.00 82.31 341 PHE A N 1
ATOM 2546 C CA . PHE A 1 341 ? -19.116 -2.743 20.429 1.00 82.31 341 PHE A CA 1
ATOM 2547 C C . PHE A 1 341 ? -18.619 -1.342 20.071 1.00 82.31 341 PHE A C 1
ATOM 2549 O O . PHE A 1 341 ? -17.602 -0.876 20.581 1.00 82.31 341 PHE A O 1
ATOM 2556 N N . SER A 1 342 ? -19.409 -0.670 19.238 1.00 82.81 342 SER A N 1
ATOM 2557 C CA . SER A 1 342 ? -19.281 0.740 18.884 1.00 82.81 342 SER A CA 1
ATOM 2558 C C . SER A 1 342 ? -20.574 1.455 19.277 1.00 82.81 342 SER A C 1
ATOM 2560 O O . SER A 1 342 ? -21.661 0.936 19.000 1.00 82.81 342 SER A O 1
ATOM 2562 N N . ILE A 1 343 ? -20.486 2.600 19.957 1.00 85.19 343 ILE A N 1
ATOM 2563 C CA . ILE A 1 343 ? -21.635 3.476 20.227 1.00 85.19 343 ILE A CA 1
ATOM 2564 C C . ILE A 1 343 ? -21.253 4.947 20.061 1.00 85.19 343 ILE A C 1
ATOM 2566 O O . ILE A 1 343 ? -20.223 5.378 20.569 1.00 85.19 343 ILE A O 1
ATOM 2570 N N . GLY A 1 344 ? -22.134 5.715 19.421 1.00 87.81 344 GLY A N 1
ATOM 2571 C CA . GLY A 1 344 ? -22.119 7.177 19.431 1.00 87.81 344 GLY A CA 1
ATOM 2572 C C . GLY A 1 344 ? -23.140 7.704 20.440 1.00 87.81 344 GLY A C 1
ATOM 2573 O O . GLY A 1 344 ? -24.314 7.315 20.417 1.00 87.81 344 GLY A O 1
ATOM 2574 N N . ILE A 1 345 ? -22.707 8.555 21.368 1.00 88.44 345 ILE A N 1
ATOM 2575 C CA . ILE A 1 345 ? -23.572 9.227 22.342 1.00 88.44 345 ILE A CA 1
ATOM 2576 C C . ILE A 1 345 ? -23.623 10.707 21.995 1.00 88.44 345 ILE A C 1
ATOM 2578 O O . ILE A 1 345 ? -22.678 11.452 22.241 1.00 88.44 345 ILE A O 1
ATOM 2582 N N . GLN A 1 346 ? -24.769 11.134 21.476 1.00 89.69 346 GLN A N 1
ATOM 2583 C CA . GLN A 1 346 ? -25.030 12.536 21.186 1.00 89.69 346 GLN A CA 1
ATOM 2584 C C . GLN A 1 346 ? -25.557 13.267 22.422 1.00 89.69 346 GLN A C 1
ATOM 2586 O O . GLN A 1 346 ? -26.373 12.740 23.184 1.00 89.69 346 GLN A O 1
ATOM 2591 N N . PHE A 1 347 ? -25.112 14.502 22.603 1.00 88.81 347 PHE A N 1
ATOM 2592 C CA . PHE A 1 347 ? -25.522 15.390 23.681 1.00 88.81 347 PHE A CA 1
ATOM 2593 C C . PHE A 1 347 ? -25.743 16.811 23.156 1.00 88.81 347 PHE A C 1
ATOM 2595 O O . PHE A 1 347 ? -25.362 17.147 22.041 1.00 88.81 347 PHE A O 1
ATOM 2602 N N . ASP A 1 348 ? -26.407 17.649 23.947 1.00 89.12 348 ASP A N 1
ATOM 2603 C CA . ASP A 1 348 ? -26.574 19.065 23.625 1.00 89.12 348 ASP A CA 1
ATOM 2604 C C . ASP A 1 348 ? -25.394 19.861 24.192 1.00 89.12 348 ASP A C 1
ATOM 2606 O O . ASP A 1 348 ? -25.315 20.083 25.402 1.00 89.12 348 ASP A O 1
ATOM 2610 N N . GLN A 1 349 ? -24.484 20.283 23.317 1.00 87.88 349 GLN A N 1
ATOM 2611 C CA . GLN A 1 349 ? -23.264 20.994 23.695 1.00 87.88 349 GLN A CA 1
ATOM 2612 C C . GLN A 1 349 ? -23.534 22.394 24.280 1.00 87.88 349 GLN A C 1
ATOM 2614 O O . GLN A 1 349 ? -22.688 22.932 24.991 1.00 87.88 349 GLN A O 1
ATOM 2619 N N . GLU A 1 350 ? -24.707 22.990 24.031 1.00 88.88 350 GLU A N 1
ATOM 2620 C CA . GLU A 1 350 ? -25.084 24.257 24.676 1.00 88.88 350 GLU A CA 1
ATOM 2621 C C . GLU A 1 350 ? -25.482 24.053 26.146 1.00 88.88 350 GLU A C 1
ATOM 2623 O O . GLU A 1 350 ? -25.409 24.985 26.951 1.00 88.88 350 GLU A O 1
ATOM 2628 N N . SER A 1 351 ? -25.889 22.832 26.501 1.00 88.94 351 SER A N 1
ATOM 2629 C CA . SER A 1 351 ? -26.400 22.486 27.827 1.00 88.94 351 SER A CA 1
ATOM 2630 C C . SER A 1 351 ? -25.397 21.716 28.687 1.00 88.94 351 SER A C 1
ATOM 2632 O O . SER A 1 351 ? -25.414 21.865 29.912 1.00 88.94 351 SER A O 1
ATOM 2634 N N . VAL A 1 352 ? -24.559 20.863 28.088 1.00 88.94 352 VAL A N 1
ATOM 2635 C CA . VAL A 1 352 ? -23.612 20.001 28.809 1.00 88.94 352 VAL A CA 1
ATOM 2636 C C . VAL A 1 352 ? -22.258 19.910 28.107 1.00 88.94 352 VAL A C 1
ATOM 2638 O O . VAL A 1 352 ? -22.168 19.870 26.884 1.00 88.94 352 VAL A O 1
ATOM 2641 N N . GLU A 1 353 ? -21.203 19.811 28.913 1.00 88.94 353 GLU A N 1
ATOM 2642 C CA . GLU A 1 353 ? -19.832 19.551 28.473 1.00 88.94 353 GLU A CA 1
ATOM 2643 C C . GLU A 1 353 ? -19.371 18.194 29.019 1.00 88.94 353 GLU A C 1
ATOM 2645 O O . GLU A 1 353 ? -19.599 17.867 30.189 1.00 88.94 353 GLU A O 1
ATOM 2650 N N . VAL A 1 354 ? -18.709 17.400 28.177 1.00 89.94 354 VAL A N 1
ATOM 2651 C CA . VAL A 1 354 ? -18.104 16.129 28.590 1.00 89.94 354 VAL A CA 1
ATOM 2652 C C . VAL A 1 354 ? -16.718 16.404 29.167 1.00 89.94 354 VAL A C 1
ATOM 2654 O O . VAL A 1 354 ? -15.785 16.714 28.436 1.00 89.94 354 VAL A O 1
ATOM 2657 N N . ILE A 1 355 ? -16.587 16.273 30.489 1.00 89.56 355 ILE A N 1
ATOM 2658 C CA . ILE A 1 355 ? -15.324 16.522 31.206 1.00 89.56 355 ILE A CA 1
ATOM 2659 C C . ILE A 1 355 ? -14.408 15.292 31.169 1.00 89.56 355 ILE A C 1
ATOM 2661 O O . ILE A 1 355 ? -13.206 15.407 30.944 1.00 89.56 355 ILE A O 1
ATOM 2665 N N . SER A 1 356 ? -14.966 14.111 31.434 1.00 88.81 356 SER A N 1
ATOM 2666 C CA . SER A 1 356 ? -14.230 12.847 31.463 1.00 88.81 356 SER A CA 1
ATOM 2667 C C . SER A 1 356 ? -15.171 11.673 31.228 1.00 88.81 356 SER A C 1
ATOM 2669 O O . SER A 1 356 ? -16.365 11.749 31.533 1.00 88.81 356 SER A O 1
ATOM 2671 N N . ILE A 1 357 ? -14.618 10.569 30.732 1.00 90.88 357 ILE A N 1
ATOM 2672 C CA . ILE A 1 357 ? -15.329 9.301 30.573 1.00 90.88 357 ILE A CA 1
ATOM 2673 C C . ILE A 1 357 ? -14.612 8.261 31.426 1.00 90.88 357 ILE A C 1
ATOM 2675 O O . ILE A 1 357 ? -13.417 8.027 31.275 1.00 90.88 357 ILE A O 1
ATOM 2679 N N . ASP A 1 358 ? -15.357 7.668 32.356 1.00 89.94 358 ASP A N 1
ATOM 2680 C CA . ASP A 1 358 ? -14.856 6.629 33.249 1.00 89.94 358 ASP A CA 1
ATOM 2681 C C . ASP A 1 358 ? -15.204 5.243 32.689 1.00 89.94 358 ASP A C 1
ATOM 2683 O O . ASP A 1 358 ? -16.324 5.023 32.226 1.00 89.94 358 ASP A O 1
ATOM 2687 N N . ALA A 1 359 ? -14.284 4.286 32.831 1.00 86.75 359 ALA A N 1
ATOM 2688 C CA . ALA A 1 359 ? -14.459 2.895 32.396 1.00 86.75 359 ALA A CA 1
ATOM 2689 C C . ALA A 1 359 ? -15.675 2.180 33.017 1.00 86.75 359 ALA A C 1
ATOM 2691 O O . ALA A 1 359 ? -16.205 1.224 32.448 1.00 86.75 359 ALA A O 1
ATOM 2692 N N . GLY A 1 360 ? -16.112 2.614 34.203 1.00 86.75 360 GLY A N 1
ATOM 2693 C CA . GLY A 1 360 ? -17.098 1.876 34.987 1.00 86.75 360 GLY A CA 1
ATOM 2694 C C . GLY A 1 360 ? -16.590 0.464 35.287 1.00 86.75 360 GLY A C 1
ATOM 2695 O O . GLY A 1 360 ? -15.541 0.311 35.905 1.00 86.75 360 GLY A O 1
ATOM 2696 N N . GLU A 1 361 ? -17.331 -0.547 34.834 1.00 85.06 361 GLU A N 1
ATOM 2697 C CA . GLU A 1 361 ? -16.980 -1.968 34.989 1.00 85.06 361 GLU A CA 1
ATOM 2698 C C . GLU A 1 361 ? -16.444 -2.611 33.696 1.00 85.06 361 GLU A C 1
ATOM 2700 O O . GLU A 1 361 ? -16.241 -3.823 33.648 1.00 85.06 361 GLU A O 1
ATOM 2705 N N . LEU A 1 362 ? -16.210 -1.834 32.631 1.00 82.25 362 LEU A N 1
ATOM 2706 C CA . LEU A 1 362 ? -15.667 -2.376 31.385 1.00 82.25 362 LEU A CA 1
ATOM 2707 C C . LEU A 1 362 ? -14.166 -2.674 31.539 1.00 82.25 362 LEU A C 1
ATOM 2709 O O . LEU A 1 362 ? -13.379 -1.750 31.768 1.00 82.25 362 LEU A O 1
ATOM 2713 N N . PRO A 1 363 ? -13.730 -3.938 31.382 1.00 79.81 363 PRO A N 1
ATOM 2714 C CA . PRO A 1 363 ? -12.315 -4.267 31.442 1.00 79.81 363 PRO A CA 1
ATOM 2715 C C . PRO A 1 363 ? -11.594 -3.682 30.226 1.00 79.81 363 PRO A C 1
ATOM 2717 O O . PRO A 1 363 ? -12.169 -3.585 29.142 1.00 79.81 363 PRO A O 1
ATOM 2720 N N . TYR A 1 364 ? -10.326 -3.306 30.403 1.00 78.88 364 TYR A N 1
ATOM 2721 C CA . TYR A 1 364 ? -9.469 -2.761 29.338 1.00 78.88 364 TYR A CA 1
ATOM 2722 C C . TYR A 1 364 ? -10.011 -1.493 28.651 1.00 78.88 364 TYR A C 1
ATOM 2724 O O . TYR A 1 364 ? -9.538 -1.125 27.579 1.00 78.88 364 TYR A O 1
ATOM 2732 N N . PHE A 1 365 ? -10.987 -0.813 29.259 1.00 87.00 365 PHE A N 1
ATOM 2733 C CA . PHE A 1 365 ? -11.443 0.490 28.799 1.00 87.00 365 PHE A CA 1
ATOM 2734 C C . PHE A 1 365 ? -10.474 1.574 29.281 1.00 87.00 365 PHE A C 1
ATOM 2736 O O . PHE A 1 365 ? -10.228 1.716 30.480 1.00 87.00 365 PHE A O 1
ATOM 2743 N N . ASP A 1 366 ? -9.939 2.339 28.339 1.00 87.50 366 ASP A N 1
ATOM 2744 C CA . ASP A 1 366 ? -8.966 3.402 28.559 1.00 87.50 366 ASP A CA 1
ATOM 2745 C C . ASP A 1 366 ? -9.300 4.641 27.712 1.00 87.50 366 ASP A C 1
ATOM 2747 O O . ASP A 1 366 ? -10.283 4.669 26.972 1.00 87.50 366 ASP A O 1
ATOM 2751 N N . GLU A 1 367 ? -8.470 5.679 27.809 1.00 87.00 367 GLU A N 1
ATOM 2752 C CA . GLU A 1 367 ? -8.612 6.920 27.030 1.00 87.00 367 GLU A CA 1
ATOM 2753 C C . GLU A 1 367 ? -8.533 6.716 25.509 1.00 87.00 367 GLU A C 1
ATOM 2755 O O . GLU A 1 367 ? -8.960 7.573 24.744 1.00 87.00 367 GLU A O 1
ATOM 2760 N N . ASN A 1 368 ? -8.042 5.558 25.065 1.00 86.81 368 ASN A N 1
ATOM 2761 C CA . ASN A 1 368 ? -7.956 5.186 23.658 1.00 86.81 368 ASN A CA 1
ATOM 2762 C C . ASN A 1 368 ? -9.219 4.458 23.157 1.00 86.81 368 ASN A C 1
ATOM 2764 O O . ASN A 1 368 ? -9.305 4.129 21.974 1.00 86.81 368 ASN A O 1
ATOM 2768 N N . ALA A 1 369 ? -10.175 4.156 24.043 1.00 88.00 369 ALA A N 1
ATOM 2769 C CA . ALA A 1 369 ? -11.436 3.488 23.716 1.00 88.00 369 ALA A CA 1
ATOM 2770 C C . ALA A 1 369 ? -12.563 4.464 23.351 1.00 88.00 369 ALA A C 1
ATOM 2772 O O . ALA A 1 369 ? -13.672 4.026 23.048 1.00 88.00 369 ALA A O 1
ATOM 2773 N N . TYR A 1 370 ? -12.314 5.772 23.401 1.00 90.56 370 TYR A N 1
ATOM 2774 C CA . TYR A 1 370 ? -13.311 6.777 23.067 1.00 90.56 370 TYR A CA 1
ATOM 2775 C C . TYR A 1 370 ? -12.695 8.023 22.436 1.00 90.56 370 TYR A C 1
ATOM 2777 O O . TYR A 1 370 ? -11.493 8.267 22.514 1.00 90.56 370 TYR A O 1
ATOM 2785 N N . ARG A 1 371 ? -13.554 8.842 21.838 1.00 89.06 371 ARG A N 1
ATOM 2786 C CA . ARG A 1 371 ? -13.223 10.158 21.301 1.00 89.06 371 ARG A CA 1
ATOM 2787 C C . ARG A 1 371 ? -14.440 11.069 21.404 1.00 89.06 371 ARG A C 1
ATOM 2789 O O . ARG A 1 371 ? -15.557 10.646 21.145 1.00 89.06 371 ARG A O 1
ATOM 2796 N N . VAL A 1 372 ? -14.217 12.341 21.721 1.00 85.25 372 VAL A N 1
ATOM 2797 C CA . VAL A 1 372 ? -15.206 13.398 21.458 1.00 85.25 372 VAL A CA 1
ATOM 2798 C C . VAL A 1 372 ? -14.941 13.914 20.050 1.00 85.25 372 VAL A C 1
ATOM 2800 O O . VAL A 1 372 ? -13.818 14.338 19.767 1.00 85.25 372 VAL A O 1
ATOM 2803 N N . SER A 1 373 ? -15.912 13.809 19.144 1.00 75.19 373 SER A N 1
ATOM 2804 C CA . SER A 1 373 ? -15.656 14.071 17.727 1.00 75.19 373 SER A CA 1
ATOM 2805 C C . SER A 1 373 ? -15.291 15.543 17.471 1.00 75.19 373 SER A C 1
ATOM 2807 O O . SER A 1 373 ? -16.083 16.417 17.802 1.00 75.19 373 SER A O 1
ATOM 2809 N N . PRO A 1 374 ? -14.126 15.868 16.865 1.00 70.06 374 PRO A N 1
ATOM 2810 C CA . PRO A 1 374 ? -13.789 17.247 16.510 1.00 70.06 374 PRO A CA 1
ATOM 2811 C C . PRO A 1 374 ? -14.758 17.854 15.489 1.00 70.06 374 PRO A C 1
ATOM 2813 O O . PRO A 1 374 ? -15.040 19.048 15.554 1.00 70.06 374 PRO A O 1
ATOM 2816 N N . ASP A 1 375 ? -15.285 17.030 14.578 1.00 72.88 375 ASP A N 1
ATOM 2817 C CA . ASP A 1 375 ? -16.207 17.457 13.516 1.00 72.88 375 ASP A CA 1
ATOM 2818 C C . ASP A 1 375 ? -17.666 17.525 13.994 1.00 72.88 375 ASP A C 1
ATOM 2820 O O . ASP A 1 375 ? -18.489 18.237 13.416 1.00 72.88 375 ASP A O 1
ATOM 2824 N N . ALA A 1 376 ? -17.979 16.797 15.068 1.00 75.75 376 ALA A N 1
ATOM 2825 C CA . ALA A 1 376 ? -19.270 16.781 15.741 1.00 75.75 376 ALA A CA 1
ATOM 2826 C C . ALA A 1 376 ? -19.041 16.849 17.262 1.00 75.75 376 ALA A C 1
ATOM 2828 O O . ALA A 1 376 ? -19.179 15.843 17.958 1.00 75.75 376 ALA A O 1
ATOM 2829 N N . PRO A 1 377 ? -18.680 18.025 17.811 1.00 78.81 377 PRO A N 1
ATOM 2830 C CA . PRO A 1 377 ? -18.307 18.172 19.225 1.00 78.81 377 PRO A CA 1
ATOM 2831 C C . PRO A 1 377 ? -19.458 17.907 20.208 1.00 78.81 377 PRO A C 1
ATOM 2833 O O . PRO A 1 377 ? -19.272 17.979 21.420 1.00 78.81 377 PRO A O 1
ATOM 2836 N N . ASN A 1 378 ? -20.639 17.587 19.684 1.00 88.19 378 ASN A N 1
ATOM 2837 C CA . ASN A 1 378 ? -21.829 17.147 20.386 1.00 88.19 378 ASN A CA 1
ATOM 2838 C C . ASN A 1 378 ? -21.975 15.609 20.416 1.00 88.19 378 ASN A C 1
ATOM 2840 O O . ASN A 1 378 ? -23.044 15.115 20.772 1.00 88.19 378 ASN A O 1
ATOM 2844 N N . GLU A 1 379 ? -20.951 14.852 20.013 1.00 89.56 379 GLU A N 1
ATOM 2845 C CA . GLU A 1 379 ? -20.956 13.389 19.968 1.00 89.56 379 GLU A CA 1
ATOM 2846 C C . GLU A 1 379 ? -19.699 12.790 20.614 1.00 89.56 379 GLU A C 1
ATOM 2848 O O . GLU A 1 379 ? -18.570 13.239 20.393 1.00 89.56 379 GLU A O 1
ATOM 2853 N N . VAL A 1 380 ? -19.919 11.766 21.440 1.00 90.31 380 VAL A N 1
ATOM 2854 C CA . VAL A 1 380 ? -18.876 10.895 21.982 1.00 90.31 380 VAL A CA 1
ATOM 2855 C C . VAL A 1 380 ? -18.956 9.544 21.291 1.00 90.31 380 VAL A C 1
ATOM 2857 O O . VAL A 1 380 ? -19.927 8.814 21.491 1.00 90.31 380 VAL A O 1
ATOM 2860 N N . ASP A 1 381 ? -17.906 9.186 20.568 1.00 89.50 381 ASP A N 1
ATOM 2861 C CA . ASP A 1 381 ? -17.734 7.868 19.972 1.00 89.50 381 ASP A CA 1
ATOM 2862 C C . ASP A 1 381 ? -16.973 6.965 20.939 1.00 89.50 381 ASP A C 1
ATOM 2864 O O . ASP A 1 381 ? -15.935 7.346 21.481 1.00 89.50 381 ASP A O 1
ATOM 2868 N N . ILE A 1 382 ? -17.487 5.763 21.169 1.00 89.31 382 ILE A N 1
ATOM 2869 C CA . ILE A 1 382 ? -16.881 4.752 22.033 1.00 89.31 382 ILE A CA 1
ATOM 2870 C C . ILE A 1 382 ? -16.727 3.466 21.232 1.00 89.31 382 ILE A C 1
ATOM 2872 O O . ILE A 1 382 ? -17.707 2.961 20.690 1.00 89.31 382 ILE A O 1
ATOM 2876 N N . LEU A 1 383 ? -15.520 2.903 21.232 1.00 88.44 383 LEU A N 1
ATOM 2877 C CA . LEU A 1 383 ? -15.185 1.634 20.598 1.00 88.44 383 LEU A CA 1
ATOM 2878 C C . LEU A 1 383 ? -14.421 0.755 21.586 1.00 88.44 383 LEU A C 1
ATOM 2880 O O . LEU A 1 383 ? -13.249 0.985 21.897 1.00 88.44 383 LEU A O 1
ATOM 2884 N N . TRP A 1 384 ? -15.113 -0.261 22.091 1.00 86.94 384 TRP A N 1
ATOM 2885 C CA . TRP A 1 384 ? -14.597 -1.181 23.097 1.00 86.94 384 TRP A CA 1
ATOM 2886 C C . TRP A 1 384 ? -14.520 -2.599 22.544 1.00 86.94 384 TRP A C 1
ATOM 2888 O O . TRP A 1 384 ? -15.396 -3.026 21.792 1.00 86.94 384 TRP A O 1
ATOM 2898 N N . PHE A 1 385 ? -13.502 -3.345 22.970 1.00 79.62 385 PHE A N 1
ATOM 2899 C CA . PHE A 1 385 ? -13.362 -4.765 22.686 1.00 79.62 385 PHE A CA 1
ATOM 2900 C C . PHE A 1 385 ? -12.747 -5.520 23.867 1.00 79.62 385 PHE A C 1
ATOM 2902 O O . PHE A 1 385 ? -11.998 -4.955 24.666 1.00 79.62 385 PHE A O 1
ATOM 2909 N N . THR A 1 386 ? -13.037 -6.817 23.962 1.00 74.44 386 THR A N 1
ATOM 2910 C CA . THR A 1 386 ? -12.398 -7.711 24.934 1.00 74.44 386 THR A CA 1
ATOM 2911 C C . THR A 1 386 ? -11.080 -8.268 24.395 1.00 74.44 386 THR A C 1
ATOM 2913 O O . THR A 1 386 ? -10.947 -8.557 23.207 1.00 74.44 386 THR A O 1
ATOM 2916 N N . GLN A 1 387 ? -10.102 -8.448 25.284 1.00 64.06 387 GLN A N 1
ATOM 2917 C CA . GLN A 1 387 ? -8.819 -9.103 24.988 1.00 64.06 387 GLN A CA 1
ATOM 2918 C C . GLN A 1 387 ? -8.752 -10.541 25.548 1.00 64.06 387 GLN A C 1
ATOM 2920 O O . GLN A 1 387 ? -7.733 -11.214 25.410 1.00 64.06 387 GLN A O 1
ATOM 2925 N N . GLY A 1 388 ? -9.825 -11.020 26.195 1.00 54.03 388 GLY A N 1
ATOM 2926 C CA . GLY A 1 388 ? -9.892 -12.326 26.861 1.00 54.03 388 GLY A CA 1
ATOM 2927 C C . GLY A 1 388 ? -10.742 -13.358 26.112 1.00 54.03 388 GLY A C 1
ATOM 2928 O O . GLY A 1 388 ? -11.726 -13.019 25.455 1.00 54.03 388 GLY A O 1
ATOM 2929 N N . LYS A 1 389 ? -10.383 -14.647 26.228 1.00 45.19 389 LYS A N 1
ATOM 2930 C CA . LYS A 1 389 ? -11.145 -15.767 25.640 1.00 45.19 389 LYS A CA 1
ATOM 2931 C C . LYS A 1 389 ? -12.594 -15.778 26.142 1.00 45.19 389 LYS A C 1
ATOM 2933 O O . LYS A 1 389 ? -12.847 -15.538 27.323 1.00 45.19 389 LYS A O 1
ATOM 2938 N N . LYS A 1 390 ? -13.537 -16.162 25.265 1.00 42.03 390 LYS A N 1
ATOM 2939 C CA . LYS A 1 390 ? -14.931 -16.479 25.638 1.00 42.03 390 LYS A CA 1
ATOM 2940 C C . LYS A 1 390 ? -14.952 -17.352 26.899 1.00 42.03 390 LYS A C 1
ATOM 2942 O O . LYS A 1 390 ? -14.453 -18.475 26.873 1.00 42.03 390 LYS A O 1
ATOM 2947 N N . GLY A 1 391 ? -15.551 -16.850 27.979 1.00 39.97 391 GLY A N 1
ATOM 2948 C CA . GLY A 1 391 ? -15.756 -17.614 29.215 1.00 39.97 391 GLY A CA 1
ATOM 2949 C C . GLY A 1 391 ? -15.132 -17.029 30.482 1.00 39.97 391 GLY A C 1
ATOM 2950 O O . GLY A 1 391 ? -15.449 -17.528 31.562 1.00 39.97 391 GLY A O 1
ATOM 2951 N N . GLU A 1 392 ? -14.341 -15.953 30.407 1.00 38.16 392 GLU A N 1
ATOM 2952 C CA . GLU A 1 392 ? -14.168 -15.089 31.581 1.00 38.16 392 GLU A CA 1
ATOM 2953 C C . GLU A 1 392 ? -15.474 -14.325 31.800 1.00 38.16 392 GLU A C 1
ATOM 2955 O O . GLU A 1 392 ? -15.788 -13.321 31.171 1.00 38.16 392 GLU A O 1
ATOM 2960 N N . SER A 1 393 ? -16.307 -14.941 32.627 1.00 31.95 393 SER A N 1
ATOM 2961 C CA . SER A 1 393 ? -17.547 -14.419 33.167 1.00 31.95 393 SER A CA 1
ATOM 2962 C C . SER A 1 393 ? -17.488 -12.904 33.416 1.00 31.95 393 SER A C 1
ATOM 2964 O O . SER A 1 393 ? -16.875 -12.466 34.382 1.00 31.95 393 SER A O 1
ATOM 2966 N N . LEU A 1 394 ? -18.258 -12.125 32.647 1.00 36.44 394 LEU A N 1
ATOM 2967 C CA . LEU A 1 394 ? -18.696 -10.767 33.024 1.00 36.44 394 LEU A CA 1
ATOM 2968 C C . LEU A 1 394 ? -19.618 -10.770 34.273 1.00 36.44 394 LEU A C 1
ATOM 2970 O O . LEU A 1 394 ? -20.246 -9.768 34.593 1.00 36.44 394 LEU A O 1
ATOM 2974 N N . LEU A 1 395 ? -19.747 -11.901 34.980 1.00 29.56 395 LEU A N 1
ATOM 2975 C CA . LEU A 1 395 ? -20.299 -11.988 36.332 1.00 29.56 395 LEU A CA 1
ATOM 2976 C C . LEU A 1 395 ? -19.144 -12.172 37.325 1.00 29.56 395 LEU A C 1
ATOM 2978 O O . LEU A 1 395 ? -18.758 -13.311 37.598 1.00 29.56 395 LEU A O 1
ATOM 2982 N N . GLN A 1 396 ? -18.608 -11.059 37.819 1.00 27.00 396 GLN A N 1
ATOM 2983 C CA . GLN A 1 396 ? -17.958 -10.830 39.125 1.00 27.00 396 GLN A CA 1
ATOM 2984 C C . GLN A 1 396 ? -17.245 -9.467 39.003 1.00 27.00 396 GLN A C 1
ATOM 2986 O O . GLN A 1 396 ? -16.303 -9.366 38.231 1.00 27.00 396 GLN A O 1
ATOM 2991 N N . ALA A 1 397 ? -17.628 -8.388 39.685 1.00 29.23 397 ALA A N 1
ATOM 2992 C CA . ALA A 1 397 ? -18.467 -8.216 40.866 1.00 29.23 397 ALA A CA 1
ATOM 2993 C C . ALA A 1 397 ? -18.940 -6.759 40.969 1.00 29.23 397 ALA A C 1
ATOM 2995 O O . ALA A 1 397 ? -18.169 -5.890 40.507 1.00 29.23 397 ALA A O 1
#

Radius of gyration: 34.67 Å; Cα contacts (8 Å, |Δi|>4): 770; chains: 1; bounding box: 87×48×93 Å

Secondary structure (DSSP, 8-state):
-EEEE--S---S-S-EEEEEE-SSSEEEEE-TTS-GGG-TT----PPSSSSPEEEEE--SS--S---SEEEEEEEE--TT-EEEEEE---SS----SS--TT-SEEEEE--EEEEEEEEEETT-SSB-TT-EEEEEESSSSPPEEEE--TTSEEEEEEETT--EEEEEE----TTTTTTS-HHHHHHHHHHHHTSS---SHHHHHHH-TTSSSS--HHHHHHHHHHHTTSSTT-SS-SEEEEEHHHHHHPPP-SSSPPP--SEEEE-S--S-B----EEEEETT-TT-TTTS-S------S-TTTSS----SEEEPP----TT-----PEEES--TT-SEEEEEEE--TTT--------TT-TT--GGGEEE-SS-TTEEEEEEE--S-TTS-S---

Foldseek 3Di:
DDFQFFDDWDDPDAWDKWWKDKPDFDKDKAQVPFPVVPDPQQDADDDPDDDTTIRIGHDDDTDGDGDGTRIDMDTDDDAFDKIWTATPDDPTGDDDDPDDPPDSTDTDTQHWAKEKAFAAAPPAQAGDFQKKKWWAFPDDDDIWIDTADRRRIDMTIGHFQTKTKMFIGDADFLCLVPLQELVLLVQLLCCLLVVHNDFALLLQVLQCQAPPQDHDVVSSLLSLCCRQVVPRPSGPGFKDKFWPVQRVVWDGCPDGRTDGDRIDIGGRHDHYHYHRYMYIRGRSNSVSSSNDPPDDPPVPLCPVVPPPDDDQKDWADDDDDPPDDDDIDIDGPDCLPPQKDKDKDFADPVRDDDPDDDCVLPPPDDPSQWDCDPVRNRIIIGIDGDNDHRPPDPPDD

pLDDT: mean 75.27, std 20.32, range [27.0, 98.31]

Sequence (397 aa):
EVDVLYSGSLTGISLMYINVRFTNGNVTVDYSETDASIDPNYDYSASPGTLPRDVRFQNGSTLSSLPSTLATIYFDMPSGECTDIQFTSKTIMHLSGNCTPNSQNINYCAPAYTIEGQVLRVGDTNGVGGAEVVADPTGTGDDEEDVTNSSGYYELTVQTGSSYDVTASLDGPHNGNGCVTSYDLNALSDHLLGTNTFTEAEEFIAADANGSSTISTLDLLIIRAVVLQTNPSAFHQSWDMTTYSEYNGFANPTTSFPSYSGEYTINNINQSYLGKDFVAIKIGDVNSSCGNGSSLKAESDQSLAKSGKKSIFRLGNARLLVGETAKIPVYALSLQEATVFSIGIQFDQESVEVISIDAGELPYFDENAYRVSPDAPNEVDILWFTQGKKGESLLQA

Nearest PDB structures (foldseek):
  4uzg-assembly1_A  TM=4.583E-01  e=2.620E-03  Streptococcus agalactiae A909
  4p0d-assembly1_A  TM=4.688E-01  e=3.692E-03  Streptococcus pyogenes MGAS10394
  4jdz-assembly1_B  TM=3.458E-01  e=2.938E-03  Staphylococcus aureus subsp. aureus TCH60
  4gqz-assembly1_A  TM=6.059E-01  e=7.214E-02  Salmonella enterica subsp. enterica serovar Typhimurium str. LT2
  5jvk-assembly3_C  TM=3.589E-01  e=4.758E-01  Bacteroides cellulosilyticus

Solvent-accessible surface area (backbone atoms only — not comparable to full-atom values): 23573 Å² total; per-residue (Å²): 118,47,76,44,47,60,79,84,81,57,77,88,67,64,66,56,61,55,40,61,35,66,77,67,61,56,76,49,77,46,54,85,79,23,70,60,89,77,44,100,45,67,55,83,66,87,76,91,79,76,86,70,59,63,49,55,46,51,49,94,65,74,58,91,75,80,55,62,43,61,34,41,39,41,62,50,66,64,46,56,43,72,36,47,43,31,48,80,51,89,86,80,72,65,69,77,75,97,53,68,97,83,54,61,51,46,83,46,59,43,67,48,30,42,44,27,28,34,31,27,27,44,92,36,91,56,31,41,48,69,29,42,35,39,35,40,44,81,73,85,73,74,71,37,69,35,63,15,38,80,66,4,40,39,66,34,64,38,49,54,64,45,34,31,41,34,38,59,48,45,86,61,61,43,28,59,90,52,45,26,42,74,63,29,53,39,52,52,43,28,30,78,58,65,77,47,63,72,65,52,52,64,33,54,56,6,42,27,26,70,67,71,72,54,84,51,74,65,20,55,52,40,45,45,23,25,57,67,52,79,36,48,76,58,46,73,54,29,40,46,50,29,26,43,70,43,65,78,58,59,65,64,43,86,86,54,67,72,87,76,45,47,55,49,80,46,74,50,34,84,60,64,43,73,74,63,30,32,33,40,39,46,30,39,27,44,78,43,55,72,28,44,89,63,76,78,67,50,80,59,97,38,86,70,70,76,47,102,58,77,71,47,62,45,77,50,88,71,87,79,60,95,92,61,87,81,81,66,53,75,40,76,71,65,58,95,84,61,54,53,53,75,50,78,48,74,55,59,61,94,80,50,80,90,87,80,87,79,50,83,87,50,72,91,52,52,84,80,29,46,42,69,34,88,91,43,74,37,29,36,41,34,51,49,58,61,95,69,55,94,79,76,61,94,78,76,132

Mean predicted aligned error: 13.65 Å